Protein 1Q40 (pdb70)

Nearest PDB structures (foldseek):
  1q40-assembly3_A  TM=1.006E+00  e=2.939E-35  Candida albicans
  1q40-assembly3_C-2  TM=9.816E-01  e=2.301E-32  Candida albicans
  1q42-assembly1_A  TM=9.637E-01  e=1.254E-30  Candida albicans
  4wwu-assembly1_L  TM=8.298E-01  e=1.032E-14  Saccharomyces cerevisiae S288C
  4wwu-assembly2_F  TM=8.247E-01  e=1.238E-14  Saccharomyces cerevisiae S288C

InterPro domains:
  IPR019488 Nuclear pore RNA shuttling protein Mtr2 [PF10429] (5-180)
  IPR032710 NTF2-like domain superfamily [SSF54427] (4-176)

Sequence (674 aa):
QDPTQQLEPFLKRFLASLDLLYTQSQPFPNVESYATQLGSNLKRSSAIIVNGQPIIPSPQEDCKLQFQKKWLQTPLSSHQLTSYDGHLIPGTGTFVVHFSAKVRFDQSGRNRLGESADLFQENNQRPIWGSWFGVDVNLVVDENVQDGEIINSDYRFTYVPNDSRNLATNFIANYLKLWDANRSELILYQNESQFSQVDSSHPHLIESGSTDFGYYLNNSRNLTRVSSIKARAKLSIGQEQIYKSFQQLPKTRHDIIATPELFSEVYKFPTLNGIITLHGSFDEVAQPEVDGSASRYHSGPKHKRIPLSKKSFDRTFVVIPGSIVASDTLLIRPYTSDFPWKVQDPTQQLEPFLKRFLASLDLLYTQPTSQPFPNVESYATQLGSNLKRSSAIIVNGQPIIPSPQEDCKLQFQKKWLQTPLSSHQLTSYDGHLIPGTGTFVVHFSAKVRFDQSGRNRLGESADLFQQRPIWGSWFGVDVNLVVDENVQDGEIINSDYRFTYVPNDDSRNLATNFIANYLKLWDANRSELILYQNESQFSQVDSSHPHLSGSTDFGYYLNNSRNLTRVSSIKARAKLSIGQEQIYKSFQQLPKTRHDIIATPELFSEVYKFPTLNGIITLHGSFDEVAQPEVDGSKRIPLSKKSFDRTFVVIPGPSIVASDTLLIRPYTSDFPWK

Structure (mmCIF, N/CA/C/O backbone):
data_1Q40
#
_entry.id   1Q40
#
_cell.length_a   70.414
_cell.length_b   54.077
_cell.length_c   109.751
_cell.angle_alpha   90.00
_cell.angle_beta   96.12
_cell.angle_gamma   90.00
#
_symmetry.space_group_name_H-M   'P 1 21 1'
#
loop_
_entity.id
_entity.type
_entity.pdbx_description
1 polymer 'MRNA TRANSPORT REGULATOR Mtr2'
2 polymer 'mRNA export factor MEX67'
3 non-polymer GLYCEROL
4 water water
#
loop_
_atom_site.group_PDB
_atom_site.id
_atom_site.type_symbol
_atom_site.label_atom_id
_atom_site.label_alt_id
_atom_site.label_comp_id
_atom_site.label_asym_id
_atom_site.label_entity_id
_atom_site.label_seq_id
_atom_site.pdbx_PDB_ins_code
_atom_site.Cartn_x
_atom_site.Cartn_y
_atom_site.Cartn_z
_atom_site.occupancy
_atom_site.B_iso_or_equiv
_atom_site.auth_seq_id
_atom_site.auth_comp_id
_atom_site.auth_asym_id
_atom_site.auth_atom_id
_atom_site.pdbx_PDB_model_num
ATOM 1 N N . GLN A 1 23 ? 44.817 15.540 95.437 1.00 52.80 3 GLN A N 1
ATOM 2 C CA . GLN A 1 23 ? 45.458 15.259 96.729 1.00 53.03 3 GLN A CA 1
ATOM 3 C C . GLN A 1 23 ? 46.205 16.525 97.031 1.00 54.48 3 GLN A C 1
ATOM 4 O O . GLN A 1 23 ? 45.788 17.609 96.610 1.00 56.39 3 GLN A O 1
ATOM 6 N N . ASP A 1 24 ? 47.307 16.411 97.758 1.00 54.40 4 ASP A N 1
ATOM 7 C CA . ASP A 1 24 ? 48.359 17.386 97.588 1.00 54.80 4 ASP A CA 1
ATOM 8 C C . ASP A 1 24 ? 48.996 16.924 96.271 1.00 52.49 4 ASP A C 1
ATOM 9 O O . ASP A 1 24 ? 48.643 17.445 95.207 1.00 52.48 4 ASP A O 1
ATOM 14 N N . PRO A 1 25 ? 49.819 15.875 96.296 1.00 49.87 5 PRO A N 1
ATOM 15 C CA . PRO A 1 25 ? 50.745 15.635 95.180 1.00 48.18 5 PRO A CA 1
ATOM 16 C C . PRO A 1 25 ? 50.142 14.947 93.934 1.00 45.48 5 PRO A C 1
ATOM 17 O O . PRO A 1 25 ? 50.815 14.940 92.905 1.00 45.02 5 PRO A O 1
ATOM 21 N N . THR A 1 26 ? 48.918 14.417 94.003 1.00 42.89 6 THR A N 1
ATOM 22 C CA . THR A 1 26 ? 48.323 13.713 92.859 1.00 40.68 6 THR A CA 1
ATOM 23 C C . THR A 1 26 ? 47.548 14.605 91.895 1.00 40.64 6 THR A C 1
ATOM 24 O O . THR A 1 26 ? 47.150 14.138 90.833 1.00 38.88 6 THR A O 1
ATOM 28 N N . GLN A 1 27 ? 47.311 15.863 92.251 1.00 41.45 7 GLN A N 1
ATOM 29 C CA . GLN A 1 27 ? 46.425 16.708 91.445 1.00 42.55 7 GLN A CA 1
ATOM 30 C C . GLN A 1 27 ? 46.942 16.839 90.010 1.00 41.74 7 GLN A C 1
ATOM 31 O O . GLN A 1 27 ? 46.205 16.577 89.039 1.00 41.01 7 GLN A O 1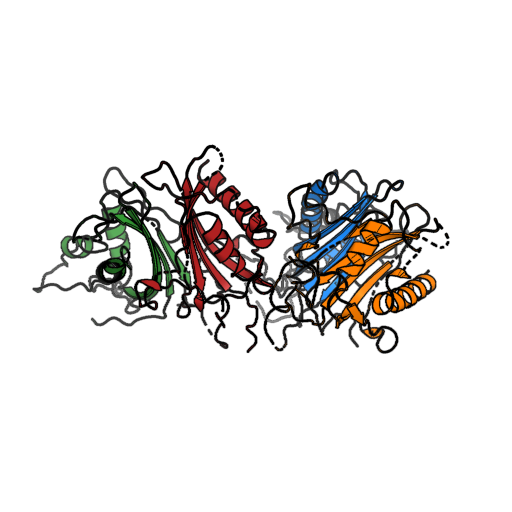
ATOM 37 N N . GLN A 1 28 ? 48.230 17.150 89.888 1.00 40.86 8 GLN A N 1
ATOM 38 C CA . GLN A 1 28 ? 48.860 17.318 88.580 1.00 40.21 8 GLN A CA 1
ATOM 39 C C . GLN A 1 28 ? 48.946 16.044 87.741 1.00 37.19 8 GLN A C 1
ATOM 40 O O . GLN A 1 28 ? 49.234 16.120 86.555 1.00 36.46 8 GLN A O 1
ATOM 46 N N . LEU A 1 29 ? 48.703 14.881 88.338 1.00 34.46 9 LEU A N 1
ATOM 47 C CA . LEU A 1 29 ? 48.678 13.633 87.568 1.00 32.52 9 LEU A CA 1
ATOM 48 C C . LEU A 1 29 ? 47.603 13.576 86.481 1.00 31.06 9 LEU A C 1
ATOM 49 O O . LEU A 1 29 ? 47.863 13.050 85.409 1.00 29.79 9 LEU A O 1
ATOM 54 N N . GLU A 1 30 ? 46.408 14.106 86.731 1.00 30.71 10 GLU A N 1
ATOM 55 C CA . GLU A 1 30 ? 45.324 13.996 85.738 1.00 30.43 10 GLU A CA 1
ATOM 56 C C . GLU A 1 30 ? 45.617 14.741 84.423 1.00 30.16 10 GLU A C 1
ATOM 57 O O . GLU A 1 30 ? 45.510 14.134 83.363 1.00 29.11 10 GLU A O 1
ATOM 63 N N . PRO A 1 31 ? 46.013 16.018 84.467 1.00 30.74 11 PRO A N 1
ATOM 64 C CA . PRO A 1 31 ? 46.433 16.713 83.240 1.00 31.23 11 PRO A CA 1
ATOM 65 C C . PRO A 1 31 ? 47.600 16.022 82.542 1.00 30.52 11 PRO A C 1
ATOM 66 O O . PRO A 1 31 ? 47.609 15.953 81.315 1.00 30.17 11 PRO A O 1
ATOM 70 N N . PHE A 1 32 ? 48.562 15.515 83.310 1.00 29.95 12 PHE A N 1
ATOM 71 C CA . PHE A 1 32 ? 49.677 14.770 82.724 1.00 29.13 12 PHE A CA 1
ATOM 72 C C . PHE A 1 32 ? 49.176 13.526 81.983 1.00 27.42 12 PHE A C 1
ATOM 73 O O . PHE A 1 32 ? 49.572 13.266 80.842 1.00 26.04 12 PHE A O 1
ATOM 81 N N . LEU A 1 33 ? 48.284 12.765 82.611 1.00 26.57 13 LEU A N 1
ATOM 82 C CA . LEU A 1 33 ? 47.779 11.555 81.980 1.00 26.02 13 LEU A CA 1
ATOM 83 C C . LEU A 1 33 ? 47.018 11.879 80.704 1.00 26.55 13 LEU A C 1
ATOM 84 O O . LEU A 1 33 ? 47.195 11.201 79.709 1.00 25.43 13 LEU A O 1
ATOM 89 N N . LYS A 1 34 ? 46.192 12.922 80.733 1.00 28.17 14 LYS A N 1
ATOM 90 C CA . LYS A 1 34 ? 45.432 13.308 79.560 1.00 29.99 14 LYS A CA 1
ATOM 91 C C . LYS A 1 34 ? 46.355 13.771 78.425 1.00 30.61 14 LYS A C 1
ATOM 92 O O . LYS A 1 34 ? 46.082 13.461 77.272 1.00 30.39 14 LYS A O 1
ATOM 98 N N . ARG A 1 35 ? 47.464 14.442 78.756 1.00 31.41 15 ARG A N 1
ATOM 99 C CA . ARG A 1 35 ? 48.436 14.888 77.744 1.00 32.48 15 ARG A CA 1
ATOM 100 C C . ARG A 1 35 ? 49.165 13.696 77.122 1.00 30.85 15 ARG A C 1
ATOM 101 O O . ARG A 1 35 ? 49.353 13.643 75.916 1.00 30.31 15 ARG A O 1
ATOM 109 N N . PHE A 1 36 ? 49.592 12.763 77.964 1.00 29.64 16 PHE A N 1
ATOM 110 C CA . PHE A 1 36 ? 50.224 11.535 77.508 1.00 29.17 16 PHE A CA 1
ATOM 111 C C . PHE A 1 36 ? 49.329 10.719 76.553 1.00 28.16 16 PHE A C 1
ATOM 112 O O . PHE A 1 36 ? 49.778 10.294 75.479 1.00 27.97 16 PHE A O 1
ATOM 120 N N . LEU A 1 37 ? 48.075 10.499 76.948 1.00 27.23 17 LEU A N 1
ATOM 121 C CA . LEU A 1 37 ? 47.108 9.776 76.114 1.00 26.55 17 LEU A CA 1
ATOM 122 C C . LEU A 1 37 ? 46.833 10.526 74.793 1.00 27.00 17 LEU A C 1
ATOM 123 O O . LEU A 1 37 ? 46.807 9.919 73.739 1.00 26.74 17 LEU A O 1
ATOM 128 N N . ALA A 1 38 ? 46.675 11.843 74.849 1.00 27.84 18 ALA A N 1
ATOM 129 C CA . ALA A 1 38 ? 46.501 12.640 73.635 1.00 28.69 18 ALA A CA 1
ATOM 130 C C . ALA A 1 38 ? 47.699 12.539 72.672 1.00 29.17 18 ALA A C 1
ATOM 131 O O . ALA A 1 38 ? 47.513 12.633 71.455 1.00 29.76 18 ALA A O 1
ATOM 133 N N . SER A 1 39 ? 48.904 12.329 73.203 1.00 29.12 19 SER A N 1
ATOM 134 C CA . SER A 1 39 ? 50.095 12.119 72.372 1.00 29.31 19 SER A CA 1
ATOM 135 C C . SER A 1 39 ? 50.066 10.763 71.638 1.00 28.99 19 SER A C 1
ATOM 136 O O . SER A 1 39 ? 50.530 10.666 70.503 1.00 29.30 19 SER A O 1
ATOM 139 N N . LEU A 1 40 ? 49.492 9.731 72.264 1.00 28.13 20 LEU A N 1
ATOM 140 C CA . LEU A 1 40 ? 49.263 8.460 71.589 1.00 27.70 20 LEU A CA 1
ATOM 141 C C . LEU A 1 40 ? 48.194 8.562 70.493 1.00 27.80 20 LEU A C 1
ATOM 142 O O . LEU A 1 40 ? 48.229 7.810 69.531 1.00 26.71 20 LEU A O 1
ATOM 147 N N . ASP A 1 41 ? 47.254 9.490 70.663 1.00 28.50 21 ASP A N 1
ATOM 148 C CA . ASP A 1 41 ? 46.095 9.646 69.779 1.00 29.47 21 ASP A CA 1
ATOM 149 C C . ASP A 1 41 ? 46.279 10.791 68.771 1.00 30.26 21 ASP A C 1
ATOM 150 O O . ASP A 1 41 ? 45.309 11.266 68.187 1.00 30.52 21 ASP A O 1
ATOM 155 N N . LEU A 1 42 ? 47.514 11.238 68.593 1.00 31.21 22 LEU A N 1
ATOM 156 C CA . LEU A 1 42 ? 47.809 12.395 67.754 1.00 32.52 22 LEU A CA 1
ATOM 157 C C . LEU A 1 42 ? 47.314 12.248 66.307 1.00 33.39 22 LEU A C 1
ATOM 158 O O . LEU A 1 42 ? 47.620 11.265 65.630 1.00 32.82 22 LEU A O 1
ATOM 163 N N . LEU A 1 43 ? 46.543 13.230 65.855 1.00 35.60 23 LEU A N 1
ATOM 164 C CA . LEU A 1 43 ? 46.092 13.305 64.472 1.00 37.59 23 LEU A CA 1
ATOM 165 C C . LEU A 1 43 ? 47.192 13.986 63.645 1.00 39.08 23 LEU A C 1
ATOM 166 O O . LEU A 1 43 ? 47.680 15.064 63.995 1.00 39.30 23 LEU A O 1
ATOM 171 N N . TYR A 1 44 ? 47.605 13.321 62.569 1.00 40.63 24 TYR A N 1
ATOM 172 C CA . TYR A 1 44 ? 48.660 13.826 61.692 1.00 42.25 24 TYR A CA 1
ATOM 173 C C . TYR A 1 44 ? 48.146 15.006 60.875 1.00 44.37 24 TYR A C 1
ATOM 174 O O . TYR A 1 44 ? 47.090 14.904 60.270 1.00 44.78 24 TYR A O 1
ATOM 183 N N . THR A 1 45 ? 48.881 16.121 60.872 1.00 46.97 25 THR A N 1
ATOM 184 C CA . THR A 1 45 ? 48.524 17.295 60.055 1.00 49.46 25 THR A CA 1
ATOM 185 C C . THR A 1 45 ? 49.651 17.716 59.109 1.00 51.11 25 THR A C 1
ATOM 186 O O . THR A 1 45 ? 50.820 17.411 59.341 1.00 50.89 25 THR A O 1
ATOM 190 N N . GLN A 1 46 ? 49.273 18.429 58.048 1.00 53.29 26 GLN A N 1
ATOM 191 C CA . GLN A 1 46 ? 50.205 18.883 57.014 1.00 54.62 26 GLN A CA 1
ATOM 192 C C . GLN A 1 46 ? 49.804 20.262 56.493 1.00 56.09 26 GLN A C 1
ATOM 193 O O . GLN A 1 46 ? 49.502 21.168 57.271 1.00 57.39 26 GLN A O 1
ATOM 199 N N . SER A 1 49 ? 51.465 21.688 51.455 1.00 58.17 29 SER A N 1
ATOM 200 C CA . SER A 1 49 ? 51.405 20.606 50.480 1.00 57.25 29 SER A CA 1
ATOM 201 C C . SER A 1 49 ? 52.801 20.049 50.188 1.00 56.34 29 SER A C 1
ATOM 202 O O . SER A 1 49 ? 53.714 20.800 49.861 1.00 57.14 29 SER A O 1
ATOM 205 N N . GLN A 1 50 ? 52.955 18.731 50.324 1.00 54.55 30 GLN A N 1
ATOM 206 C CA . GLN A 1 50 ? 54.228 18.053 50.068 1.00 53.66 30 GLN A CA 1
ATOM 207 C C . GLN A 1 50 ? 54.009 16.582 49.673 1.00 51.56 30 GLN A C 1
ATOM 208 O O . GLN A 1 50 ? 53.053 15.957 50.128 1.00 50.65 30 GLN A O 1
ATOM 214 N N . PRO A 1 51 ? 54.896 16.023 48.848 1.00 50.26 31 PRO A N 1
ATOM 215 C CA . PRO A 1 51 ? 54.638 14.711 48.227 1.00 48.90 31 PRO A CA 1
ATOM 216 C C . PRO A 1 51 ? 54.568 13.555 49.232 1.00 46.98 31 PRO A C 1
ATOM 217 O O . PRO A 1 51 ? 53.692 12.709 49.097 1.00 46.28 31 PRO A O 1
ATOM 221 N N . PHE A 1 52 ? 55.466 13.530 50.213 1.00 45.69 32 PHE A N 1
ATOM 222 C CA . PHE A 1 52 ? 55.514 12.444 51.194 1.00 44.65 32 PHE A CA 1
ATOM 223 C C . PHE A 1 52 ? 55.374 12.976 52.627 1.00 44.34 32 PHE A C 1
ATOM 224 O O . PHE A 1 52 ? 55.898 14.048 52.946 1.00 44.17 32 PHE A O 1
ATOM 232 N N . PRO A 1 53 ? 54.659 12.244 53.487 1.00 43.76 33 PRO A N 1
ATOM 233 C CA . PRO A 1 53 ? 54.404 12.718 54.851 1.00 43.90 33 PRO A CA 1
ATOM 234 C C . PRO A 1 53 ? 55.661 12.800 55.729 1.00 44.00 33 PRO A C 1
ATOM 235 O O . PRO A 1 53 ? 56.633 12.076 55.506 1.00 43.69 33 PRO A O 1
ATOM 239 N N . ASN A 1 54 ? 55.617 13.692 56.716 1.00 44.23 34 ASN A N 1
ATOM 240 C CA . ASN A 1 54 ? 56.712 13.890 57.658 1.00 44.62 34 ASN A CA 1
ATOM 241 C C . ASN A 1 54 ? 56.603 12.855 58.774 1.00 43.66 34 ASN A C 1
ATOM 242 O O . ASN A 1 54 ? 56.077 13.134 59.859 1.00 43.14 34 ASN A O 1
ATOM 247 N N . VAL A 1 55 ? 57.121 11.661 58.498 1.00 43.11 35 VAL A N 1
ATOM 248 C CA . VAL A 1 55 ? 56.921 10.497 59.361 1.00 42.13 35 VAL A CA 1
ATOM 249 C C . VAL A 1 55 ? 57.602 10.682 60.713 1.00 41.86 35 VAL A C 1
ATOM 250 O O . VAL A 1 55 ? 56.987 10.453 61.749 1.00 40.83 35 VAL A O 1
ATOM 254 N N . GLU A 1 56 ? 58.866 11.098 60.686 1.00 42.07 36 GLU A N 1
ATOM 255 C CA . GLU A 1 56 ? 59.675 11.211 61.891 1.00 42.33 36 GLU A CA 1
ATOM 256 C C . GLU A 1 56 ? 59.165 12.313 62.831 1.00 41.55 36 GLU A C 1
ATOM 257 O O . GLU A 1 56 ? 59.107 12.093 64.037 1.00 41.70 36 GLU A O 1
ATOM 263 N N . SER A 1 57 ? 58.780 13.477 62.307 1.00 40.78 37 SER A N 1
ATOM 264 C CA . SER A 1 57 ? 58.288 14.552 63.182 1.00 40.63 37 SER A CA 1
ATOM 265 C C . SER A 1 57 ? 56.975 14.161 63.862 1.00 38.84 37 SER A C 1
ATOM 266 O O . SER A 1 57 ? 56.732 14.547 64.999 1.00 38.84 37 SER A O 1
ATOM 269 N N . TYR A 1 58 ? 56.153 13.365 63.172 1.00 36.59 38 TYR A N 1
ATOM 270 C CA . TYR A 1 58 ? 54.924 12.838 63.744 1.00 34.94 38 TYR A CA 1
ATOM 271 C C . TYR A 1 58 ? 55.210 11.762 64.811 1.00 34.05 38 TYR A C 1
ATOM 272 O O . TYR A 1 58 ? 54.706 11.835 65.926 1.00 33.18 38 TYR A O 1
ATOM 281 N N . ALA A 1 59 ? 56.031 10.782 64.454 1.00 33.63 39 ALA A N 1
ATOM 282 C CA . ALA A 1 59 ? 56.235 9.582 65.266 1.00 33.34 39 ALA A CA 1
ATOM 283 C C . ALA A 1 59 ? 57.006 9.848 66.558 1.00 33.63 39 ALA A C 1
ATOM 284 O O . ALA A 1 59 ? 56.782 9.167 67.554 1.00 33.50 39 ALA A O 1
ATOM 286 N N . THR A 1 60 ? 57.902 10.833 66.542 1.00 34.04 40 THR A N 1
ATOM 287 C CA . THR A 1 60 ? 58.646 11.214 67.742 1.00 34.67 40 THR A CA 1
ATOM 288 C C . THR A 1 60 ? 57.787 11.982 68.770 1.00 34.44 40 THR A C 1
ATOM 289 O O . THR A 1 60 ? 58.170 12.097 69.925 1.00 34.65 40 THR A O 1
ATOM 293 N N . GLN A 1 61 ? 56.623 12.475 68.355 1.00 34.14 41 GLN A N 1
ATOM 294 C CA . GLN A 1 61 ? 55.647 13.044 69.281 1.00 33.95 41 GLN A CA 1
ATOM 295 C C . GLN A 1 61 ? 54.777 11.991 69.963 1.00 32.77 41 GLN A C 1
ATOM 296 O O . GLN A 1 61 ? 54.105 12.300 70.945 1.00 32.84 41 GLN A O 1
ATOM 302 N N . LEU A 1 62 ? 54.782 10.760 69.459 1.00 31.81 42 LEU A N 1
ATOM 303 C CA . LEU A 1 62 ? 53.949 9.702 70.027 1.00 31.03 42 LEU A CA 1
ATOM 304 C C . LEU A 1 62 ? 54.548 9.237 71.364 1.00 31.33 42 LEU A C 1
ATOM 305 O O . LEU A 1 62 ? 55.713 8.862 71.425 1.00 32.28 42 LEU A O 1
ATOM 310 N N . GLY A 1 63 ? 53.763 9.304 72.433 1.00 31.15 43 GLY A N 1
ATOM 311 C CA . GLY A 1 63 ? 54.240 8.949 73.768 1.00 31.17 43 GLY A CA 1
ATOM 312 C C . GLY A 1 63 ? 55.532 9.652 74.139 1.00 31.92 43 GLY A C 1
ATOM 313 O O . GLY A 1 63 ? 56.439 9.040 74.690 1.00 31.98 43 GLY A O 1
ATOM 314 N N . SER A 1 64 ? 55.614 10.948 73.837 1.00 32.35 44 SER A N 1
ATOM 315 C CA . SER A 1 64 ? 56.873 11.687 73.979 1.00 33.52 44 SER A CA 1
ATOM 316 C C . SER A 1 64 ? 57.327 11.892 75.432 1.00 33.65 44 SER A C 1
ATOM 317 O O . SER A 1 64 ? 58.493 12.234 75.662 1.00 34.78 44 SER A O 1
ATOM 320 N N . ASN A 1 65 ? 56.437 11.674 76.401 1.00 32.59 45 ASN A N 1
ATOM 321 C CA . ASN A 1 65 ? 56.814 11.747 77.819 1.00 33.10 45 ASN A CA 1
ATOM 322 C C . ASN A 1 65 ? 57.634 10.539 78.278 1.00 32.41 45 ASN A C 1
ATOM 323 O O . ASN A 1 65 ? 58.128 10.514 79.392 1.00 32.87 45 ASN A O 1
ATOM 328 N N . LEU A 1 66 ? 57.732 9.518 77.441 1.00 32.34 46 LEU A N 1
ATOM 329 C CA . LEU A 1 66 ? 58.600 8.382 77.715 1.00 32.71 46 LEU A CA 1
ATOM 330 C C . LEU A 1 66 ? 60.051 8.842 77.703 1.00 33.76 46 LEU A C 1
ATOM 331 O O . LEU A 1 66 ? 60.414 9.726 76.934 1.00 33.63 46 LEU A O 1
ATOM 336 N N . LYS A 1 67 ? 60.857 8.249 78.577 1.00 34.81 47 LYS A N 1
ATOM 337 C CA . LYS A 1 67 ? 62.316 8.420 78.557 1.00 36.66 47 LYS A CA 1
ATOM 338 C C . LYS A 1 67 ? 62.918 7.481 77.525 1.00 37.52 47 LYS A C 1
ATOM 339 O O . LYS A 1 67 ? 62.364 6.416 77.252 1.00 36.59 47 LYS A O 1
ATOM 345 N N . ARG A 1 68 ? 64.064 7.875 76.967 1.00 39.60 48 ARG A N 1
ATOM 346 C CA . ARG A 1 68 ? 64.727 7.112 75.908 1.00 41.02 48 ARG A CA 1
ATOM 347 C C . ARG A 1 68 ? 64.948 5.644 76.282 1.00 41.05 48 ARG A C 1
ATOM 348 O O . ARG A 1 68 ? 64.770 4.765 75.450 1.00 40.93 48 ARG A O 1
ATOM 356 N N . SER A 1 69 ? 65.340 5.376 77.521 1.00 41.72 49 SER A N 1
ATOM 357 C CA . SER A 1 69 ? 65.600 3.995 77.947 1.00 42.35 49 SER A CA 1
ATOM 358 C C . SER A 1 69 ? 64.582 3.514 78.981 1.00 41.39 49 SER A C 1
ATOM 359 O O . SER A 1 69 ? 64.921 2.779 79.910 1.00 42.10 49 SER A O 1
ATOM 362 N N . SER A 1 70 ? 63.329 3.914 78.809 1.00 39.92 50 SER A N 1
ATOM 363 C CA . SER A 1 70 ? 62.277 3.492 79.722 1.00 39.08 50 SER A CA 1
ATOM 364 C C . SER A 1 70 ? 61.970 2.026 79.470 1.00 38.26 50 SER A C 1
ATOM 365 O O . SER A 1 70 ? 62.112 1.544 78.347 1.00 38.23 50 SER A O 1
ATOM 368 N N . ALA A 1 71 ? 61.591 1.314 80.529 1.00 37.55 51 ALA A N 1
ATOM 369 C CA . ALA A 1 71 ? 61.128 -0.064 80.412 1.00 37.02 51 ALA A CA 1
ATOM 370 C C . ALA A 1 71 ? 59.700 -0.037 79.888 1.00 35.52 51 ALA A C 1
ATOM 371 O O . ALA A 1 71 ? 58.851 0.623 80.474 1.00 35.05 51 ALA A O 1
ATOM 373 N N . ILE A 1 72 ? 59.439 -0.725 78.779 1.00 34.83 52 ILE A N 1
ATOM 374 C CA . ILE A 1 72 ? 58.121 -0.732 78.142 1.00 33.73 52 ILE A CA 1
ATOM 375 C C . ILE A 1 72 ? 57.669 -2.173 77.893 1.00 33.97 52 ILE A C 1
ATOM 376 O O . ILE A 1 72 ? 58.400 -2.953 77.278 1.00 34.38 52 ILE A O 1
ATOM 381 N N . ILE A 1 73 ? 56.467 -2.505 78.368 1.00 32.92 53 ILE A N 1
ATOM 382 C CA . ILE A 1 73 ? 55.825 -3.799 78.149 1.00 33.54 53 ILE A CA 1
ATOM 383 C C . ILE A 1 73 ? 54.445 -3.542 77.559 1.00 33.32 53 ILE A C 1
ATOM 384 O O . ILE A 1 73 ? 53.689 -2.731 78.103 1.00 32.25 53 ILE A O 1
ATOM 389 N N . VAL A 1 74 ? 54.138 -4.184 76.428 1.00 33.64 54 VAL A N 1
ATOM 390 C CA . VAL A 1 74 ? 52.806 -4.131 75.824 1.00 33.90 54 VAL A CA 1
ATOM 391 C C . VAL A 1 74 ? 52.215 -5.542 75.726 1.00 35.17 54 VAL A C 1
ATOM 392 O O . VAL A 1 74 ? 52.809 -6.423 75.113 1.00 35.34 54 VAL A O 1
ATOM 396 N N . ASN A 1 75 ? 51.038 -5.735 76.329 1.00 35.43 55 ASN A N 1
ATOM 397 C CA . ASN A 1 75 ? 50.408 -7.048 76.482 1.00 36.58 55 ASN A CA 1
ATOM 398 C C . ASN A 1 75 ? 51.382 -8.167 76.868 1.00 38.40 55 ASN A C 1
ATOM 399 O O . ASN A 1 75 ? 51.344 -9.261 76.298 1.00 39.16 55 ASN A O 1
ATOM 404 N N . GLY A 1 76 ? 52.250 -7.883 77.838 1.00 39.20 56 GLY A N 1
ATOM 405 C CA . GLY A 1 76 ? 53.100 -8.896 78.446 1.00 41.09 56 GLY A CA 1
ATOM 406 C C . GLY A 1 76 ? 54.430 -9.096 77.740 1.00 42.61 56 GLY A C 1
ATOM 407 O O . GLY A 1 76 ? 55.274 -9.851 78.206 1.00 43.92 56 GLY A O 1
ATOM 408 N N . GLN A 1 77 ? 54.618 -8.402 76.629 1.00 43.57 57 GLN A N 1
ATOM 409 C CA . GLN A 1 77 ? 55.781 -8.563 75.777 1.00 45.57 57 GLN A CA 1
ATOM 410 C C . GLN A 1 77 ? 56.660 -7.320 75.906 1.00 45.46 57 GLN A C 1
ATOM 411 O O . GLN A 1 77 ? 56.241 -6.232 75.525 1.00 43.89 57 GLN A O 1
ATOM 417 N N . PRO A 1 78 ? 57.864 -7.463 76.456 1.00 47.13 58 PRO A N 1
ATOM 418 C CA . PRO A 1 78 ? 58.749 -6.309 76.640 1.00 47.60 58 PRO A CA 1
ATOM 419 C C . PRO A 1 78 ? 59.379 -5.856 75.334 1.00 48.71 58 PRO A C 1
ATOM 420 O O . PRO A 1 78 ? 59.597 -6.674 74.442 1.00 49.29 58 PRO A O 1
ATOM 424 N N . ILE A 1 79 ? 59.642 -4.559 75.224 1.00 49.10 59 ILE A N 1
ATOM 425 C CA . ILE A 1 79 ? 60.433 -4.023 74.128 1.00 50.56 59 ILE A CA 1
ATOM 426 C C . ILE A 1 79 ? 61.909 -4.198 74.478 1.00 52.64 59 ILE A C 1
ATOM 427 O O . ILE A 1 79 ? 62.356 -3.770 75.545 1.00 52.56 59 ILE A O 1
ATOM 432 N N . ILE A 1 80 ? 62.649 -4.854 73.588 1.00 54.91 60 ILE A N 1
ATOM 433 C CA . ILE A 1 80 ? 64.065 -5.151 73.824 1.00 57.44 60 ILE A CA 1
ATOM 434 C C . ILE A 1 80 ? 64.910 -4.109 73.100 1.00 58.15 60 ILE A C 1
ATOM 435 O O . ILE A 1 80 ? 64.787 -3.961 71.891 1.00 57.99 60 ILE A O 1
ATOM 440 N N . PRO A 1 81 ? 65.746 -3.373 73.827 1.00 59.66 61 PRO A N 1
ATOM 441 C CA . PRO A 1 81 ? 66.625 -2.382 73.197 1.00 60.78 61 PRO A CA 1
ATOM 442 C C . PRO A 1 81 ? 67.762 -3.039 72.409 1.00 62.76 61 PRO A C 1
ATOM 443 O O . PRO A 1 81 ? 68.398 -3.959 72.922 1.00 64.00 61 PRO A O 1
ATOM 447 N N . SER A 1 82 ? 67.968 -2.581 71.175 1.00 63.36 62 SER A N 1
ATOM 448 C CA . SER A 1 82 ? 69.131 -2.943 70.357 1.00 65.32 62 SER A CA 1
ATOM 449 C C . SER A 1 82 ? 70.168 -1.811 70.411 1.00 66.12 62 SER A C 1
ATOM 450 O O . SER A 1 82 ? 69.832 -0.688 70.799 1.00 65.09 62 SER A O 1
ATOM 453 N N . PRO A 1 83 ? 71.424 -2.086 70.038 1.00 68.17 63 PRO A N 1
ATOM 454 C CA . PRO A 1 83 ? 72.431 -1.014 69.966 1.00 68.75 63 PRO A CA 1
ATOM 455 C C . PRO A 1 83 ? 72.038 0.100 68.987 1.00 67.40 63 PRO A C 1
ATOM 456 O O . PRO A 1 83 ? 72.433 1.247 69.185 1.00 67.58 63 PRO A O 1
ATOM 460 N N . GLN A 1 84 ? 71.244 -0.236 67.973 1.00 66.08 64 GLN A N 1
ATOM 461 C CA . GLN A 1 84 ? 70.820 0.724 66.955 1.00 64.91 64 GLN A CA 1
ATOM 462 C C . GLN A 1 84 ? 69.611 1.586 67.374 1.00 62.12 64 GLN A C 1
ATOM 463 O O . GLN A 1 84 ? 69.510 2.740 66.959 1.00 61.52 64 GLN A O 1
ATOM 469 N N . GLU A 1 85 ? 68.709 1.024 68.182 1.00 59.82 65 GLU A N 1
ATOM 470 C CA . GLU A 1 85 ? 67.436 1.673 68.537 1.00 57.26 65 GLU A CA 1
ATOM 471 C C . GLU A 1 85 ? 67.093 1.494 70.023 1.00 55.21 65 GLU A C 1
ATOM 472 O O . GLU A 1 85 ? 66.934 0.364 70.490 1.00 54.92 65 GLU A O 1
ATOM 478 N N . ASP A 1 86 ? 66.960 2.598 70.758 1.00 52.76 66 ASP A N 1
ATOM 479 C CA . ASP A 1 86 ? 66.545 2.533 72.163 1.00 51.00 66 ASP A CA 1
ATOM 480 C C . ASP A 1 86 ? 65.040 2.207 72.290 1.00 48.12 66 ASP A C 1
ATOM 481 O O . ASP A 1 86 ? 64.314 2.210 71.295 1.00 46.42 66 ASP A O 1
ATOM 486 N N . CYS A 1 87 ? 64.592 1.936 73.517 1.00 46.13 67 CYS A N 1
ATOM 487 C CA . CYS A 1 87 ? 63.232 1.445 73.772 1.00 44.09 67 CYS A CA 1
ATOM 488 C C . CYS A 1 87 ? 62.141 2.416 73.317 1.00 41.35 67 CYS A C 1
ATOM 489 O O . CYS A 1 87 ? 61.136 2.000 72.758 1.00 40.18 67 CYS A O 1
ATOM 492 N N . LYS A 1 88 ? 62.349 3.705 73.551 1.00 39.74 68 LYS A N 1
ATOM 493 C CA . LYS A 1 88 ? 61.372 4.711 73.177 1.00 38.13 68 LYS A CA 1
ATOM 494 C C . LYS A 1 88 ? 61.180 4.750 71.656 1.00 37.27 68 LYS A C 1
ATOM 495 O O . LYS A 1 88 ? 60.049 4.798 71.179 1.00 36.26 68 LYS A O 1
ATOM 501 N N . LEU A 1 89 ? 62.277 4.707 70.908 1.00 37.36 69 LEU A N 1
ATOM 502 C CA . LEU A 1 89 ? 62.223 4.737 69.445 1.00 37.07 69 LEU A CA 1
ATOM 503 C C . LEU A 1 89 ? 61.499 3.504 68.910 1.00 36.30 69 LEU A C 1
ATOM 504 O O . LEU A 1 89 ? 60.655 3.624 68.031 1.00 35.58 69 LEU A O 1
ATOM 509 N N . GLN A 1 90 ? 61.836 2.331 69.443 1.00 36.24 70 GLN A N 1
ATOM 510 C CA . GLN A 1 90 ? 61.175 1.094 69.049 1.00 36.04 70 GLN A CA 1
ATOM 511 C C . GLN A 1 90 ? 59.673 1.181 69.294 1.00 34.44 70 GLN A C 1
ATOM 512 O O . GLN A 1 90 ? 58.884 0.817 68.425 1.00 34.07 70 GLN A O 1
ATOM 518 N N . PHE A 1 91 ? 59.280 1.645 70.478 1.00 33.45 71 PHE A N 1
ATOM 519 C CA . PHE A 1 91 ? 57.865 1.806 70.793 1.00 32.27 71 PHE A CA 1
ATOM 520 C C . PHE A 1 91 ? 57.185 2.726 69.787 1.00 31.49 71 PHE A C 1
ATOM 521 O O . PHE A 1 91 ? 56.104 2.411 69.300 1.00 31.11 71 PHE A O 1
ATOM 529 N N . GLN A 1 92 ? 57.811 3.857 69.481 1.00 31.23 72 GLN A N 1
ATOM 530 C CA . GLN A 1 92 ? 57.192 4.856 68.612 1.00 30.94 72 GLN A CA 1
ATOM 531 C C . GLN A 1 92 ? 56.976 4.319 67.191 1.00 31.84 72 GLN A C 1
ATOM 532 O O . GLN A 1 92 ? 55.975 4.642 66.561 1.00 30.92 72 GLN A O 1
ATOM 538 N N . LYS A 1 93 ? 57.910 3.497 66.709 1.00 32.79 73 LYS A N 1
ATOM 539 C CA . LYS A 1 93 ? 57.813 2.904 65.381 1.00 34.32 73 LYS A CA 1
ATOM 540 C C . LYS A 1 93 ? 56.753 1.803 65.324 1.00 34.19 73 LYS A C 1
ATOM 541 O O . LYS A 1 93 ? 56.118 1.619 64.300 1.00 34.41 73 LYS A O 1
ATOM 547 N N . LYS A 1 94 ? 56.541 1.101 66.430 1.00 34.72 74 LYS A N 1
ATOM 548 C CA . LYS A 1 94 ? 55.463 0.118 66.520 1.00 35.01 74 LYS A CA 1
ATOM 549 C C . LYS A 1 94 ? 54.095 0.783 66.699 1.00 34.04 74 LYS A C 1
ATOM 550 O O . LYS A 1 94 ? 53.117 0.372 66.079 1.00 33.99 74 LYS A O 1
ATOM 556 N N . TRP A 1 95 ? 54.033 1.817 67.535 1.00 33.51 75 TRP A N 1
ATOM 557 C CA . TRP A 1 95 ? 52.799 2.555 67.778 1.00 32.51 75 TRP A CA 1
ATOM 558 C C . TRP A 1 95 ? 52.326 3.263 66.497 1.00 32.45 75 TRP A C 1
ATOM 559 O O . TRP A 1 95 ? 51.135 3.299 66.204 1.00 32.47 75 TRP A O 1
ATOM 570 N N . LEU A 1 96 ? 53.278 3.793 65.732 1.00 32.65 76 LEU A N 1
ATOM 571 C CA . LEU A 1 96 ? 53.041 4.404 64.420 1.00 32.31 76 LEU A CA 1
ATOM 572 C C . LEU A 1 96 ? 52.243 3.510 63.455 1.00 32.39 76 LEU A C 1
ATOM 573 O O . LEU A 1 96 ? 51.515 4.014 62.588 1.00 31.85 76 LEU A O 1
ATOM 578 N N . GLN A 1 97 ? 52.405 2.197 63.601 1.00 32.50 77 GLN A N 1
ATOM 579 C CA . GLN A 1 97 ? 51.771 1.214 62.718 1.00 33.51 77 GLN A CA 1
ATOM 580 C C . GLN A 1 97 ? 50.359 0.820 63.172 1.00 32.89 77 GLN A C 1
ATOM 581 O O . GLN A 1 97 ? 49.681 0.099 62.464 1.00 33.39 77 GLN A O 1
ATOM 587 N N . THR A 1 98 ? 49.925 1.265 64.354 1.00 31.86 78 THR A N 1
ATOM 588 C CA . THR A 1 98 ? 48.538 1.071 64.764 1.00 31.31 78 THR A CA 1
ATOM 589 C C . THR A 1 98 ? 47.647 2.064 64.023 1.00 30.56 78 THR A C 1
ATOM 590 O O . THR A 1 98 ? 48.106 3.117 63.611 1.00 30.29 78 THR A O 1
ATOM 594 N N . PRO A 1 99 ? 46.376 1.727 63.824 1.00 30.63 79 PRO A N 1
ATOM 595 C CA . PRO A 1 99 ? 45.420 2.710 63.329 1.00 30.45 79 PRO A CA 1
ATOM 596 C C . PRO A 1 99 ? 45.242 3.811 64.365 1.00 30.03 79 PRO A C 1
ATOM 597 O O . PRO A 1 99 ? 45.535 3.604 65.548 1.00 30.15 79 PRO A O 1
ATOM 601 N N . LEU A 1 100 ? 44.759 4.960 63.933 1.00 29.77 80 LEU A N 1
ATOM 602 C CA . LEU A 1 100 ? 44.530 6.063 64.836 1.00 29.60 80 LEU A CA 1
ATOM 603 C C . LEU A 1 100 ? 43.723 5.578 66.044 1.00 29.02 80 LEU A C 1
ATOM 604 O O . LEU A 1 100 ? 42.741 4.836 65.904 1.00 29.19 80 LEU A O 1
ATOM 609 N N . SER A 1 101 ? 44.162 5.999 67.223 1.00 28.19 81 SER A N 1
ATOM 610 C CA . SER A 1 101 ? 43.551 5.606 68.484 1.00 27.60 81 SER A CA 1
ATOM 611 C C . SER A 1 101 ? 42.839 6.793 69.113 1.00 27.59 81 SER A C 1
ATOM 612 O O . SER A 1 101 ? 43.158 7.966 68.830 1.00 27.62 81 SER A O 1
ATOM 615 N N . SER A 1 102 ? 41.880 6.469 69.978 1.00 27.25 82 SER A N 1
ATOM 616 C CA . SER A 1 102 ? 41.214 7.430 70.845 1.00 27.09 82 SER A CA 1
ATOM 617 C C . SER A 1 102 ? 41.035 6.809 72.242 1.00 26.49 82 SER A C 1
ATOM 618 O O . SER A 1 102 ? 40.214 5.912 72.424 1.00 26.67 82 SER A O 1
ATOM 621 N N . HIS A 1 103 ? 41.786 7.307 73.224 1.00 26.00 83 HIS A N 1
ATOM 622 C CA . HIS A 1 103 ? 41.754 6.784 74.598 1.00 25.43 83 HIS A CA 1
ATOM 623 C C . HIS A 1 103 ? 40.861 7.701 75.400 1.00 25.61 83 HIS A C 1
ATOM 624 O O . HIS A 1 103 ? 40.876 8.925 75.212 1.00 25.88 83 HIS A O 1
ATOM 631 N N . GLN A 1 104 ? 40.100 7.103 76.312 1.00 25.04 84 GLN A N 1
ATOM 632 C CA . GLN A 1 104 ? 39.337 7.826 77.313 1.00 24.58 84 GLN A CA 1
ATOM 633 C C . GLN A 1 104 ? 39.812 7.356 78.684 1.00 24.21 84 GLN A C 1
ATOM 634 O O . GLN A 1 104 ? 39.683 6.169 79.028 1.00 22.78 84 GLN A O 1
ATOM 640 N N . LEU A 1 105 ? 40.389 8.275 79.458 1.00 23.61 85 LEU A N 1
ATOM 641 C CA . LEU A 1 105 ? 40.823 7.979 80.817 1.00 23.90 85 LEU A CA 1
ATOM 642 C C . LEU A 1 105 ? 39.577 7.694 81.654 1.00 24.18 85 LEU A C 1
ATOM 643 O O . LEU A 1 105 ? 38.656 8.519 81.667 1.00 24.09 85 LEU A O 1
ATOM 648 N N . THR A 1 106 ? 39.514 6.530 82.315 1.00 23.46 86 THR A N 1
ATOM 649 C CA . THR A 1 106 ? 38.353 6.192 83.163 1.00 23.13 86 THR A CA 1
ATOM 650 C C . THR A 1 106 ? 38.625 6.124 84.682 1.00 22.81 86 THR A C 1
ATOM 651 O O . THR A 1 106 ? 37.718 6.294 85.489 1.00 22.81 86 THR A O 1
ATOM 655 N N . SER A 1 107 ? 39.860 5.873 85.081 1.00 22.31 87 SER A N 1
ATOM 656 C CA . SER A 1 107 ? 40.206 5.889 86.500 1.00 22.22 87 SER A CA 1
ATOM 657 C C . SER A 1 107 ? 41.685 6.098 86.609 1.00 21.98 87 SER A C 1
ATOM 658 O O . SER A 1 107 ? 42.423 5.728 85.704 1.00 22.50 87 SER A O 1
ATOM 661 N N . TYR A 1 108 ? 42.121 6.736 87.685 1.00 22.39 88 TYR A N 1
ATOM 662 C CA . TYR A 1 108 ? 43.515 6.673 88.069 1.00 22.67 88 TYR A CA 1
ATOM 663 C C . TYR A 1 108 ? 43.687 6.795 89.574 1.00 23.55 88 TYR A C 1
ATOM 664 O O . TYR A 1 108 ? 42.828 7.297 90.308 1.00 23.98 88 TYR A O 1
ATOM 673 N N . ASP A 1 109 ? 44.823 6.296 90.020 1.00 24.03 89 ASP A N 1
ATOM 674 C CA . ASP A 1 109 ? 45.246 6.423 91.399 1.00 24.91 89 ASP A CA 1
ATOM 675 C C . ASP A 1 109 ? 46.781 6.500 91.335 1.00 25.21 89 ASP A C 1
ATOM 676 O O . ASP A 1 109 ? 47.392 6.052 90.353 1.00 25.39 89 ASP A O 1
ATOM 681 N N . GLY A 1 110 ? 47.396 7.085 92.353 1.00 25.65 90 GLY A N 1
ATOM 682 C CA . GLY A 1 110 ? 48.837 7.235 92.402 1.00 26.39 90 GLY A CA 1
ATOM 683 C C . GLY A 1 110 ? 49.389 7.315 93.816 1.00 26.85 90 GLY A C 1
ATOM 684 O O . GLY A 1 110 ? 48.745 7.871 94.704 1.00 26.21 90 GLY A O 1
ATOM 685 N N . HIS A 1 111 ? 50.574 6.728 94.015 1.00 27.48 91 HIS A N 1
ATOM 686 C CA . HIS A 1 111 ? 51.286 6.771 95.289 1.00 28.51 91 HIS A CA 1
ATOM 687 C C . HIS A 1 111 ? 52.675 7.378 95.077 1.00 29.64 91 HIS A C 1
ATOM 688 O O . HIS A 1 111 ? 53.439 6.904 94.229 1.00 28.94 91 HIS A O 1
ATOM 695 N N . LEU A 1 112 ? 52.993 8.422 95.831 1.00 31.17 92 LEU A N 1
ATOM 696 C CA . LEU A 1 112 ? 54.349 8.935 95.903 1.00 33.27 92 LEU A CA 1
ATOM 697 C C . LEU A 1 112 ? 55.113 8.054 96.886 1.00 34.32 92 LEU A C 1
ATOM 698 O O . LEU A 1 112 ? 54.797 7.998 98.074 1.00 35.13 92 LEU A O 1
ATOM 703 N N . ILE A 1 113 ? 56.118 7.356 96.388 1.00 35.82 93 ILE A N 1
ATOM 704 C CA . ILE A 1 113 ? 56.854 6.415 97.218 1.00 37.27 93 ILE A CA 1
ATOM 705 C C . ILE A 1 113 ? 58.057 7.135 97.831 1.00 38.61 93 ILE A C 1
ATOM 706 O O . ILE A 1 113 ? 58.892 7.650 97.096 1.00 38.67 93 ILE A O 1
ATOM 711 N N . PRO A 1 114 ? 58.132 7.192 99.164 1.00 39.67 94 PRO A N 1
ATOM 712 C CA . PRO A 1 114 ? 59.198 7.957 99.842 1.00 41.30 94 PRO A CA 1
ATOM 713 C C . PRO A 1 114 ? 60.602 7.441 99.535 1.00 41.95 94 PRO A C 1
ATOM 714 O O . PRO A 1 114 ? 60.801 6.232 99.409 1.00 41.81 94 PRO A O 1
ATOM 718 N N . GLY A 1 115 ? 61.549 8.366 99.390 1.00 43.18 95 GLY A N 1
ATOM 719 C CA . GLY A 1 115 ? 62.934 8.034 99.085 1.00 43.72 95 GLY A CA 1
ATOM 720 C C . GLY A 1 115 ? 63.183 7.513 97.675 1.00 43.24 95 GLY A C 1
ATOM 721 O O . GLY A 1 115 ? 64.222 6.909 97.428 1.00 43.96 95 GLY A O 1
ATOM 722 N N . THR A 1 116 ? 62.244 7.727 96.748 1.00 41.47 96 THR A N 1
ATOM 723 C CA . THR A 1 116 ? 62.443 7.295 95.357 1.00 40.58 96 THR A CA 1
ATOM 724 C C . THR A 1 116 ? 62.449 8.427 94.322 1.00 40.14 96 THR A C 1
ATOM 725 O O . THR A 1 116 ? 62.946 8.245 93.206 1.00 39.92 96 THR A O 1
ATOM 729 N N . GLY A 1 117 ? 61.874 9.572 94.677 1.00 39.47 97 GLY A N 1
ATOM 730 C CA . GLY A 1 117 ? 61.624 10.627 93.715 1.00 39.02 97 GLY A CA 1
ATOM 731 C C . GLY A 1 117 ? 60.648 10.239 92.607 1.00 37.35 97 GLY A C 1
ATOM 732 O O . GLY A 1 117 ? 60.677 10.851 91.534 1.00 36.57 97 GLY A O 1
ATOM 733 N N . THR A 1 118 ? 59.793 9.237 92.850 1.00 35.64 98 THR A N 1
ATOM 734 C CA . THR A 1 118 ? 58.851 8.760 91.823 1.00 34.82 98 THR A CA 1
ATOM 735 C C . THR A 1 118 ? 57.445 8.476 92.362 1.00 33.12 98 THR A C 1
ATOM 736 O O . THR A 1 118 ? 57.257 8.162 93.540 1.00 32.12 98 THR A O 1
ATOM 740 N N . PHE A 1 119 ? 56.475 8.640 91.467 1.00 31.91 99 PHE A N 1
ATOM 741 C CA . PHE A 1 119 ? 55.116 8.153 91.643 1.00 30.87 99 PHE A CA 1
ATOM 742 C C . PHE A 1 119 ? 54.988 6.800 90.978 1.00 30.08 99 PHE A C 1
ATOM 743 O O . PHE A 1 119 ? 55.544 6.583 89.909 1.00 29.77 99 PHE A O 1
ATOM 751 N N . VAL A 1 120 ? 54.217 5.916 91.590 1.00 29.11 100 VAL A N 1
ATOM 752 C CA . VAL A 1 120 ? 53.601 4.823 90.882 1.00 29.18 100 VAL A CA 1
ATOM 753 C C . VAL A 1 120 ? 52.177 5.270 90.558 1.00 28.13 100 VAL A C 1
ATOM 754 O O . VAL A 1 120 ? 51.459 5.729 91.433 1.00 27.39 100 VAL A O 1
ATOM 758 N N . VAL A 1 121 ? 51.796 5.149 89.290 1.00 27.71 101 VAL A N 1
ATOM 759 C CA . VAL A 1 121 ? 50.496 5.577 88.795 1.00 27.02 101 VAL A CA 1
ATOM 760 C C . VAL A 1 121 ? 49.843 4.388 88.104 1.00 26.36 101 VAL A C 1
ATOM 761 O O . VAL A 1 121 ? 50.388 3.858 87.136 1.00 26.81 101 VAL A O 1
ATOM 765 N N . HIS A 1 122 ? 48.685 3.983 88.616 1.00 25.68 102 HIS A N 1
ATOM 766 C CA . HIS A 1 122 ? 47.906 2.872 88.094 1.00 25.60 102 HIS A CA 1
ATOM 767 C C . HIS A 1 122 ? 46.618 3.448 87.545 1.00 24.50 102 HIS A C 1
ATOM 768 O O . HIS A 1 122 ? 45.793 3.928 88.306 1.00 23.82 102 HIS A O 1
ATOM 775 N N . PHE A 1 123 ? 46.442 3.405 86.230 1.00 23.64 103 PHE A N 1
ATOM 776 C CA . PHE A 1 123 ? 45.245 3.956 85.623 1.00 23.76 103 PHE A CA 1
ATOM 777 C C . PHE A 1 123 ? 44.592 3.001 84.642 1.00 23.99 103 PHE A C 1
ATOM 778 O O . PHE A 1 123 ? 45.203 2.057 84.165 1.00 24.34 103 PHE A O 1
ATOM 786 N N . SER A 1 124 ? 43.316 3.234 84.391 1.00 24.73 104 SER A N 1
ATOM 787 C CA . SER A 1 124 ? 42.596 2.473 83.400 1.00 24.62 104 SER A CA 1
ATOM 788 C C . SER A 1 124 ? 42.003 3.406 82.358 1.00 24.30 104 SER A C 1
ATOM 789 O O . SER A 1 124 ? 41.813 4.601 82.593 1.00 23.17 104 SER A O 1
ATOM 792 N N . ALA A 1 125 ? 41.722 2.841 81.195 1.00 23.51 105 ALA A N 1
ATOM 793 C CA . ALA A 1 125 ? 41.217 3.593 80.071 1.00 23.88 105 ALA A CA 1
ATOM 794 C C . ALA A 1 125 ? 40.386 2.679 79.192 1.00 24.56 105 ALA A C 1
ATOM 795 O O . ALA A 1 125 ? 40.489 1.453 79.289 1.00 24.47 105 ALA A O 1
ATOM 797 N N . LYS A 1 126 ? 39.541 3.266 78.358 1.00 25.02 106 LYS A N 1
ATOM 798 C CA . LYS A 1 126 ? 39.009 2.553 77.206 1.00 26.25 106 LYS A CA 1
ATOM 799 C C . LYS A 1 126 ? 39.639 3.167 75.956 1.00 26.53 106 LYS A C 1
ATOM 800 O O . LYS A 1 126 ? 39.956 4.351 75.947 1.00 26.96 106 LYS A O 1
ATOM 806 N N . VAL A 1 127 ? 39.875 2.356 74.932 1.00 26.49 107 VAL A N 1
ATOM 807 C CA . VAL A 1 127 ? 40.492 2.830 73.700 1.00 26.59 107 VAL A CA 1
ATOM 808 C C . VAL A 1 127 ? 39.778 2.213 72.505 1.00 27.43 107 VAL A C 1
ATOM 809 O O . VAL A 1 127 ? 39.386 1.036 72.531 1.00 27.19 107 VAL A O 1
ATOM 813 N N . ARG A 1 128 ? 39.560 3.027 71.477 1.00 27.76 108 ARG A N 1
ATOM 814 C CA . ARG A 1 128 ? 39.003 2.531 70.226 1.00 28.89 108 ARG A CA 1
ATOM 815 C C . ARG A 1 128 ? 39.836 3.026 69.051 1.00 29.17 108 ARG A C 1
ATOM 816 O O . ARG A 1 128 ? 40.610 3.979 69.166 1.00 28.33 108 ARG A O 1
ATOM 824 N N . PHE A 1 129 ? 39.660 2.371 67.920 1.00 30.20 109 PHE A N 1
ATOM 825 C CA . PHE A 1 129 ? 40.576 2.498 66.803 1.00 30.80 109 PHE A CA 1
ATOM 826 C C . PHE A 1 129 ? 39.806 2.796 65.518 1.00 32.19 109 PHE A C 1
ATOM 827 O O . PHE A 1 129 ? 38.655 2.377 65.356 1.00 32.95 109 PHE A O 1
ATOM 835 N N . ASP A 1 130 ? 40.458 3.533 64.626 1.00 32.62 110 ASP A N 1
ATOM 836 C CA . ASP A 1 130 ? 39.905 3.925 63.339 1.00 33.71 110 ASP A CA 1
ATOM 837 C C . ASP A 1 130 ? 39.805 2.682 62.473 1.00 34.52 110 ASP A C 1
ATOM 838 O O . ASP A 1 130 ? 40.816 2.030 62.231 1.00 34.32 110 ASP A O 1
ATOM 843 N N . GLN A 1 131 ? 38.588 2.374 62.020 1.00 36.17 111 GLN A N 1
ATOM 844 C CA . GLN A 1 131 ? 38.292 1.209 61.161 1.00 38.07 111 GLN A CA 1
ATOM 845 C C . GLN A 1 131 ? 38.202 1.560 59.673 1.00 38.55 111 GLN A C 1
ATOM 846 O O . GLN A 1 131 ? 37.733 0.741 58.875 1.00 39.38 111 GLN A O 1
ATOM 852 N N . SER A 1 132 ? 38.622 2.764 59.298 1.00 38.22 112 SER A N 1
ATOM 853 C CA . SER A 1 132 ? 38.424 3.249 57.933 1.00 38.77 112 SER A CA 1
ATOM 854 C C . SER A 1 132 ? 39.324 2.553 56.904 1.00 38.92 112 SER A C 1
ATOM 855 O O . SER A 1 132 ? 39.007 2.543 55.722 1.00 39.69 112 SER A O 1
ATOM 858 N N . GLY A 1 133 ? 40.432 1.977 57.358 1.00 38.80 113 GLY A N 1
ATOM 859 C CA . GLY A 1 133 ? 41.442 1.397 56.478 1.00 38.84 113 GLY A CA 1
ATOM 860 C C . GLY A 1 133 ? 42.630 2.310 56.224 1.00 38.22 113 GLY A C 1
ATOM 861 O O . GLY A 1 133 ? 43.645 1.881 55.678 1.00 38.66 113 GLY A O 1
ATOM 862 N N . ARG A 1 134 ? 42.511 3.580 56.594 1.00 38.03 114 ARG A N 1
ATOM 863 C CA . ARG A 1 134 ? 43.638 4.501 56.524 1.00 37.52 114 ARG A CA 1
ATOM 864 C C . ARG A 1 134 ? 44.575 4.282 57.716 1.00 36.44 114 ARG A C 1
ATOM 865 O O . ARG A 1 134 ? 44.119 3.982 58.825 1.00 36.01 114 ARG A O 1
ATOM 873 N N . ASN A 1 135 ? 45.875 4.460 57.481 1.00 35.44 115 ASN A N 1
ATOM 874 C CA . ASN A 1 135 ? 46.872 4.469 58.548 1.00 34.72 115 ASN A CA 1
ATOM 875 C C . ASN A 1 135 ? 46.933 5.876 59.186 1.00 33.98 115 ASN A C 1
ATOM 876 O O . ASN A 1 135 ? 46.143 6.743 58.845 1.00 33.84 115 ASN A O 1
ATOM 881 N N . ARG A 1 136 ? 47.843 6.089 60.123 1.00 34.04 116 ARG A N 1
ATOM 882 C CA . ARG A 1 136 ? 47.936 7.376 60.826 1.00 34.17 116 ARG A CA 1
ATOM 883 C C . ARG A 1 136 ? 48.330 8.548 59.908 1.00 35.05 116 ARG A C 1
ATOM 884 O O . ARG A 1 136 ? 48.053 9.705 60.229 1.00 35.77 116 ARG A O 1
ATOM 892 N N . LEU A 1 137 ? 48.965 8.249 58.775 1.00 35.77 117 LEU A N 1
ATOM 893 C CA . LEU A 1 137 ? 49.308 9.269 57.776 1.00 36.64 117 LEU A CA 1
ATOM 894 C C . LEU A 1 137 ? 48.242 9.471 56.687 1.00 37.06 117 LEU A C 1
ATOM 895 O O . LEU A 1 137 ? 48.482 10.183 55.718 1.00 37.76 117 LEU A O 1
ATOM 900 N N . GLY A 1 138 ? 47.069 8.863 56.853 1.00 37.17 118 GLY A N 1
ATOM 901 C CA . GLY A 1 138 ? 45.930 9.103 55.975 1.00 37.78 118 GLY A CA 1
ATOM 902 C C . GLY A 1 138 ? 45.884 8.230 54.720 1.00 38.13 118 GLY A C 1
ATOM 903 O O . GLY A 1 138 ? 45.119 8.498 53.793 1.00 38.36 118 GLY A O 1
ATOM 904 N N . GLU A 1 139 ? 46.679 7.169 54.704 1.00 38.00 119 GLU A N 1
ATOM 905 C CA . GLU A 1 139 ? 46.861 6.363 53.506 1.00 38.90 119 GLU A CA 1
ATOM 906 C C . GLU A 1 139 ? 46.324 4.966 53.696 1.00 38.96 119 GLU A C 1
ATOM 907 O O . GLU A 1 139 ? 46.467 4.394 54.768 1.00 37.65 119 GLU A O 1
ATOM 913 N N . SER A 1 140 ? 45.715 4.417 52.642 1.00 39.72 120 SER A N 1
ATOM 914 C CA . SER A 1 140 ? 45.141 3.082 52.694 1.00 40.39 120 SER A CA 1
ATOM 915 C C . SER A 1 140 ? 45.846 2.149 51.720 1.00 41.19 120 SER A C 1
ATOM 916 O O . SER A 1 140 ? 46.274 2.563 50.633 1.00 41.23 120 SER A O 1
ATOM 919 N N . ALA A 1 141 ? 45.970 0.890 52.134 1.00 41.52 121 ALA A N 1
ATOM 920 C CA . ALA A 1 141 ? 46.645 -0.140 51.357 1.00 42.65 121 ALA A CA 1
ATOM 921 C C . ALA A 1 141 ? 45.625 -0.941 50.558 1.00 43.54 121 ALA A C 1
ATOM 922 O O . ALA A 1 141 ? 45.525 -2.157 50.703 1.00 44.72 121 ALA A O 1
ATOM 924 N N . ASP A 1 142 ? 44.887 -0.251 49.694 1.00 43.83 122 ASP A N 1
ATOM 925 C CA . ASP A 1 142 ? 43.717 -0.829 49.029 1.00 44.91 122 ASP A CA 1
ATOM 926 C C . ASP A 1 142 ? 43.849 -0.982 47.504 1.00 45.43 122 ASP A C 1
ATOM 927 O O . ASP A 1 142 ? 42.854 -1.202 46.823 1.00 44.83 122 ASP A O 1
ATOM 932 N N . LEU A 1 143 ? 45.071 -0.883 46.990 1.00 45.57 123 LEU A N 1
ATOM 933 C CA . LEU A 1 143 ? 45.310 -0.803 45.550 1.00 47.13 123 LEU A CA 1
ATOM 934 C C . LEU A 1 143 ? 44.661 -1.944 44.754 1.00 49.58 123 LEU A C 1
ATOM 935 O O . LEU A 1 143 ? 44.090 -1.723 43.690 1.00 49.67 123 LEU A O 1
ATOM 940 N N . PHE A 1 144 ? 44.761 -3.155 45.277 1.00 51.87 124 PHE A N 1
ATOM 941 C CA . PHE A 1 144 ? 44.294 -4.333 44.561 1.00 55.14 124 PHE A CA 1
ATOM 942 C C . PHE A 1 144 ? 42.811 -4.627 44.800 1.00 58.40 124 PHE A C 1
ATOM 943 O O . PHE A 1 144 ? 42.164 -5.250 43.955 1.00 59.38 124 PHE A O 1
ATOM 951 N N . GLN A 1 145 ? 42.284 -4.166 45.936 1.00 60.82 125 GLN A N 1
ATOM 952 C CA . GLN A 1 145 ? 40.890 -4.410 46.324 1.00 64.28 125 GLN A CA 1
ATOM 953 C C . GLN A 1 145 ? 39.881 -3.737 45.385 1.00 66.94 125 GLN A C 1
ATOM 954 O O . GLN A 1 145 ? 40.255 -2.988 44.486 1.00 67.18 125 GLN A O 1
ATOM 960 N N . GLU A 1 146 ? 38.598 -4.019 45.598 1.00 70.44 126 GLU A N 1
ATOM 961 C CA . GLU A 1 146 ? 37.526 -3.378 44.835 1.00 73.10 126 GLU A CA 1
ATOM 962 C C . GLU A 1 146 ? 36.785 -2.377 45.730 1.00 73.85 126 GLU A C 1
ATOM 963 O O . GLU A 1 146 ? 35.875 -2.733 46.488 1.00 74.66 126 GLU A O 1
ATOM 969 N N . ASN A 1 147 ? 37.227 -1.122 45.635 1.00 74.45 127 ASN A N 1
ATOM 970 C CA . ASN A 1 147 ? 36.743 -0.018 46.459 1.00 74.74 127 ASN A CA 1
ATOM 971 C C . ASN A 1 147 ? 35.538 0.672 45.825 1.00 76.05 127 ASN A C 1
ATOM 972 O O . ASN A 1 147 ? 35.011 1.642 46.375 1.00 76.50 127 ASN A O 1
ATOM 977 N N . ASN A 1 155 ? 34.479 14.440 53.205 1.00 66.00 135 ASN A N 1
ATOM 978 C CA . ASN A 1 155 ? 35.743 14.403 53.935 1.00 64.78 135 ASN A CA 1
ATOM 979 C C . ASN A 1 155 ? 35.931 13.084 54.705 1.00 63.44 135 ASN A C 1
ATOM 980 O O . ASN A 1 155 ? 34.960 12.451 55.137 1.00 64.08 135 ASN A O 1
ATOM 982 N N . GLN A 1 156 ? 37.196 12.703 54.881 1.00 61.58 136 GLN A N 1
ATOM 983 C CA . GLN A 1 156 ? 37.592 11.434 55.497 1.00 59.87 136 GLN A CA 1
ATOM 984 C C . GLN A 1 156 ? 37.763 11.561 57.017 1.00 58.09 136 GLN A C 1
ATOM 985 O O . GLN A 1 156 ? 38.851 11.878 57.503 1.00 57.76 136 GLN A O 1
ATOM 991 N N . ARG A 1 157 ? 36.698 11.304 57.767 1.00 56.63 137 ARG A N 1
ATOM 992 C CA . ARG A 1 157 ? 36.777 11.298 59.225 1.00 54.63 137 ARG A CA 1
ATOM 993 C C . ARG A 1 157 ? 37.018 9.864 59.690 1.00 52.25 137 ARG A C 1
ATOM 994 O O . ARG A 1 157 ? 36.582 8.925 59.026 1.00 52.05 137 ARG A O 1
ATOM 996 N N . PRO A 1 158 ? 37.704 9.675 60.819 1.00 49.93 138 PRO A N 1
ATOM 997 C CA . PRO A 1 158 ? 37.883 8.320 61.361 1.00 47.92 138 PRO A CA 1
ATOM 998 C C . PRO A 1 158 ? 36.539 7.668 61.694 1.00 46.73 138 PRO A C 1
ATOM 999 O O . PRO A 1 158 ? 35.598 8.366 62.071 1.00 47.01 138 PRO A O 1
ATOM 1003 N N . ILE A 1 159 ? 36.456 6.355 61.503 1.00 44.78 139 ILE A N 1
ATOM 1004 C CA . ILE A 1 159 ? 35.283 5.568 61.854 1.00 43.96 139 ILE A CA 1
ATOM 1005 C C . ILE A 1 159 ? 35.657 4.655 63.025 1.00 41.82 139 ILE A C 1
ATOM 1006 O O . ILE A 1 159 ? 36.284 3.624 62.845 1.00 41.47 139 ILE A O 1
ATOM 1011 N N . TRP A 1 160 ? 35.254 5.038 64.226 1.00 40.07 140 TRP A N 1
ATOM 1012 C CA . TRP A 1 160 ? 35.706 4.369 65.443 1.00 37.95 140 TRP A CA 1
ATOM 1013 C C . TRP A 1 160 ? 35.039 3.015 65.629 1.00 37.28 140 TRP A C 1
ATOM 1014 O O . TRP A 1 160 ? 33.829 2.874 65.436 1.00 37.87 140 TRP A O 1
ATOM 1025 N N . GLY A 1 161 ? 35.832 2.021 66.007 1.00 35.50 141 GLY A N 1
ATOM 1026 C CA . GLY A 1 161 ? 35.319 0.702 66.331 1.00 35.03 141 GLY A CA 1
ATOM 1027 C C . GLY A 1 161 ? 34.834 0.644 67.777 1.00 34.38 141 GLY A C 1
ATOM 1028 O O . GLY A 1 161 ? 34.619 1.674 68.422 1.00 33.71 141 GLY A O 1
ATOM 1029 N N . SER A 1 162 ? 34.668 -0.577 68.277 1.00 33.85 142 SER A N 1
ATOM 1030 C CA . SER A 1 162 ? 34.251 -0.819 69.650 1.00 33.37 142 SER A CA 1
ATOM 1031 C C . SER A 1 162 ? 35.366 -0.553 70.657 1.00 31.72 142 SER A C 1
ATOM 1032 O O . SER A 1 162 ? 36.548 -0.575 70.328 1.00 30.63 142 SER A O 1
ATOM 1035 N N . TRP A 1 163 ? 34.961 -0.331 71.899 1.00 31.34 143 TRP A N 1
ATOM 1036 C CA . TRP A 1 163 ? 35.889 -0.062 72.990 1.00 30.26 143 TRP A CA 1
ATOM 1037 C C . TRP A 1 163 ? 36.679 -1.309 73.424 1.00 29.78 143 TRP A C 1
ATOM 1038 O O . TRP A 1 163 ? 36.104 -2.361 73.693 1.00 29.66 143 TRP A O 1
ATOM 1049 N N . PHE A 1 164 ? 37.998 -1.146 73.488 1.00 28.55 144 PHE A N 1
ATOM 1050 C CA . PHE A 1 164 ? 38.920 -2.048 74.144 1.00 28.36 144 PHE A CA 1
ATOM 1051 C C . PHE A 1 164 ? 39.080 -1.529 75.588 1.00 28.05 144 PHE A C 1
ATOM 1052 O O . PHE A 1 164 ? 39.061 -0.317 75.816 1.00 27.82 144 PHE A O 1
ATOM 1060 N N . GLY A 1 165 ? 39.270 -2.430 76.547 1.00 27.60 145 GLY A N 1
ATOM 1061 C CA . GLY A 1 165 ? 39.691 -2.052 77.890 1.00 27.15 145 GLY A CA 1
ATOM 1062 C C . GLY A 1 165 ? 41.210 -2.057 78.003 1.00 26.76 145 GLY A C 1
ATOM 1063 O O . GLY A 1 165 ? 41.894 -2.877 77.365 1.00 26.50 145 GLY A O 1
ATOM 1064 N N . VAL A 1 166 ? 41.742 -1.128 78.793 1.00 26.04 146 VAL A N 1
ATOM 1065 C CA . VAL A 1 166 ? 43.180 -1.039 79.044 1.00 26.06 146 VAL A CA 1
ATOM 1066 C C . VAL A 1 166 ? 43.485 -0.774 80.527 1.00 25.89 146 VAL A C 1
ATOM 1067 O O . VAL A 1 166 ? 42.838 0.062 81.160 1.00 24.40 146 VAL A O 1
ATOM 1071 N N . ASP A 1 167 ? 44.477 -1.499 81.049 1.00 25.84 147 ASP A N 1
ATOM 1072 C CA . ASP A 1 167 ? 45.076 -1.239 82.350 1.00 26.58 147 ASP A CA 1
ATOM 1073 C C . ASP A 1 167 ? 46.534 -0.839 82.125 1.00 26.71 147 ASP A C 1
ATOM 1074 O O . ASP A 1 167 ? 47.270 -1.529 81.400 1.00 27.30 147 ASP A O 1
ATOM 1079 N N . VAL A 1 168 ? 46.943 0.272 82.734 1.00 25.83 148 VAL A N 1
ATOM 1080 C CA . VAL A 1 168 ? 48.273 0.846 82.513 1.00 26.19 148 VAL A CA 1
ATOM 1081 C C . VAL A 1 168 ? 48.926 1.206 83.834 1.00 26.15 148 VAL A C 1
ATOM 1082 O O . VAL A 1 168 ? 48.295 1.852 84.694 1.00 25.78 148 VAL A O 1
ATOM 1086 N N . ASN A 1 169 ? 50.191 0.814 83.988 1.00 26.30 149 ASN A N 1
ATOM 1087 C CA . ASN A 1 169 ? 50.989 1.199 85.145 1.00 27.23 149 ASN A CA 1
ATOM 1088 C C . ASN A 1 169 ? 52.242 1.970 84.720 1.00 27.22 149 ASN A C 1
ATOM 1089 O O . ASN A 1 169 ? 53.028 1.492 83.886 1.00 27.34 149 ASN A O 1
ATOM 1094 N N . LEU A 1 170 ? 52.411 3.168 85.286 1.00 26.97 150 LEU A N 1
ATOM 1095 C CA . LEU A 1 170 ? 53.568 4.013 85.025 1.00 27.77 150 LEU A CA 1
ATOM 1096 C C . LEU A 1 170 ? 54.380 4.244 86.298 1.00 28.17 150 LEU A C 1
ATOM 1097 O O . LEU A 1 170 ? 53.819 4.362 87.385 1.00 28.34 150 LEU A O 1
ATOM 1102 N N . VAL A 1 171 ? 55.697 4.339 86.152 1.00 28.62 151 VAL A N 1
ATOM 1103 C CA . VAL A 1 171 ? 56.549 4.923 87.178 1.00 29.82 151 VAL A CA 1
ATOM 1104 C C . VAL A 1 171 ? 57.082 6.231 86.586 1.00 30.83 151 VAL A C 1
ATOM 1105 O O . VAL A 1 171 ? 57.755 6.231 85.559 1.00 30.26 151 VAL A O 1
ATOM 1109 N N . VAL A 1 172 ? 56.743 7.342 87.220 1.00 32.57 152 VAL A N 1
ATOM 1110 C CA . VAL A 1 172 ? 57.010 8.660 86.666 1.00 34.70 152 VAL A CA 1
ATOM 1111 C C . VAL A 1 172 ? 57.717 9.534 87.690 1.00 36.72 152 VAL A C 1
ATOM 1112 O O . VAL A 1 172 ? 57.446 9.437 88.875 1.00 36.44 152 VAL A O 1
ATOM 1116 N N . ASP A 1 173 ? 58.617 10.391 87.217 1.00 39.22 153 ASP A N 1
ATOM 1117 C CA . ASP A 1 173 ? 59.296 11.359 88.063 1.00 42.06 153 ASP A CA 1
ATOM 1118 C C . ASP A 1 173 ? 58.300 12.242 88.812 1.00 43.56 153 ASP A C 1
ATOM 1119 O O . ASP A 1 173 ? 57.288 12.680 88.260 1.00 42.37 153 ASP A O 1
ATOM 1124 N N . GLU A 1 174 ? 58.633 12.510 90.069 1.00 46.32 154 GLU A N 1
ATOM 1125 C CA . GLU A 1 174 ? 57.809 13.275 90.995 1.00 48.67 154 GLU A CA 1
ATOM 1126 C C . GLU A 1 174 ? 57.437 14.663 90.476 1.00 50.81 154 GLU A C 1
ATOM 1127 O O . GLU A 1 174 ? 56.362 15.168 90.779 1.00 50.56 154 GLU A O 1
ATOM 1133 N N . ASN A 1 175 ? 58.340 15.274 89.715 1.00 53.76 155 ASN A N 1
ATOM 1134 C CA . ASN A 1 175 ? 58.108 16.589 89.134 1.00 56.43 155 ASN A CA 1
ATOM 1135 C C . ASN A 1 175 ? 57.347 16.439 87.818 1.00 56.79 155 ASN A C 1
ATOM 1136 O O . ASN A 1 175 ? 57.933 16.437 86.731 1.00 56.65 155 ASN A O 1
ATOM 1141 N N . VAL A 1 176 ? 56.028 16.311 87.946 1.00 57.75 156 VAL A N 1
ATOM 1142 C CA . VAL A 1 176 ? 55.138 15.969 86.840 1.00 58.26 156 VAL A CA 1
ATOM 1143 C C . VAL A 1 176 ? 54.749 17.190 86.001 1.00 60.29 156 VAL A C 1
ATOM 1144 O O . VAL A 1 176 ? 54.414 17.056 84.823 1.00 60.35 156 VAL A O 1
ATOM 1156 N N . GLN A 1 178 ? 56.338 19.162 84.448 1.00 64.85 158 GLN A N 1
ATOM 1157 C CA . GLN A 1 178 ? 57.102 19.224 83.215 1.00 64.70 158 GLN A CA 1
ATOM 1158 C C . GLN A 1 178 ? 56.509 18.192 82.276 1.00 62.56 158 GLN A C 1
ATOM 1159 O O . GLN A 1 178 ? 56.155 17.084 82.696 1.00 61.90 158 GLN A O 1
ATOM 1165 N N . ASP A 1 179 ? 56.367 18.553 81.005 1.00 61.24 159 ASP A N 1
ATOM 1166 C CA . ASP A 1 179 ? 55.978 17.559 80.019 1.00 58.74 159 ASP A CA 1
ATOM 1167 C C . ASP A 1 179 ? 57.153 17.283 79.090 1.00 56.94 159 ASP A C 1
ATOM 1168 O O . ASP A 1 179 ? 57.071 17.405 77.865 1.00 57.21 159 ASP A O 1
ATOM 1173 N N . GLY A 1 180 ? 58.261 16.920 79.728 1.00 54.58 160 GLY A N 1
ATOM 1174 C CA . GLY A 1 180 ? 59.394 16.326 79.061 1.00 52.53 160 GLY A CA 1
ATOM 1175 C C . GLY A 1 180 ? 59.386 14.827 79.313 1.00 49.44 160 GLY A C 1
ATOM 1176 O O . GLY A 1 180 ? 58.331 14.211 79.509 1.00 47.91 160 GLY A O 1
ATOM 1177 N N . GLU A 1 181 ? 60.583 14.256 79.320 1.00 47.39 161 GLU A N 1
ATOM 1178 C CA . GLU A 1 181 ? 60.782 12.823 79.399 1.00 44.98 161 GLU A CA 1
ATOM 1179 C C . GLU A 1 181 ? 60.812 12.399 80.863 1.00 42.89 161 GLU A C 1
ATOM 1180 O O . GLU A 1 181 ? 61.871 12.386 81.482 1.00 42.86 161 GLU A O 1
ATOM 1186 N N . ILE A 1 182 ? 59.647 12.063 81.414 1.00 39.64 162 ILE A N 1
ATOM 1187 C CA . ILE A 1 182 ? 59.521 11.755 82.841 1.00 37.90 162 ILE A CA 1
ATOM 1188 C C . ILE A 1 182 ? 59.078 10.336 83.198 1.00 35.64 162 ILE A C 1
ATOM 1189 O O . ILE A 1 182 ? 59.095 9.987 84.366 1.00 34.71 162 ILE A O 1
ATOM 1194 N N . ILE A 1 183 ? 58.674 9.526 82.219 1.00 33.84 163 ILE A N 1
ATOM 1195 C CA . ILE A 1 183 ? 58.188 8.172 82.488 1.00 32.53 163 ILE A CA 1
ATOM 1196 C C . ILE A 1 183 ? 59.354 7.181 82.450 1.00 33.34 163 ILE A C 1
ATOM 1197 O O . ILE A 1 183 ? 60.006 7.045 81.426 1.00 33.24 163 ILE A O 1
ATOM 1202 N N . ASN A 1 184 ? 59.608 6.514 83.578 1.00 33.48 164 ASN A N 1
ATOM 1203 C CA . ASN A 1 184 ? 60.670 5.511 83.703 1.00 34.52 164 ASN A CA 1
ATOM 1204 C C . ASN A 1 184 ? 60.268 4.118 83.214 1.00 34.03 164 ASN A C 1
ATOM 1205 O O . ASN A 1 184 ? 61.104 3.354 82.752 1.00 34.36 164 ASN A O 1
ATOM 1210 N N . SER A 1 185 ? 58.993 3.775 83.364 1.00 33.59 165 SER A N 1
ATOM 1211 C CA . SER A 1 185 ? 58.474 2.510 82.869 1.00 33.18 165 SER A CA 1
ATOM 1212 C C . SER A 1 185 ? 56.980 2.595 82.583 1.00 32.42 165 SER A C 1
ATOM 1213 O O . SER A 1 185 ? 56.254 3.361 83.234 1.00 31.37 165 SER A O 1
ATOM 1224 N N . ASP A 1 187 ? 53.699 -0.192 81.561 1.00 29.60 167 ASP A N 1
ATOM 1225 C CA . ASP A 1 187 ? 53.173 -1.529 81.352 1.00 29.25 167 ASP A CA 1
ATOM 1226 C C . ASP A 1 187 ? 51.735 -1.334 80.877 1.00 28.25 167 ASP A C 1
ATOM 1227 O O . ASP A 1 187 ? 50.877 -0.885 81.642 1.00 27.38 167 ASP A O 1
ATOM 1232 N N . TYR A 1 188 ? 51.502 -1.623 79.601 1.00 27.78 168 TYR A N 1
ATOM 1233 C CA . TYR A 1 188 ? 50.255 -1.321 78.906 1.00 27.58 168 TYR A CA 1
ATOM 1234 C C . TYR A 1 188 ? 49.612 -2.643 78.526 1.00 28.01 168 TYR A C 1
ATOM 1235 O O . TYR A 1 188 ? 50.211 -3.434 77.806 1.00 29.20 168 TYR A O 1
ATOM 1244 N N . ARG A 1 189 ? 48.390 -2.874 78.989 1.00 27.85 169 ARG A N 1
ATOM 1245 C CA . ARG A 1 189 ? 47.775 -4.210 78.950 1.00 28.88 169 ARG A CA 1
ATOM 1246 C C . ARG A 1 189 ? 46.291 -4.141 78.570 1.00 28.19 169 ARG A C 1
ATOM 1247 O O . ARG A 1 189 ? 45.483 -3.606 79.331 1.00 27.75 169 ARG A O 1
ATOM 1255 N N . PHE A 1 190 ? 45.932 -4.664 77.400 1.00 28.12 170 PHE A N 1
ATOM 1256 C CA . PHE A 1 190 ? 44.517 -4.847 77.046 1.00 28.36 170 PHE A CA 1
ATOM 1257 C C . PHE A 1 190 ? 43.885 -5.826 78.027 1.00 28.69 170 PHE A C 1
ATOM 1258 O O . PHE A 1 190 ? 44.393 -6.931 78.217 1.00 29.85 170 PHE A O 1
ATOM 1266 N N . THR A 1 191 ? 42.768 -5.422 78.628 1.00 28.27 171 THR A N 1
ATOM 1267 C CA . THR A 1 191 ? 41.991 -6.260 79.539 1.00 28.65 171 THR A CA 1
ATOM 1268 C C . THR A 1 191 ? 40.792 -6.896 78.853 1.00 29.65 171 THR A C 1
ATOM 1269 O O . THR A 1 191 ? 40.202 -7.829 79.371 1.00 29.07 171 THR A O 1
ATOM 1273 N N . TYR A 1 192 ? 40.420 -6.335 77.708 1.00 31.00 172 TYR A N 1
ATOM 1274 C CA . TYR A 1 192 ? 39.250 -6.760 76.950 1.00 32.77 172 TYR A CA 1
ATOM 1275 C C . TYR A 1 192 ? 39.375 -6.267 75.509 1.00 33.57 172 TYR A C 1
ATOM 1276 O O . TYR A 1 192 ? 39.651 -5.093 75.273 1.00 32.58 172 TYR A O 1
ATOM 1285 N N . VAL A 1 193 ? 39.147 -7.176 74.566 1.00 35.68 173 VAL A N 1
ATOM 1286 C CA . VAL A 1 193 ? 39.290 -6.926 73.129 1.00 37.14 173 VAL A CA 1
ATOM 1287 C C . VAL A 1 193 ? 37.984 -7.365 72.477 1.00 39.51 173 VAL A C 1
ATOM 1288 O O . VAL A 1 193 ? 37.650 -8.541 72.520 1.00 40.16 173 VAL A O 1
ATOM 1292 N N . PRO A 1 194 ? 37.239 -6.439 71.880 1.00 41.79 174 PRO A N 1
ATOM 1293 C CA . PRO A 1 194 ? 35.937 -6.784 71.293 1.00 44.44 174 PRO A CA 1
ATOM 1294 C C . PRO A 1 194 ? 36.113 -7.609 70.019 1.00 47.39 174 PRO A C 1
ATOM 1295 O O . PRO A 1 194 ? 37.152 -7.508 69.375 1.00 46.72 174 PRO A O 1
ATOM 1299 N N . ASN A 1 195 ? 35.121 -8.424 69.672 1.00 51.49 175 ASN A N 1
ATOM 1300 C CA . ASN A 1 195 ? 35.195 -9.243 68.451 1.00 54.53 175 ASN A CA 1
ATOM 1301 C C . ASN A 1 195 ? 35.158 -8.367 67.194 1.00 55.63 175 ASN A C 1
ATOM 1302 O O . ASN A 1 195 ? 34.087 -8.132 66.635 1.00 56.81 175 ASN A O 1
ATOM 1307 N N . ASP A 1 196 ? 36.334 -7.873 66.780 1.00 56.39 176 ASP A N 1
ATOM 1308 C CA . ASP A 1 196 ? 36.505 -7.004 65.596 1.00 56.88 176 ASP A CA 1
ATOM 1309 C C . ASP A 1 196 ? 37.855 -6.272 65.614 1.00 56.44 176 ASP A C 1
ATOM 1310 O O . ASP A 1 196 ? 38.052 -5.283 66.346 1.00 56.45 176 ASP A O 1
ATOM 1312 N N . SER B 2 13 ? 63.248 -13.992 89.575 1.00 100.41 305 SER B N 1
ATOM 1313 C CA . SER B 2 13 ? 62.315 -12.835 89.734 1.00 98.45 305 SER B CA 1
ATOM 1314 C C . SER B 2 13 ? 60.897 -13.209 89.295 1.00 97.01 305 SER B C 1
ATOM 1315 O O . SER B 2 13 ? 59.929 -12.862 89.963 1.00 95.63 305 SER B O 1
ATOM 1318 N N . ARG B 2 14 ? 60.790 -13.917 88.173 1.00 97.21 306 ARG B N 1
ATOM 1319 C CA . ARG B 2 14 ? 59.509 -14.421 87.678 1.00 96.32 306 ARG B CA 1
ATOM 1320 C C . ARG B 2 14 ? 58.947 -15.523 88.583 1.00 96.16 306 ARG B C 1
ATOM 1321 O O . ARG B 2 14 ? 57.730 -15.669 88.701 1.00 95.07 306 ARG B O 1
ATOM 1329 N N . ASN B 2 15 ? 59.835 -16.294 89.210 1.00 96.99 307 ASN B N 1
ATOM 1330 C CA . ASN B 2 15 ? 59.433 -17.328 90.167 1.00 97.02 307 ASN B CA 1
ATOM 1331 C C . ASN B 2 15 ? 59.203 -16.763 91.572 1.00 95.40 307 ASN B C 1
ATOM 1332 O O . ASN B 2 15 ? 58.358 -17.262 92.311 1.00 95.05 307 ASN B O 1
ATOM 1337 N N . LEU B 2 16 ? 59.966 -15.734 91.934 1.00 94.03 308 LEU B N 1
ATOM 1338 C CA . LEU B 2 16 ? 59.804 -15.043 93.216 1.00 92.54 308 LEU B CA 1
ATOM 1339 C C . LEU B 2 16 ? 58.487 -14.251 93.285 1.00 89.02 308 LEU B C 1
ATOM 1340 O O . LEU B 2 16 ? 57.977 -13.980 94.371 1.00 88.25 308 LEU B O 1
ATOM 1345 N N . ALA B 2 17 ? 57.956 -13.884 92.119 1.00 86.06 309 ALA B N 1
ATOM 1346 C CA . ALA B 2 17 ? 56.706 -13.140 92.011 1.00 82.78 309 ALA B CA 1
ATOM 1347 C C . ALA B 2 17 ? 55.517 -14.089 91.957 1.00 80.91 309 ALA B C 1
ATOM 1348 O O . ALA B 2 17 ? 54.453 -13.783 92.481 1.00 79.34 309 ALA B O 1
ATOM 1350 N N . THR B 2 18 ? 55.704 -15.235 91.310 1.00 80.11 310 THR B N 1
ATOM 1351 C CA . THR B 2 18 ? 54.678 -16.272 91.253 1.00 78.79 310 THR B CA 1
ATOM 1352 C C . THR B 2 18 ? 54.391 -16.831 92.645 1.00 77.43 310 THR B C 1
ATOM 1353 O O . THR B 2 18 ? 53.243 -17.130 92.971 1.00 76.64 310 THR B O 1
ATOM 1357 N N . ASN B 2 19 ? 55.435 -16.966 93.458 1.00 76.20 311 ASN B N 1
ATOM 1358 C CA . ASN B 2 19 ? 55.287 -17.426 94.834 1.00 74.98 311 ASN B CA 1
ATOM 1359 C C . ASN B 2 19 ? 54.639 -16.360 95.710 1.00 71.52 311 ASN B C 1
ATOM 1360 O O . ASN B 2 19 ? 53.764 -16.672 96.513 1.00 70.81 311 ASN B O 1
ATOM 1365 N N . PHE B 2 20 ? 55.079 -15.111 95.561 1.00 68.22 312 PHE B N 1
ATOM 1366 C CA . PHE B 2 20 ? 54.512 -14.001 96.326 1.00 65.16 312 PHE B CA 1
ATOM 1367 C C . PHE B 2 20 ? 53.006 -13.947 96.106 1.00 61.95 312 PHE B C 1
ATOM 1368 O O . PHE B 2 20 ? 52.248 -13.909 97.063 1.00 61.09 312 PHE B O 1
ATOM 1376 N N . ILE B 2 21 ? 52.594 -13.970 94.840 1.00 59.41 313 ILE B N 1
ATOM 1377 C CA . ILE B 2 21 ? 51.187 -13.864 94.454 1.00 56.97 313 ILE B CA 1
ATOM 1378 C C . ILE B 2 21 ? 50.365 -15.067 94.929 1.00 55.88 313 ILE B C 1
ATOM 1379 O O . ILE B 2 21 ? 49.216 -14.908 95.341 1.00 54.21 313 ILE B O 1
ATOM 1384 N N . ALA B 2 22 ? 50.963 -16.257 94.872 1.00 55.61 314 ALA B N 1
ATOM 1385 C CA . ALA B 2 22 ? 50.305 -17.499 95.291 1.00 55.06 314 ALA B CA 1
ATOM 1386 C C . ALA B 2 22 ? 49.987 -17.490 96.789 1.00 53.58 314 ALA B C 1
ATOM 1387 O O . ALA B 2 22 ? 48.873 -17.816 97.191 1.00 52.94 314 ALA B O 1
ATOM 1389 N N . ASN B 2 23 ? 50.968 -17.110 97.602 1.00 52.37 315 ASN B N 1
ATOM 1390 C CA . ASN B 2 23 ? 50.779 -16.994 99.043 1.00 51.51 315 ASN B CA 1
ATOM 1391 C C . ASN B 2 23 ? 49.875 -15.824 99.405 1.00 48.27 315 ASN B C 1
ATOM 1392 O O . ASN B 2 23 ? 49.050 -15.944 100.308 1.00 47.56 315 ASN B O 1
ATOM 1397 N N . TYR B 2 24 ? 50.037 -14.700 98.699 1.00 45.35 316 TYR B N 1
ATOM 1398 C CA . TYR B 2 24 ? 49.234 -13.504 98.949 1.00 42.66 316 TYR B CA 1
ATOM 1399 C C . TYR B 2 24 ? 47.755 -13.823 98.803 1.00 41.40 316 TYR B C 1
ATOM 1400 O O . TYR B 2 24 ? 46.965 -13.520 99.687 1.00 40.59 316 TYR B O 1
ATOM 1409 N N . LEU B 2 25 ? 47.396 -14.440 97.684 1.00 41.12 317 LEU B N 1
ATOM 1410 C CA . LEU B 2 25 ? 46.002 -14.710 97.361 1.00 40.97 317 LEU B CA 1
ATOM 1411 C C . LEU B 2 25 ? 45.384 -15.777 98.257 1.00 41.53 317 LEU B C 1
ATOM 1412 O O . LEU B 2 25 ? 44.207 -15.692 98.590 1.00 40.39 317 LEU B O 1
ATOM 1417 N N . LYS B 2 26 ? 46.176 -16.777 98.646 1.00 43.19 318 LYS B N 1
ATOM 1418 C CA . LYS B 2 26 ? 45.727 -17.755 99.632 1.00 44.19 318 LYS B CA 1
ATOM 1419 C C . LYS B 2 26 ? 45.208 -17.044 100.876 1.00 42.94 318 LYS B C 1
ATOM 1420 O O . LYS B 2 26 ? 44.089 -17.299 101.308 1.00 43.07 318 LYS B O 1
ATOM 1426 N N . LEU B 2 27 ? 46.012 -16.134 101.427 1.00 41.99 319 LEU B N 1
ATOM 1427 C CA . LEU B 2 27 ? 45.659 -15.406 102.655 1.00 41.34 319 LEU B CA 1
ATOM 1428 C C . LEU B 2 27 ? 44.625 -14.298 102.429 1.00 39.50 319 LEU B C 1
ATOM 1429 O O . LEU B 2 27 ? 43.819 -13.993 103.318 1.00 38.61 319 LEU B O 1
ATOM 1434 N N . TRP B 2 28 ? 44.633 -13.709 101.235 1.00 38.43 320 TRP B N 1
ATOM 1435 C CA . TRP B 2 28 ? 43.634 -12.696 100.869 1.00 36.79 320 TRP B CA 1
ATOM 1436 C C . TRP B 2 28 ? 42.230 -13.304 100.866 1.00 36.66 320 TRP B C 1
ATOM 1437 O O . TRP B 2 28 ? 41.259 -12.642 101.221 1.00 35.86 320 TRP B O 1
ATOM 1448 N N . ASP B 2 29 ? 42.129 -14.565 100.458 1.00 37.67 321 ASP B N 1
ATOM 1449 C CA . ASP B 2 29 ? 40.865 -15.289 100.499 1.00 38.32 321 ASP B CA 1
ATOM 1450 C C . ASP B 2 29 ? 40.583 -15.892 101.886 1.00 39.92 321 ASP B C 1
ATOM 1451 O O . ASP B 2 29 ? 39.431 -16.137 102.218 1.00 39.92 321 ASP B O 1
ATOM 1456 N N . ALA B 2 30 ? 41.623 -16.151 102.677 1.00 41.93 322 ALA B N 1
ATOM 1457 C CA . ALA B 2 30 ? 41.466 -16.841 103.968 1.00 44.15 322 ALA B CA 1
ATOM 1458 C C . ALA B 2 30 ? 41.504 -15.893 105.172 1.00 44.73 322 ALA B C 1
ATOM 1459 O O . ALA B 2 30 ? 40.466 -15.577 105.749 1.00 45.83 322 ALA B O 1
ATOM 1461 N N . ASN B 2 31 ? 42.697 -15.450 105.560 1.00 45.49 323 ASN B N 1
ATOM 1462 C CA . ASN B 2 31 ? 42.861 -14.573 106.714 1.00 45.04 323 ASN B CA 1
ATOM 1463 C C . ASN B 2 31 ? 43.734 -13.364 106.364 1.00 43.76 323 ASN B C 1
ATOM 1464 O O . ASN B 2 31 ? 44.954 -13.469 106.323 1.00 44.23 323 ASN B O 1
ATOM 1469 N N . ARG B 2 32 ? 43.099 -12.224 106.110 1.00 41.80 324 ARG B N 1
ATOM 1470 C CA . ARG B 2 32 ? 43.820 -11.020 105.702 1.00 40.86 324 ARG B CA 1
ATOM 1471 C C . ARG B 2 32 ? 44.722 -10.418 106.781 1.00 41.31 324 ARG B C 1
ATOM 1472 O O . ARG B 2 32 ? 45.659 -9.690 106.462 1.00 40.48 324 ARG B O 1
ATOM 1480 N N . SER B 2 33 ? 44.449 -10.712 108.050 1.00 41.98 325 SER B N 1
ATOM 1481 C CA . SER B 2 33 ? 45.326 -10.246 109.124 1.00 43.15 325 SER B CA 1
ATOM 1482 C C . SER B 2 33 ? 46.739 -10.828 108.995 1.00 44.22 325 SER B C 1
ATOM 1483 O O . SER B 2 33 ? 47.707 -10.205 109.424 1.00 44.59 325 SER B O 1
ATOM 1486 N N . GLU B 2 34 ? 46.850 -12.010 108.392 1.00 45.12 326 GLU B N 1
ATOM 1487 C CA . GLU B 2 34 ? 48.137 -12.684 108.217 1.00 46.83 326 GLU B CA 1
ATOM 1488 C C . GLU B 2 34 ? 49.049 -12.019 107.177 1.00 46.31 326 GLU B C 1
ATOM 1489 O O . GLU B 2 34 ? 50.256 -12.290 107.140 1.00 46.75 326 GLU B O 1
ATOM 1495 N N . LEU B 2 35 ? 48.468 -11.155 106.340 1.00 44.59 327 LEU B N 1
ATOM 1496 C CA . LEU B 2 35 ? 49.220 -10.408 105.333 1.00 44.05 327 LEU B CA 1
ATOM 1497 C C . LEU B 2 35 ? 49.911 -9.167 105.887 1.00 43.82 327 LEU B C 1
ATOM 1498 O O . LEU B 2 35 ? 50.796 -8.627 105.236 1.00 43.38 327 LEU B O 1
ATOM 1511 N N . ILE B 2 37 ? 52.096 -8.367 108.092 1.00 47.03 329 ILE B N 1
ATOM 1512 C CA . ILE B 2 37 ? 53.551 -8.355 108.234 1.00 48.91 329 ILE B CA 1
ATOM 1513 C C . ILE B 2 37 ? 54.259 -7.757 106.995 1.00 48.35 329 ILE B C 1
ATOM 1514 O O . ILE B 2 37 ? 55.329 -7.160 107.116 1.00 48.97 329 ILE B O 1
ATOM 1519 N N . LEU B 2 38 ? 53.650 -7.900 105.817 1.00 47.00 330 LEU B N 1
ATOM 1520 C CA . LEU B 2 38 ? 54.207 -7.344 104.578 1.00 46.45 330 LEU B CA 1
ATOM 1521 C C . LEU B 2 38 ? 54.222 -5.818 104.540 1.00 45.10 330 LEU B C 1
ATOM 1522 O O . LEU B 2 38 ? 54.947 -5.226 103.764 1.00 44.52 330 LEU B O 1
ATOM 1527 N N . TYR B 2 39 ? 53.413 -5.181 105.370 1.00 44.28 331 TYR B N 1
ATOM 1528 C CA . TYR B 2 39 ? 53.260 -3.737 105.309 1.00 43.64 331 TYR B CA 1
ATOM 1529 C C . TYR B 2 39 ? 53.944 -3.079 106.504 1.00 44.72 331 TYR B C 1
ATOM 1530 O O . TYR B 2 39 ? 53.946 -3.630 107.603 1.00 45.25 331 TYR B O 1
ATOM 1539 N N . GLN B 2 40 ? 54.541 -1.912 106.268 1.00 44.87 332 GLN B N 1
ATOM 1540 C CA . GLN B 2 40 ? 55.211 -1.136 107.309 1.00 46.17 332 GLN B CA 1
ATOM 1541 C C . GLN B 2 40 ? 54.581 0.256 107.430 1.00 45.00 332 GLN B C 1
ATOM 1542 O O . GLN B 2 40 ? 53.567 0.532 106.789 1.00 43.08 332 GLN B O 1
ATOM 1548 N N . ASN B 2 41 ? 55.178 1.122 108.251 1.00 45.50 333 ASN B N 1
ATOM 1549 C CA . ASN B 2 41 ? 54.617 2.452 108.547 1.00 45.15 333 ASN B CA 1
ATOM 1550 C C . ASN B 2 41 ? 54.409 3.345 107.325 1.00 43.54 333 ASN B C 1
ATOM 1551 O O . ASN B 2 41 ? 53.395 4.036 107.235 1.00 42.64 333 ASN B O 1
ATOM 1556 N N . GLU B 2 42 ? 55.363 3.316 106.398 1.00 42.82 334 GLU B N 1
ATOM 1557 C CA . GLU B 2 42 ? 55.321 4.148 105.196 1.00 42.13 334 GLU B CA 1
ATOM 1558 C C . GLU B 2 42 ? 54.568 3.505 104.011 1.00 39.17 334 GLU B C 1
ATOM 1559 O O . GLU B 2 42 ? 54.383 4.145 102.978 1.00 38.55 334 GLU B O 1
ATOM 1565 N N . SER B 2 43 ? 54.140 2.253 104.164 1.00 37.27 335 SER B N 1
ATOM 1566 C CA . SER B 2 43 ? 53.449 1.525 103.100 1.00 35.00 335 SER B CA 1
ATOM 1567 C C . SER B 2 43 ? 52.094 2.161 102.769 1.00 32.93 335 SER B C 1
ATOM 1568 O O . SER B 2 43 ? 51.441 2.729 103.644 1.00 32.24 335 SER B O 1
ATOM 1571 N N . GLN B 2 44 ? 51.691 2.045 101.504 1.00 30.93 336 GLN B N 1
ATOM 1572 C CA . GLN B 2 44 ? 50.466 2.665 100.999 1.00 29.69 336 GLN B CA 1
ATOM 1573 C C . GLN B 2 44 ? 49.564 1.661 100.257 1.00 28.14 336 GLN B C 1
ATOM 1574 O O . GLN B 2 44 ? 50.034 0.811 99.475 1.00 27.61 336 GLN B O 1
ATOM 1580 N N . PHE B 2 45 ? 48.269 1.760 100.545 1.00 27.10 337 PHE B N 1
ATOM 1581 C CA . PHE B 2 45 ? 47.231 1.031 99.838 1.00 26.36 337 PHE B CA 1
ATOM 1582 C C . PHE B 2 45 ? 46.070 1.938 99.481 1.00 25.88 337 PHE B C 1
ATOM 1583 O O . PHE B 2 45 ? 45.600 2.712 100.307 1.00 26.14 337 PHE B O 1
ATOM 1591 N N . SER B 2 46 ? 45.586 1.820 98.251 1.00 25.56 338 SER B N 1
ATOM 1592 C CA . SER B 2 46 ? 44.272 2.340 97.917 1.00 24.71 338 SER B CA 1
ATOM 1593 C C . SER B 2 46 ? 43.596 1.479 96.858 1.00 24.22 338 SER B C 1
ATOM 1594 O O . SER B 2 46 ? 44.248 0.720 96.121 1.00 24.02 338 SER B O 1
ATOM 1605 N N . GLN B 2 48 ? 40.485 1.550 93.789 1.00 22.27 340 GLN B N 1
ATOM 1606 C CA . GLN B 2 48 ? 39.726 2.400 92.854 1.00 21.88 340 GLN B CA 1
ATOM 1607 C C . GLN B 2 48 ? 38.717 1.553 92.070 1.00 21.11 340 GLN B C 1
ATOM 1608 O O . GLN B 2 48 ? 39.016 0.426 91.687 1.00 21.80 340 GLN B O 1
ATOM 1614 N N . VAL B 2 49 ? 37.517 2.087 91.850 1.00 20.63 341 VAL B N 1
ATOM 1615 C CA . VAL B 2 49 ? 36.493 1.451 91.032 1.00 20.44 341 VAL B CA 1
ATOM 1616 C C . VAL B 2 49 ? 36.439 2.138 89.658 1.00 20.95 341 VAL B C 1
ATOM 1617 O O . VAL B 2 49 ? 36.421 3.372 89.564 1.00 19.64 341 VAL B O 1
ATOM 1621 N N . ASP B 2 50 ? 36.434 1.320 88.607 1.00 21.02 342 ASP B N 1
ATOM 1622 C CA . ASP B 2 50 ? 36.189 1.773 87.226 1.00 21.89 342 ASP B CA 1
ATOM 1623 C C . ASP B 2 50 ? 34.911 1.117 86.690 1.00 21.71 342 ASP B C 1
ATOM 1624 O O . ASP B 2 50 ? 34.953 0.067 86.067 1.00 21.43 342 ASP B O 1
ATOM 1629 N N . SER B 2 51 ? 33.777 1.758 86.940 1.00 22.15 343 SER B N 1
ATOM 1630 C CA . SER B 2 51 ? 32.476 1.230 86.562 1.00 22.30 343 SER B CA 1
ATOM 1631 C C . SER B 2 51 ? 32.227 1.287 85.056 1.00 23.72 343 SER B C 1
ATOM 1632 O O . SER B 2 51 ? 31.311 0.641 84.557 1.00 24.38 343 SER B O 1
ATOM 1635 N N . SER B 2 52 ? 33.030 2.066 84.338 1.00 24.46 344 SER B N 1
ATOM 1636 C CA . SER B 2 52 ? 32.877 2.212 82.902 1.00 25.99 344 SER B CA 1
ATOM 1637 C C . SER B 2 52 ? 33.718 1.232 82.082 1.00 26.15 344 SER B C 1
ATOM 1638 O O . SER B 2 52 ? 33.711 1.296 80.850 1.00 26.96 344 SER B O 1
ATOM 1641 N N . HIS B 2 53 ? 34.464 0.355 82.744 1.00 26.07 345 HIS B N 1
ATOM 1642 C CA . HIS B 2 53 ? 35.468 -0.439 82.039 1.00 26.64 345 HIS B CA 1
ATOM 1643 C C . HIS B 2 53 ? 34.799 -1.409 81.083 1.00 27.08 345 HIS B C 1
ATOM 1644 O O . HIS B 2 53 ? 33.832 -2.052 81.457 1.00 27.46 345 HIS B O 1
ATOM 1651 N N . PRO B 2 54 ? 35.313 -1.517 79.859 1.00 27.93 346 PRO B N 1
ATOM 1652 C CA . PRO B 2 54 ? 34.780 -2.488 78.890 1.00 28.79 346 PRO B CA 1
ATOM 1653 C C . PRO B 2 54 ? 34.761 -3.922 79.411 1.00 29.95 346 PRO B C 1
ATOM 1654 O O . PRO B 2 54 ? 35.593 -4.329 80.218 1.00 29.95 346 PRO B O 1
ATOM 1658 N N . HIS B 2 55 ? 33.769 -4.671 78.960 1.00 31.31 347 HIS B N 1
ATOM 1659 C CA . HIS B 2 55 ? 33.636 -6.078 79.311 1.00 33.03 347 HIS B CA 1
ATOM 1660 C C . HIS B 2 55 ? 32.637 -6.740 78.357 1.00 35.36 347 HIS B C 1
ATOM 1661 O O . HIS B 2 55 ? 31.886 -6.054 77.653 1.00 34.45 347 HIS B O 1
ATOM 1668 N N . LEU B 2 56 ? 32.620 -8.070 78.347 1.00 38.51 348 LEU B N 1
ATOM 1669 C CA . LEU B 2 56 ? 31.651 -8.799 77.535 1.00 41.87 348 LEU B CA 1
ATOM 1670 C C . LEU B 2 56 ? 30.291 -8.729 78.223 1.00 44.08 348 LEU B C 1
ATOM 1671 O O . LEU B 2 56 ? 30.153 -9.127 79.384 1.00 43.83 348 LEU B O 1
ATOM 1676 N N . ILE B 2 57 ? 29.294 -8.208 77.516 1.00 47.22 349 ILE B N 1
ATOM 1677 C CA . ILE B 2 57 ? 27.927 -8.215 78.021 1.00 50.09 349 ILE B CA 1
ATOM 1678 C C . ILE B 2 57 ? 27.230 -9.489 77.514 1.00 53.02 349 ILE B C 1
ATOM 1679 O O . ILE B 2 57 ? 27.154 -9.721 76.303 1.00 54.12 349 ILE B O 1
ATOM 1684 N N . GLU B 2 58 ? 26.752 -10.308 78.454 1.00 55.26 350 GLU B N 1
ATOM 1685 C CA . GLU B 2 58 ? 26.108 -11.601 78.169 1.00 57.88 350 GLU B CA 1
ATOM 1686 C C . GLU B 2 58 ? 27.054 -12.610 77.490 1.00 58.80 350 GLU B C 1
ATOM 1687 O O . GLU B 2 58 ? 27.042 -12.786 76.265 1.00 59.94 350 GLU B O 1
ATOM 1693 N N . SER B 2 65 ? 20.228 -9.329 84.142 1.00 45.25 357 SER B N 1
ATOM 1694 C CA . SER B 2 65 ? 20.548 -9.062 85.543 1.00 44.30 357 SER B CA 1
ATOM 1695 C C . SER B 2 65 ? 20.967 -7.607 85.788 1.00 41.99 357 SER B C 1
ATOM 1696 O O . SER B 2 65 ? 20.982 -7.149 86.935 1.00 42.04 357 SER B O 1
ATOM 1699 N N . GLY B 2 66 ? 21.324 -6.906 84.716 1.00 40.11 358 GLY B N 1
ATOM 1700 C CA . GLY B 2 66 ? 21.616 -5.480 84.773 1.00 37.86 358 GLY B CA 1
ATOM 1701 C C . GLY B 2 66 ? 23.080 -5.193 85.032 1.00 35.48 358 GLY B C 1
ATOM 1702 O O . GLY B 2 66 ? 23.899 -6.109 85.065 1.00 35.19 358 GLY B O 1
ATOM 1703 N N . SER B 2 67 ? 23.402 -3.915 85.210 1.00 33.10 359 SER B N 1
ATOM 1704 C CA . SER B 2 67 ? 24.769 -3.476 85.479 1.00 31.04 359 SER B CA 1
ATOM 1705 C C . SER B 2 67 ? 25.272 -3.983 86.832 1.00 29.68 359 SER B C 1
ATOM 1706 O O . SER B 2 67 ? 24.492 -4.329 87.711 1.00 29.33 359 SER B O 1
ATOM 1709 N N . THR B 2 68 ? 26.594 -4.011 86.983 1.00 28.45 360 THR B N 1
ATOM 1710 C CA . THR B 2 68 ? 27.243 -4.430 88.221 1.00 27.46 360 THR B CA 1
ATOM 1711 C C . THR B 2 68 ? 26.918 -3.462 89.343 1.00 26.39 360 THR B C 1
ATOM 1712 O O . THR B 2 68 ? 27.025 -2.247 89.167 1.00 25.16 360 THR B O 1
ATOM 1716 N N . ASP B 2 69 ? 26.538 -4.002 90.496 1.00 25.95 361 ASP B N 1
ATOM 1717 C CA . ASP B 2 69 ? 26.360 -3.210 91.706 1.00 25.82 361 ASP B CA 1
ATOM 1718 C C . ASP B 2 69 ? 27.689 -3.110 92.471 1.00 24.90 361 ASP B C 1
ATOM 1719 O O . ASP B 2 69 ? 28.174 -4.096 93.033 1.00 24.93 361 ASP B O 1
ATOM 1724 N N . PHE B 2 70 ? 28.274 -1.915 92.486 1.00 23.70 362 PHE B N 1
ATOM 1725 C CA . PHE B 2 70 ? 29.539 -1.666 93.190 1.00 23.08 362 PHE B CA 1
ATOM 1726 C C . PHE B 2 70 ? 29.364 -1.097 94.616 1.00 23.43 362 PHE B C 1
ATOM 1727 O O . PHE B 2 70 ? 30.301 -0.508 95.156 1.00 22.59 362 PHE B O 1
ATOM 1735 N N . GLY B 2 71 ? 28.179 -1.279 95.208 1.00 23.29 363 GLY B N 1
ATOM 1736 C CA . GLY B 2 71 ? 27.836 -0.745 96.524 1.00 23.82 363 GLY B CA 1
ATOM 1737 C C . GLY B 2 71 ? 28.822 -0.898 97.676 1.00 23.85 363 GLY B C 1
ATOM 1738 O O . GLY B 2 71 ? 28.966 0.015 98.475 1.00 24.28 363 GLY B O 1
ATOM 1739 N N . TYR B 2 72 ? 29.508 -2.034 97.778 1.00 23.85 364 TYR B N 1
ATOM 1740 C CA . TYR B 2 72 ? 30.500 -2.229 98.849 1.00 24.59 364 TYR B CA 1
ATOM 1741 C C . TYR B 2 72 ? 31.814 -1.458 98.639 1.00 24.35 364 TYR B C 1
ATOM 1742 O O . TYR B 2 72 ? 32.569 -1.243 99.585 1.00 25.76 364 TYR B O 1
ATOM 1751 N N . TYR B 2 73 ? 32.066 -1.043 97.401 1.00 23.70 365 TYR B N 1
ATOM 1752 C CA . TYR B 2 73 ? 33.332 -0.460 96.975 1.00 23.34 365 TYR B CA 1
ATOM 1753 C C . TYR B 2 73 ? 33.329 1.061 96.800 1.00 23.93 365 TYR B C 1
ATOM 1754 O O . TYR B 2 73 ? 34.385 1.704 96.885 1.00 23.95 365 TYR B O 1
ATOM 1763 N N . LEU B 2 74 ? 32.158 1.636 96.549 1.00 24.37 366 LEU B N 1
ATOM 1764 C CA . LEU B 2 74 ? 32.079 3.015 96.076 1.00 25.40 366 LEU B CA 1
ATOM 1765 C C . LEU B 2 74 ? 32.533 4.052 97.085 1.00 26.61 366 LEU B C 1
ATOM 1766 O O . LEU B 2 74 ? 33.177 5.030 96.708 1.00 26.33 366 LEU B O 1
ATOM 1771 N N . ASN B 2 75 ? 32.189 3.878 98.355 1.00 27.62 367 ASN B N 1
ATOM 1772 C CA . ASN B 2 75 ? 32.546 4.907 99.343 1.00 29.02 367 ASN B CA 1
ATOM 1773 C C . ASN B 2 75 ? 34.053 5.011 99.551 1.00 28.25 367 ASN B C 1
ATOM 1774 O O . ASN B 2 75 ? 34.576 6.087 99.833 1.00 28.69 367 ASN B O 1
ATOM 1779 N N . ASN B 2 76 ? 34.745 3.887 99.397 1.00 27.11 368 ASN B N 1
ATOM 1780 C CA . ASN B 2 76 ? 36.184 3.844 99.571 1.00 26.68 368 ASN B CA 1
ATOM 1781 C C . ASN B 2 76 ? 37.002 3.958 98.282 1.00 25.39 368 ASN B C 1
ATOM 1782 O O . ASN B 2 76 ? 38.232 3.923 98.338 1.00 26.02 368 ASN B O 1
ATOM 1787 N N . SER B 2 77 ? 36.332 4.102 97.143 1.00 23.92 369 SER B N 1
ATOM 1788 C CA . SER B 2 77 ? 37.001 4.142 95.844 1.00 23.02 369 SER B CA 1
ATOM 1789 C C . SER B 2 77 ? 37.812 5.417 95.655 1.00 22.90 369 SER B C 1
ATOM 1790 O O . SER B 2 77 ? 37.294 6.516 95.781 1.00 23.02 369 SER B O 1
ATOM 1793 N N . ARG B 2 78 ? 39.090 5.258 95.356 1.00 22.74 370 ARG B N 1
ATOM 1794 C CA . ARG B 2 78 ? 39.998 6.382 95.128 1.00 22.75 370 ARG B CA 1
ATOM 1795 C C . ARG B 2 78 ? 40.239 6.543 93.626 1.00 22.50 370 ARG B C 1
ATOM 1796 O O . ARG B 2 78 ? 41.384 6.640 93.168 1.00 22.54 370 ARG B O 1
ATOM 1804 N N . ASN B 2 79 ? 39.148 6.531 92.858 1.00 22.08 371 ASN B N 1
ATOM 1805 C CA . ASN B 2 79 ? 39.202 6.890 91.450 1.00 21.39 371 ASN B CA 1
ATOM 1806 C C . ASN B 2 79 ? 39.333 8.395 91.439 1.00 21.24 371 ASN B C 1
ATOM 1807 O O . ASN B 2 79 ? 38.354 9.142 91.660 1.00 21.48 371 ASN B O 1
ATOM 1812 N N . LEU B 2 80 ? 40.556 8.854 91.218 1.00 21.43 372 LEU B N 1
ATOM 1813 C CA . LEU B 2 80 ? 40.876 10.266 91.387 1.00 22.62 372 LEU B CA 1
ATOM 1814 C C . LEU B 2 80 ? 40.330 11.179 90.287 1.00 22.71 372 LEU B C 1
ATOM 1815 O O . LEU B 2 80 ? 40.424 12.406 90.406 1.00 22.78 372 LEU B O 1
ATOM 1820 N N . THR B 2 81 ? 39.756 10.613 89.226 1.00 23.35 373 THR B N 1
ATOM 1821 C CA . THR B 2 81 ? 39.011 11.447 88.259 1.00 24.73 373 THR B CA 1
ATOM 1822 C C . THR B 2 81 ? 37.631 11.840 88.781 1.00 25.65 373 THR B C 1
ATOM 1823 O O . THR B 2 81 ? 36.983 12.703 88.200 1.00 26.96 373 THR B O 1
ATOM 1827 N N . ARG B 2 82 ? 37.177 11.182 89.842 1.00 26.36 374 ARG B N 1
ATOM 1828 C CA . ARG B 2 82 ? 35.805 11.322 90.348 1.00 27.34 374 ARG B CA 1
ATOM 1829 C C . ARG B 2 82 ? 35.709 11.926 91.760 1.00 29.30 374 ARG B C 1
ATOM 1830 O O . ARG B 2 82 ? 34.608 12.237 92.232 1.00 28.60 374 ARG B O 1
ATOM 1838 N N . VAL B 2 83 ? 36.865 12.065 92.410 1.00 31.56 375 VAL B N 1
ATOM 1839 C CA . VAL B 2 83 ? 37.002 12.621 93.758 1.00 34.48 375 VAL B CA 1
ATOM 1840 C C . VAL B 2 83 ? 37.860 13.885 93.630 1.00 36.31 375 VAL B C 1
ATOM 1841 O O . VAL B 2 83 ? 39.031 13.788 93.256 1.00 36.57 375 VAL B O 1
ATOM 1845 N N . SER B 2 84 ? 37.305 15.051 93.934 1.00 38.70 376 SER B N 1
ATOM 1846 C CA . SER B 2 84 ? 38.024 16.319 93.716 1.00 40.67 376 SER B CA 1
ATOM 1847 C C . SER B 2 84 ? 38.525 17.017 94.989 1.00 41.63 376 SER B C 1
ATOM 1848 O O . SER B 2 84 ? 39.566 17.688 94.949 1.00 42.62 376 SER B O 1
ATOM 1851 N N . SER B 2 85 ? 37.807 16.873 96.105 1.00 42.01 377 SER B N 1
ATOM 1852 C CA . SER B 2 85 ? 38.217 17.537 97.346 1.00 42.82 377 SER B CA 1
ATOM 1853 C C . SER B 2 85 ? 39.435 16.838 97.944 1.00 42.86 377 SER B C 1
ATOM 1854 O O . SER B 2 85 ? 39.530 15.609 97.927 1.00 41.23 377 SER B O 1
ATOM 1857 N N . ILE B 2 86 ? 40.361 17.635 98.466 1.00 43.70 378 ILE B N 1
ATOM 1858 C CA . ILE B 2 86 ? 41.598 17.115 99.041 1.00 44.06 378 ILE B CA 1
ATOM 1859 C C . ILE B 2 86 ? 41.302 16.214 100.231 1.00 43.20 378 ILE B C 1
ATOM 1860 O O . ILE B 2 86 ? 41.969 15.202 100.421 1.00 42.63 378 ILE B O 1
ATOM 1865 N N . LYS B 2 87 ? 40.299 16.578 101.025 1.00 42.81 379 LYS B N 1
ATOM 1866 C CA . LYS B 2 87 ? 39.931 15.787 102.192 1.00 42.60 379 LYS B CA 1
ATOM 1867 C C . LYS B 2 87 ? 39.572 14.365 101.792 1.00 40.08 379 LYS B C 1
ATOM 1868 O O . LYS B 2 87 ? 40.055 13.418 102.390 1.00 39.54 379 LYS B O 1
ATOM 1874 N N . ALA B 2 88 ? 38.718 14.230 100.782 1.00 38.45 380 ALA B N 1
ATOM 1875 C CA . ALA B 2 88 ? 38.261 12.919 100.334 1.00 36.73 380 ALA B CA 1
ATOM 1876 C C . ALA B 2 88 ? 39.395 12.137 99.663 1.00 35.28 380 ALA B C 1
ATOM 1877 O O . ALA B 2 88 ? 39.503 10.927 99.839 1.00 34.83 380 ALA B O 1
ATOM 1879 N N . ARG B 2 89 ? 40.237 12.830 98.904 1.00 34.50 381 ARG B N 1
ATOM 1880 C CA . ARG B 2 89 ? 41.372 12.190 98.225 1.00 34.07 381 ARG B CA 1
ATOM 1881 C C . ARG B 2 89 ? 42.331 11.541 99.223 1.00 34.26 381 ARG B C 1
ATOM 1882 O O . ARG B 2 89 ? 42.783 10.416 99.015 1.00 33.78 381 ARG B O 1
ATOM 1898 N N . ALA B 2 91 ? 41.544 10.831 102.525 1.00 34.62 383 ALA B N 1
ATOM 1899 C CA . ALA B 2 91 ? 40.818 9.875 103.362 1.00 33.85 383 ALA B CA 1
ATOM 1900 C C . ALA B 2 91 ? 40.722 8.479 102.732 1.00 32.07 383 ALA B C 1
ATOM 1901 O O . ALA B 2 91 ? 40.585 7.504 103.456 1.00 32.18 383 ALA B O 1
ATOM 1903 N N . LYS B 2 92 ? 40.812 8.374 101.403 1.00 30.52 384 LYS B N 1
ATOM 1904 C CA . LYS B 2 92 ? 40.723 7.085 100.716 1.00 29.29 384 LYS B CA 1
ATOM 1905 C C . LYS B 2 92 ? 42.075 6.410 100.479 1.00 28.80 384 LYS B C 1
ATOM 1906 O O . LYS B 2 92 ? 42.144 5.324 99.891 1.00 26.76 384 LYS B O 1
ATOM 1912 N N . LEU B 2 93 ? 43.139 7.070 100.921 1.00 28.56 385 LEU B N 1
ATOM 1913 C CA . LEU B 2 93 ? 44.474 6.492 100.940 1.00 28.88 385 LEU B CA 1
ATOM 1914 C C . LEU B 2 93 ? 44.790 5.948 102.342 1.00 29.40 385 LEU B C 1
ATOM 1915 O O . LEU B 2 93 ? 44.590 6.640 103.342 1.00 29.74 385 LEU B O 1
ATOM 1920 N N . SER B 2 94 ? 45.263 4.704 102.402 1.00 29.42 386 SER B N 1
ATOM 1921 C CA . SER B 2 94 ? 45.636 4.068 103.668 1.00 30.19 386 SER B CA 1
ATOM 1922 C C . SER B 2 94 ? 47.155 3.995 103.788 1.00 30.75 386 SER B C 1
ATOM 1923 O O . SER B 2 94 ? 47.826 3.533 102.869 1.00 30.19 386 SER B O 1
ATOM 1926 N N . ILE B 2 95 ? 47.685 4.467 104.912 1.00 31.68 387 ILE B N 1
ATOM 1927 C CA . ILE B 2 95 ? 49.126 4.482 105.174 1.00 3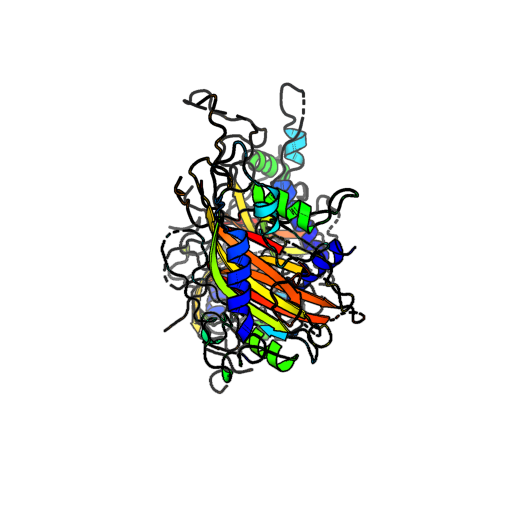3.16 387 ILE B CA 1
ATOM 1928 C C . ILE B 2 95 ? 49.424 3.749 106.483 1.00 34.12 387 ILE B C 1
ATOM 1929 O O . ILE B 2 95 ? 48.855 4.078 107.518 1.00 34.01 387 ILE B O 1
ATOM 1934 N N . GLY B 2 96 ? 50.301 2.749 106.429 1.00 34.95 388 GLY B N 1
ATOM 1935 C CA . GLY B 2 96 ? 50.675 1.996 107.613 1.00 36.56 388 GLY B CA 1
ATOM 1936 C C . GLY B 2 96 ? 49.722 0.845 107.869 1.00 36.71 388 GLY B C 1
ATOM 1937 O O . GLY B 2 96 ? 48.597 0.838 107.375 1.00 34.73 388 GLY B O 1
ATOM 1938 N N . GLN B 2 97 ? 50.174 -0.115 108.672 1.00 38.27 389 GLN B N 1
ATOM 1939 C CA . GLN B 2 97 ? 49.467 -1.384 108.854 1.00 39.21 389 GLN B CA 1
ATOM 1940 C C . GLN B 2 97 ? 48.027 -1.246 109.346 1.00 38.80 389 GLN B C 1
ATOM 1941 O O . GLN B 2 97 ? 47.154 -1.950 108.868 1.00 37.90 389 GLN B O 1
ATOM 1947 N N . GLU B 2 98 ? 47.793 -0.344 110.295 1.00 39.59 390 GLU B N 1
ATOM 1948 C CA . GLU B 2 98 ? 46.479 -0.184 110.918 1.00 39.82 390 GLU B CA 1
ATOM 1949 C C . GLU B 2 98 ? 45.425 0.284 109.914 1.00 37.89 390 GLU B C 1
ATOM 1950 O O . GLU B 2 98 ? 44.351 -0.313 109.803 1.00 37.12 390 GLU B O 1
ATOM 1956 N N . GLN B 2 99 ? 45.732 1.370 109.213 1.00 36.30 391 GLN B N 1
ATOM 1957 C CA . GLN B 2 99 ? 44.836 1.926 108.214 1.00 34.53 391 GLN B CA 1
ATOM 1958 C C . GLN B 2 99 ? 44.571 0.931 107.081 1.00 32.54 391 GLN B C 1
ATOM 1959 O O . GLN B 2 99 ? 43.439 0.771 106.635 1.00 30.82 391 GLN B O 1
ATOM 1965 N N . ILE B 2 100 ? 45.630 0.267 106.633 1.00 31.70 392 ILE B N 1
ATOM 1966 C CA . ILE B 2 100 ? 45.555 -0.675 105.524 1.00 30.61 392 ILE B CA 1
ATOM 1967 C C . ILE B 2 100 ? 44.716 -1.892 105.906 1.00 30.27 392 ILE B C 1
ATOM 1968 O O . ILE B 2 100 ? 43.884 -2.330 105.128 1.00 29.11 392 ILE B O 1
ATOM 1973 N N . TYR B 2 101 ? 44.930 -2.426 107.103 1.00 31.17 393 TYR B N 1
ATOM 1974 C CA . TYR B 2 101 ? 44.130 -3.539 107.594 1.00 31.48 393 TYR B CA 1
ATOM 1975 C C . TYR B 2 101 ? 42.644 -3.160 107.639 1.00 30.63 393 TYR B C 1
ATOM 1976 O O . TYR B 2 101 ? 41.794 -3.935 107.222 1.00 29.03 393 TYR B O 1
ATOM 1985 N N . LYS B 2 102 ? 42.336 -1.955 108.106 1.00 31.27 394 LYS B N 1
ATOM 1986 C CA . LYS B 2 102 ? 40.946 -1.480 108.117 1.00 31.33 394 LYS B CA 1
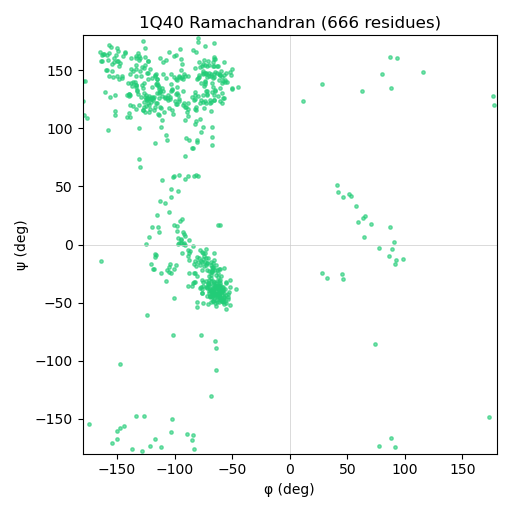ATOM 1987 C C . LYS B 2 102 ? 40.341 -1.405 106.697 1.00 30.04 394 LYS B C 1
ATOM 1988 O O . LYS B 2 102 ? 39.188 -1.767 106.494 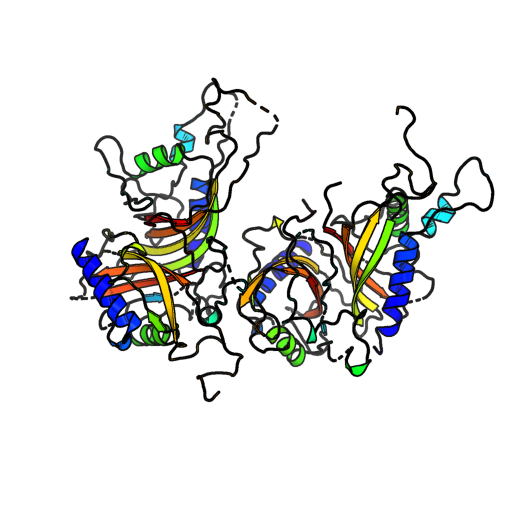1.00 29.63 394 LYS B O 1
ATOM 1994 N N . SER B 2 103 ? 41.121 -0.987 105.705 1.00 29.40 395 SER B N 1
ATOM 1995 C CA . SER B 2 103 ? 40.641 -0.995 104.320 1.00 28.36 395 SER B CA 1
ATOM 1996 C C . SER B 2 103 ? 40.355 -2.420 103.850 1.00 27.38 395 SER B C 1
ATOM 1997 O O . SER B 2 103 ? 39.352 -2.664 103.192 1.00 26.75 395 SER B O 1
ATOM 2000 N N . PHE B 2 104 ? 41.245 -3.345 104.189 1.00 27.70 396 PHE B N 1
ATOM 2001 C CA . PHE B 2 104 ? 41.102 -4.747 103.801 1.00 27.46 396 PHE B CA 1
ATOM 2002 C C . PHE B 2 104 ? 39.835 -5.366 104.396 1.00 27.31 396 PHE B C 1
ATOM 2003 O O . PHE B 2 104 ? 39.194 -6.191 103.751 1.00 27.63 396 PHE B O 1
ATOM 2011 N N . GLN B 2 105 ? 39.476 -4.975 105.618 1.00 27.59 397 GLN B N 1
ATOM 2012 C CA . GLN B 2 105 ? 38.268 -5.490 106.278 1.00 27.76 397 GLN B CA 1
ATOM 2013 C C . GLN B 2 105 ? 36.974 -5.039 105.607 1.00 27.16 397 GLN B C 1
ATOM 2014 O O . GLN B 2 105 ? 35.940 -5.672 105.792 1.00 27.57 397 GLN B O 1
ATOM 2020 N N . GLN B 2 106 ? 37.033 -3.936 104.858 1.00 26.90 398 GLN B N 1
ATOM 2021 C CA . GLN B 2 106 ? 35.866 -3.365 104.183 1.00 26.82 398 GLN B CA 1
ATOM 2022 C C . GLN B 2 106 ? 35.691 -3.812 102.728 1.00 26.08 398 GLN B C 1
ATOM 2023 O O . GLN B 2 106 ? 34.788 -3.346 102.032 1.00 26.23 398 GLN B O 1
ATOM 2029 N N . LEU B 2 107 ? 36.552 -4.704 102.267 1.00 26.12 399 LEU B N 1
ATOM 2030 C CA . LEU B 2 107 ? 36.418 -5.288 100.943 1.00 25.58 399 LEU B CA 1
ATOM 2031 C C . LEU B 2 107 ? 35.720 -6.660 101.080 1.00 25.80 399 LEU B C 1
ATOM 2032 O O . LEU B 2 107 ? 36.032 -7.431 101.993 1.00 25.41 399 LEU B O 1
ATOM 2037 N N . PRO B 2 108 ? 34.756 -6.954 100.210 1.00 25.41 400 PRO B N 1
ATOM 2038 C CA . PRO B 2 108 ? 34.098 -8.270 100.246 1.00 26.22 400 PRO B CA 1
ATOM 2039 C C . PRO B 2 108 ? 35.106 -9.433 100.256 1.00 27.20 400 PRO B C 1
ATOM 2040 O O . PRO B 2 108 ? 36.197 -9.346 99.672 1.00 26.96 400 PRO B O 1
ATOM 2044 N N . LYS B 2 109 ? 34.736 -10.497 100.957 1.00 28.75 401 LYS B N 1
ATOM 2045 C CA . LYS B 2 109 ? 35.539 -11.713 101.038 1.00 30.20 401 LYS B CA 1
ATOM 2046 C C . LYS B 2 109 ? 35.477 -12.444 99.709 1.00 30.81 401 LYS B C 1
ATOM 2047 O O . LYS B 2 109 ? 34.440 -12.458 99.058 1.00 30.16 401 LYS B O 1
ATOM 2053 N N . THR B 2 110 ? 36.594 -13.056 99.323 1.00 32.12 402 THR B N 1
ATOM 2054 C CA . THR B 2 110 ? 36.801 -13.520 97.955 1.00 32.87 402 THR B CA 1
ATOM 2055 C C . THR B 2 110 ? 37.304 -14.951 97.853 1.00 35.27 402 THR B C 1
ATOM 2056 O O . THR B 2 110 ? 37.803 -15.542 98.814 1.00 34.72 402 THR B O 1
ATOM 2060 N N . ARG B 2 111 ? 37.200 -15.481 96.643 1.00 37.45 403 ARG B N 1
ATOM 2061 C CA . ARG B 2 111 ? 38.002 -16.619 96.235 1.00 40.04 403 ARG B CA 1
ATOM 2062 C C . ARG B 2 111 ? 38.543 -16.379 94.822 1.00 39.95 403 ARG B C 1
ATOM 2063 O O . ARG B 2 111 ? 37.783 -16.146 93.884 1.00 39.38 403 ARG B O 1
ATOM 2071 N N . HIS B 2 112 ? 39.870 -16.348 94.723 1.00 40.88 404 HIS B N 1
ATOM 2072 C CA . HIS B 2 112 ? 40.599 -16.286 93.467 1.00 41.53 404 HIS B CA 1
ATOM 2073 C C . HIS B 2 112 ? 41.027 -17.714 93.151 1.00 44.49 404 HIS B C 1
ATOM 2074 O O . HIS B 2 112 ? 41.743 -18.334 93.931 1.00 45.17 404 HIS B O 1
ATOM 2081 N N . ASP B 2 113 ? 40.604 -18.229 92.007 1.00 46.79 405 ASP B N 1
ATOM 2082 C CA . ASP B 2 113 ? 40.789 -19.644 91.672 1.00 50.04 405 ASP B CA 1
ATOM 2083 C C . ASP B 2 113 ? 42.112 -19.847 90.920 1.00 51.67 405 ASP B C 1
ATOM 2084 O O . ASP B 2 113 ? 42.137 -20.379 89.812 1.00 52.10 405 ASP B O 1
ATOM 2089 N N . ILE B 2 114 ? 43.211 -19.419 91.541 1.00 53.19 406 ILE B N 1
ATOM 2090 C CA . ILE B 2 114 ? 44.520 -19.378 90.887 1.00 55.05 406 ILE B CA 1
ATOM 2091 C C . ILE B 2 114 ? 45.238 -20.732 90.852 1.00 57.83 406 ILE B C 1
ATOM 2092 O O . ILE B 2 114 ? 46.052 -20.966 89.964 1.00 58.38 406 ILE B O 1
ATOM 2097 N N . ILE B 2 115 ? 44.945 -21.608 91.814 1.00 59.82 407 ILE B N 1
ATOM 2098 C CA . ILE B 2 115 ? 45.549 -22.948 91.855 1.00 62.75 407 ILE B CA 1
ATOM 2099 C C . ILE B 2 115 ? 44.916 -23.859 90.797 1.00 63.73 407 ILE B C 1
ATOM 2100 O O . ILE B 2 115 ? 45.624 -24.505 90.027 1.00 65.42 407 ILE B O 1
ATOM 2105 N N . ALA B 2 116 ? 43.586 -23.903 90.776 1.00 63.36 408 ALA B N 1
ATOM 2106 C CA . ALA B 2 116 ? 42.838 -24.743 89.845 1.00 64.20 408 ALA B CA 1
ATOM 2107 C C . ALA B 2 116 ? 42.817 -24.167 88.436 1.00 63.32 408 ALA B C 1
ATOM 2108 O O . ALA B 2 116 ? 42.954 -24.902 87.464 1.00 64.01 408 ALA B O 1
ATOM 2110 N N . THR B 2 117 ? 42.633 -22.852 88.333 1.00 61.47 409 THR B N 1
ATOM 2111 C CA . THR B 2 117 ? 42.496 -22.180 87.042 1.00 60.61 409 THR B CA 1
ATOM 2112 C C . THR B 2 117 ? 43.423 -20.964 86.933 1.00 59.02 409 THR B C 1
ATOM 2113 O O . THR B 2 117 ? 42.951 -19.834 86.850 1.00 56.91 409 THR B O 1
ATOM 2117 N N . PRO B 2 118 ? 44.736 -21.199 86.915 1.00 59.27 410 PRO B N 1
ATOM 2118 C CA . PRO B 2 118 ? 45.721 -20.109 86.800 1.00 57.85 410 PRO B CA 1
ATOM 2119 C C . PRO B 2 118 ? 45.642 -19.350 85.478 1.00 56.26 410 PRO B C 1
ATOM 2120 O O . PRO B 2 118 ? 46.178 -18.247 85.374 1.00 55.17 410 PRO B O 1
ATOM 2124 N N . GLU B 2 119 ? 44.987 -19.954 84.491 1.00 55.69 411 GLU B N 1
ATOM 2125 C CA . GLU B 2 119 ? 44.800 -19.364 83.169 1.00 54.52 411 GLU B CA 1
ATOM 2126 C C . GLU B 2 119 ? 43.794 -18.201 83.118 1.00 51.35 411 GLU B C 1
ATOM 2127 O O . GLU B 2 119 ? 43.717 -17.510 82.105 1.00 50.93 411 GLU B O 1
ATOM 2133 N N . LEU B 2 120 ? 43.022 -17.984 84.184 1.00 48.94 412 LEU B N 1
ATOM 2134 C CA . LEU B 2 120 ? 42.166 -16.787 84.272 1.00 46.58 412 LEU B CA 1
ATOM 2135 C C . LEU B 2 120 ? 42.983 -15.506 84.481 1.00 43.94 412 LEU B C 1
ATOM 2136 O O . LEU B 2 120 ? 42.450 -14.396 84.369 1.00 42.89 412 LEU B O 1
ATOM 2141 N N . PHE B 2 121 ? 44.265 -15.671 84.793 1.00 42.69 413 PHE B N 1
ATOM 2142 C CA . PHE B 2 121 ? 45.117 -14.598 85.264 1.00 41.18 413 PHE B CA 1
ATOM 2143 C C . PHE B 2 121 ? 46.254 -14.298 84.293 1.00 40.91 413 PHE B C 1
ATOM 2144 O O . PHE B 2 121 ? 46.740 -15.190 83.585 1.00 41.60 413 PHE B O 1
ATOM 2152 N N . SER B 2 122 ? 46.640 -13.027 84.230 1.00 39.13 414 SER B N 1
ATOM 2153 C CA . SER B 2 122 ? 47.887 -12.621 83.586 1.00 39.10 414 SER B CA 1
ATOM 2154 C C . SER B 2 122 ? 48.687 -11.739 84.539 1.00 38.48 414 SER B C 1
ATOM 2155 O O . SER B 2 122 ? 48.133 -11.120 85.450 1.00 37.07 414 SER B O 1
ATOM 2166 N N . GLU B 2 124 ? 52.566 -9.281 84.873 1.00 39.24 416 GLU B N 1
ATOM 2167 C CA . GLU B 2 124 ? 53.866 -8.739 84.475 1.00 40.32 416 GLU B CA 1
ATOM 2168 C C . GLU B 2 124 ? 54.720 -8.529 85.722 1.00 41.07 416 GLU B C 1
ATOM 2169 O O . GLU B 2 124 ? 54.210 -8.137 86.765 1.00 39.59 416 GLU B O 1
ATOM 2175 N N . VAL B 2 125 ? 56.018 -8.797 85.612 1.00 42.90 417 VAL B N 1
ATOM 2176 C CA . VAL B 2 125 ? 56.963 -8.538 86.697 1.00 44.45 417 VAL B CA 1
ATOM 2177 C C . VAL B 2 125 ? 58.266 -7.966 86.125 1.00 46.01 417 VAL B C 1
ATOM 2178 O O . VAL B 2 125 ? 58.833 -8.510 85.179 1.00 46.04 417 VAL B O 1
ATOM 2182 N N . TYR B 2 126 ? 58.711 -6.854 86.699 1.00 46.86 418 TYR B N 1
ATOM 2183 C CA . TYR B 2 126 ? 59.880 -6.137 86.213 1.00 48.85 418 TYR B CA 1
ATOM 2184 C C . TYR B 2 126 ? 60.496 -5.279 87.322 1.00 50.68 418 TYR B C 1
ATOM 2185 O O . TYR B 2 126 ? 59.926 -5.142 88.394 1.00 50.03 418 TYR B O 1
ATOM 2194 N N . LYS B 2 127 ? 61.664 -4.705 87.055 1.00 53.47 419 LYS B N 1
ATOM 2195 C CA . LYS B 2 127 ? 62.388 -3.911 88.044 1.00 55.88 419 LYS B CA 1
ATOM 2196 C C . LYS B 2 127 ? 61.754 -2.534 88.282 1.00 55.53 419 LYS B C 1
ATOM 2197 O O . LYS B 2 127 ? 61.342 -1.855 87.345 1.00 54.37 419 LYS B O 1
ATOM 2203 N N . PHE B 2 128 ? 61.695 -2.148 89.552 1.00 56.94 420 PHE B N 1
ATOM 2204 C CA . PHE B 2 128 ? 61.460 -0.771 89.971 1.00 57.62 420 PHE B CA 1
ATOM 2205 C C . PHE B 2 128 ? 62.802 -0.013 89.860 1.00 60.15 420 PHE B C 1
ATOM 2206 O O . PHE B 2 128 ? 63.847 -0.592 90.162 1.00 61.50 420 PHE B O 1
ATOM 2214 N N . PRO B 2 129 ? 62.799 1.261 89.449 1.00 61.46 421 PRO B N 1
ATOM 2215 C CA . PRO B 2 129 ? 64.059 1.985 89.189 1.00 63.49 421 PRO B CA 1
ATOM 2216 C C . PRO B 2 129 ? 65.011 2.133 90.389 1.00 65.46 421 PRO B C 1
ATOM 2217 O O . PRO B 2 129 ? 66.217 2.143 90.167 1.00 67.02 421 PRO B O 1
ATOM 2221 N N . THR B 2 130 ? 64.481 2.253 91.608 1.00 65.88 422 THR B N 1
ATOM 2222 C CA . THR B 2 130 ? 65.288 2.465 92.816 1.00 67.63 422 THR B CA 1
ATOM 2223 C C . THR B 2 130 ? 64.959 1.447 93.904 1.00 67.80 422 THR B C 1
ATOM 2224 O O . THR B 2 130 ? 64.052 0.638 93.753 1.00 66.65 422 THR B O 1
ATOM 2228 N N . LEU B 2 131 ? 65.715 1.500 95.000 1.00 69.30 423 LEU B N 1
ATOM 2229 C CA . LEU B 2 131 ? 65.486 0.665 96.188 1.00 69.85 423 LEU B CA 1
ATOM 2230 C C . LEU B 2 131 ? 65.539 -0.850 95.934 1.00 69.25 423 LEU B C 1
ATOM 2231 O O . LEU B 2 131 ? 65.034 -1.631 96.739 1.00 68.93 423 LEU B O 1
ATOM 2236 N N . ASN B 2 132 ? 66.161 -1.260 94.831 1.00 68.86 424 ASN B N 1
ATOM 2237 C CA . ASN B 2 132 ? 66.227 -2.671 94.449 1.00 68.69 424 ASN B CA 1
ATOM 2238 C C . ASN B 2 132 ? 64.872 -3.394 94.557 1.00 66.03 424 ASN B C 1
ATOM 2239 O O . ASN B 2 132 ? 64.797 -4.542 94.994 1.00 66.46 424 ASN B O 1
ATOM 2244 N N . GLY B 2 133 ? 63.808 -2.713 94.140 1.00 62.69 425 GLY B N 1
ATOM 2245 C CA . GLY B 2 133 ? 62.468 -3.266 94.199 1.00 60.02 425 GLY B CA 1
ATOM 2246 C C . GLY B 2 133 ? 62.034 -3.906 92.894 1.00 57.99 425 GLY B C 1
ATOM 2247 O O . GLY B 2 133 ? 62.700 -3.764 91.870 1.00 57.45 425 GLY B O 1
ATOM 2248 N N . ILE B 2 134 ? 60.922 -4.637 92.947 1.00 55.55 426 ILE B N 1
ATOM 2249 C CA . ILE B 2 134 ? 60.275 -5.160 91.752 1.00 53.91 426 ILE B CA 1
ATOM 2250 C C . ILE B 2 134 ? 58.805 -4.748 91.732 1.00 50.86 426 ILE B C 1
ATOM 2251 O O . ILE B 2 134 ? 58.199 -4.537 92.775 1.00 49.68 426 ILE B O 1
ATOM 2264 N N . ILE B 2 136 ? 55.075 -5.926 90.553 1.00 41.50 428 ILE B N 1
ATOM 2265 C CA . ILE B 2 136 ? 54.243 -7.063 90.186 1.00 39.96 428 ILE B CA 1
ATOM 2266 C C . ILE B 2 136 ? 52.816 -6.579 89.925 1.00 37.36 428 ILE B C 1
ATOM 2267 O O . ILE B 2 136 ? 52.184 -6.016 90.814 1.00 35.19 428 ILE B O 1
ATOM 2272 N N . THR B 2 137 ? 52.320 -6.805 88.712 1.00 35.54 429 THR B N 1
ATOM 2273 C CA . THR B 2 137 ? 50.938 -6.488 88.362 1.00 34.16 429 THR B CA 1
ATOM 2274 C C . THR B 2 137 ? 50.179 -7.748 87.940 1.00 33.76 429 THR B C 1
ATOM 2275 O O . THR B 2 137 ? 50.609 -8.480 87.048 1.00 34.28 429 THR B O 1
ATOM 2279 N N . LEU B 2 138 ? 49.049 -7.985 88.600 1.00 32.27 430 LEU B N 1
ATOM 2280 C CA . LEU B 2 138 ? 48.206 -9.138 88.357 1.00 31.19 430 LEU B CA 1
ATOM 2281 C C . LEU B 2 138 ? 46.866 -8.673 87.806 1.00 29.76 430 LEU B C 1
ATOM 2282 O O . LEU B 2 138 ? 46.315 -7.674 88.266 1.00 28.14 430 LEU B O 1
ATOM 2287 N N . HIS B 2 139 ? 46.357 -9.400 86.811 1.00 29.22 431 HIS B N 1
ATOM 2288 C CA . HIS B 2 139 ? 45.062 -9.132 86.181 1.00 28.44 431 HIS B CA 1
ATOM 2289 C C . HIS B 2 139 ? 44.227 -10.399 86.225 1.00 28.86 431 HIS B C 1
ATOM 2290 O O . HIS B 2 139 ? 44.742 -11.486 85.982 1.00 29.87 431 HIS B O 1
ATOM 2297 N N . GLY B 2 140 ? 42.936 -10.273 86.512 1.00 28.29 432 GLY B N 1
ATOM 2298 C CA . GLY B 2 140 ? 42.071 -11.437 86.533 1.00 28.82 432 GLY B CA 1
ATOM 2299 C C . GLY B 2 140 ? 40.667 -11.168 87.025 1.00 28.48 432 GLY B C 1
ATOM 2300 O O . GLY B 2 140 ? 40.125 -10.078 86.824 1.00 27.29 432 GLY B O 1
ATOM 2301 N N . SER B 2 141 ? 40.087 -12.176 87.670 1.00 29.09 433 SER B N 1
ATOM 2302 C CA . SER B 2 141 ? 38.755 -12.073 88.269 1.00 29.42 433 SER B CA 1
ATOM 2303 C C . SER B 2 141 ? 38.653 -12.843 89.589 1.00 29.33 433 SER B C 1
ATOM 2304 O O . SER B 2 141 ? 39.526 -13.639 89.926 1.00 30.03 433 SER B O 1
ATOM 2307 N N . PHE B 2 142 ? 37.600 -12.564 90.351 1.00 29.07 434 PHE B N 1
ATOM 2308 C CA . PHE B 2 142 ? 37.311 -13.302 91.581 1.00 29.30 434 PHE B CA 1
ATOM 2309 C C . PHE B 2 142 ? 35.811 -13.464 91.805 1.00 29.86 434 PHE B C 1
ATOM 2310 O O . PHE B 2 142 ? 34.996 -12.773 91.184 1.00 28.84 434 PHE B O 1
ATOM 2318 N N . ASP B 2 143 ? 35.459 -14.415 92.668 1.00 31.02 435 ASP B N 1
ATOM 2319 C CA . ASP B 2 143 ? 34.110 -14.557 93.189 1.00 31.95 435 ASP B CA 1
ATOM 2320 C C . ASP B 2 143 ? 34.050 -13.867 94.539 1.00 31.20 435 ASP B C 1
ATOM 2321 O O . ASP B 2 143 ? 35.018 -13.880 95.290 1.00 31.44 435 ASP B O 1
ATOM 2326 N N . GLU B 2 144 ? 32.918 -13.251 94.841 1.00 30.78 436 GLU B N 1
ATOM 2327 C CA . GLU B 2 144 ? 32.673 -12.738 96.176 1.00 30.74 436 GLU B CA 1
ATOM 2328 C C . GLU B 2 144 ? 31.881 -13.799 96.910 1.00 31.76 436 GLU B C 1
ATOM 2329 O O . GLU B 2 144 ? 30.827 -14.206 96.441 1.00 32.46 436 GLU B O 1
ATOM 2335 N N . VAL B 2 145 ? 32.403 -14.259 98.045 1.00 32.80 437 VAL B N 1
ATOM 2336 C CA . VAL B 2 145 ? 31.787 -15.346 98.815 1.00 33.54 437 VAL B CA 1
ATOM 2337 C C . VAL B 2 145 ? 31.052 -14.879 100.077 1.00 33.21 437 VAL B C 1
ATOM 2338 O O . VAL B 2 145 ? 30.255 -15.621 100.641 1.00 33.52 437 VAL B O 1
ATOM 2342 N N . ALA B 2 146 ? 31.324 -13.656 100.521 1.00 32.13 438 ALA B N 1
ATOM 2343 C CA . ALA B 2 146 ? 30.652 -13.100 101.684 1.00 31.86 438 ALA B CA 1
ATOM 2344 C C . ALA B 2 146 ? 30.831 -11.591 101.758 1.00 30.86 438 ALA B C 1
ATOM 2345 O O . ALA B 2 146 ? 31.764 -11.033 101.167 1.00 30.10 438 ALA B O 1
ATOM 2347 N N . GLN B 2 147 ? 29.913 -10.945 102.479 1.00 30.70 439 GLN B N 1
ATOM 2348 C CA . GLN B 2 147 ? 29.972 -9.507 102.751 1.00 30.41 439 GLN B CA 1
ATOM 2349 C C . GLN B 2 147 ? 31.297 -9.214 103.446 1.00 30.07 439 GLN B C 1
ATOM 2350 O O . GLN B 2 147 ? 31.882 -10.114 104.046 1.00 30.45 439 GLN B O 1
ATOM 2356 N N . PRO B 2 148 ? 31.785 -7.979 103.376 1.00 29.39 440 PRO B N 1
ATOM 2357 C CA . 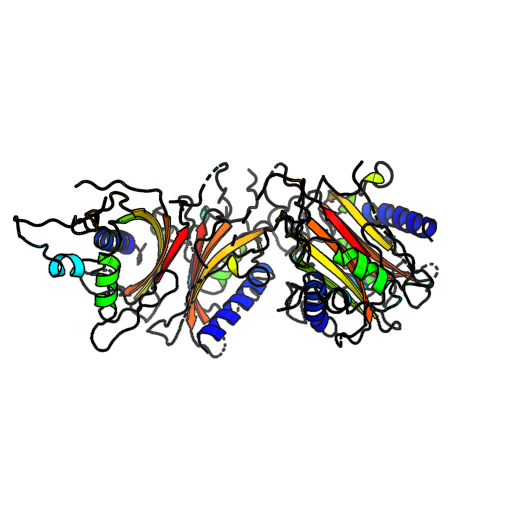PRO B 2 148 ? 32.992 -7.615 104.124 1.00 29.55 440 PRO B CA 1
ATOM 2358 C C . PRO B 2 148 ? 32.786 -7.734 105.640 1.00 29.70 440 PRO B C 1
ATOM 2359 O O . PRO B 2 148 ? 31.665 -7.637 106.136 1.00 28.83 440 PRO B O 1
ATOM 2363 N N . GLU B 2 149 ? 33.871 -7.961 106.361 1.00 30.68 441 GLU B N 1
ATOM 2364 C CA . GLU B 2 149 ? 33.829 -7.989 107.817 1.00 31.74 441 GLU B CA 1
ATOM 2365 C C . GLU B 2 149 ? 33.230 -6.696 108.373 1.00 32.15 441 GLU B C 1
ATOM 2366 O O . GLU B 2 149 ? 32.388 -6.729 109.278 1.00 31.85 441 GLU B O 1
ATOM 2372 N N . VAL B 2 150 ? 33.652 -5.574 107.794 1.00 32.54 442 VAL B N 1
ATOM 2373 C CA . VAL B 2 150 ? 33.229 -4.235 108.197 1.00 33.18 442 VAL B CA 1
ATOM 2374 C C . VAL B 2 150 ? 32.523 -3.570 107.016 1.00 33.63 442 VAL B C 1
ATOM 2375 O O . VAL B 2 150 ? 33.087 -3.469 105.928 1.00 32.67 442 VAL B O 1
ATOM 2379 N N . ASP B 2 151 ? 31.292 -3.113 107.227 1.00 34.82 443 ASP B N 1
ATOM 2380 C CA . ASP B 2 151 ? 30.494 -2.533 106.138 1.00 35.60 443 ASP B CA 1
ATOM 2381 C C . ASP B 2 151 ? 30.909 -1.087 105.914 1.00 36.23 443 ASP B C 1
ATOM 2382 O O . ASP B 2 151 ? 30.603 -0.228 106.728 1.00 37.09 443 ASP B O 1
ATOM 2387 N N . GLY B 2 152 ? 31.623 -0.826 104.824 1.00 36.56 444 GLY B N 1
ATOM 2388 C CA . GLY B 2 152 ? 32.053 0.526 104.491 1.00 37.40 444 GLY B CA 1
ATOM 2389 C C . GLY B 2 152 ? 31.267 1.166 103.358 1.00 37.74 444 GLY B C 1
ATOM 2390 O O . GLY B 2 152 ? 31.797 2.027 102.671 1.00 37.85 444 GLY B O 1
ATOM 2391 N N . SER B 2 153 ? 30.009 0.764 103.177 1.00 38.52 445 SER B N 1
ATOM 2392 C CA . SER B 2 153 ? 29.216 1.137 102.001 1.00 39.11 445 SER B CA 1
ATOM 2393 C C . SER B 2 153 ? 28.506 2.495 102.097 1.00 40.99 445 SER B C 1
ATOM 2394 O O . SER B 2 153 ? 28.366 3.200 101.092 1.00 41.34 445 SER B O 1
ATOM 2397 N N . ALA B 2 154 ? 28.039 2.857 103.290 1.00 43.26 446 ALA B N 1
ATOM 2398 C CA . ALA B 2 154 ? 27.319 4.124 103.487 1.00 44.64 446 ALA B CA 1
ATOM 2399 C C . ALA B 2 154 ? 28.220 5.325 103.202 1.00 45.58 446 ALA B C 1
ATOM 2400 O O . ALA B 2 154 ? 29.175 5.591 103.947 1.00 47.48 446 ALA B O 1
ATOM 2402 N N . SER B 2 165 ? 21.973 -1.933 112.287 1.00 63.32 457 SER B N 1
ATOM 2403 C CA . SER B 2 165 ? 21.577 -3.284 111.896 1.00 63.36 457 SER B CA 1
ATOM 2404 C C . SER B 2 165 ? 22.297 -4.372 112.703 1.00 63.76 457 SER B C 1
ATOM 2405 O O . SER B 2 165 ? 23.449 -4.207 113.101 1.00 62.94 457 SER B O 1
ATOM 2408 N N . ARG B 2 166 ? 21.601 -5.487 112.916 1.00 64.54 458 ARG B N 1
ATOM 2409 C CA . ARG B 2 166 ? 22.170 -6.662 113.574 1.00 65.28 458 ARG B CA 1
ATOM 2410 C C . ARG B 2 166 ? 22.986 -7.549 112.622 1.00 64.52 458 ARG B C 1
ATOM 2411 O O . ARG B 2 166 ? 23.864 -8.291 113.070 1.00 64.60 458 ARG B O 1
ATOM 2419 N N . TYR B 2 167 ? 22.695 -7.472 111.322 1.00 63.80 459 TYR B N 1
ATOM 2420 C CA . TYR B 2 167 ? 23.373 -8.300 110.315 1.00 63.38 459 TYR B CA 1
ATOM 2421 C C . TYR B 2 167 ? 24.676 -7.686 109.765 1.00 62.15 459 TYR B C 1
ATOM 2422 O O . TYR B 2 167 ? 25.459 -8.378 109.105 1.00 61.40 459 TYR B O 1
ATOM 2431 N N . HIS B 2 168 ? 24.892 -6.396 110.034 1.00 61.45 460 HIS B N 1
ATOM 2432 C CA . HIS B 2 168 ? 26.119 -5.686 109.638 1.00 60.67 460 HIS B CA 1
ATOM 2433 C C . HIS B 2 168 ? 26.343 -4.434 110.498 1.00 60.23 460 HIS B C 1
ATOM 2434 O O . HIS B 2 168 ? 25.419 -3.949 111.152 1.00 60.30 460 HIS B O 1
ATOM 2441 N N . SER B 2 169 ? 27.571 -3.916 110.483 1.00 59.48 461 SER B N 1
ATOM 2442 C CA . SER B 2 169 ? 27.909 -2.679 111.194 1.00 59.37 461 SER B CA 1
ATOM 2443 C C . SER B 2 169 ? 27.505 -1.458 110.374 1.00 58.99 461 SER B C 1
ATOM 2444 O O . SER B 2 169 ? 27.233 -1.568 109.188 1.00 58.08 461 SER B O 1
ATOM 2447 N N . GLY B 2 170 ? 27.481 -0.296 111.017 1.00 59.48 462 GLY B N 1
ATOM 2448 C CA . GLY B 2 170 ? 27.136 0.950 110.356 1.00 59.63 462 GLY B CA 1
ATOM 2449 C C . GLY B 2 170 ? 25.642 1.119 110.128 1.00 60.01 462 GLY B C 1
ATOM 2450 O O . GLY B 2 170 ? 24.847 0.295 110.593 1.00 60.14 462 GLY B O 1
ATOM 2451 N N . PRO B 2 171 ? 25.262 2.179 109.407 1.00 60.27 463 PRO B N 1
ATOM 2452 C CA . PRO B 2 171 ? 23.846 2.508 109.176 1.00 60.64 463 PRO B CA 1
ATOM 2453 C C . PRO B 2 171 ? 23.093 1.471 108.341 1.00 60.18 463 PRO B C 1
ATOM 2454 O O . PRO B 2 171 ? 23.696 0.761 107.527 1.00 59.28 463 PRO B O 1
ATOM 2458 N N . LYS B 2 172 ? 21.778 1.409 108.551 1.00 60.64 464 LYS B N 1
ATOM 2459 C CA . LYS B 2 172 ? 20.910 0.459 107.857 1.00 60.58 464 LYS B CA 1
ATOM 2460 C C . LYS B 2 172 ? 20.823 0.756 106.353 1.00 59.42 464 LYS B C 1
ATOM 2461 O O . LYS B 2 172 ? 20.839 1.915 105.931 1.00 59.38 464 LYS B O 1
ATOM 2467 N N . HIS B 2 173 ? 20.766 -0.314 105.562 1.00 58.24 465 HIS B N 1
ATOM 2468 C CA . HIS B 2 173 ? 20.580 -0.237 104.110 1.00 57.17 465 HIS B CA 1
ATOM 2469 C C . HIS B 2 173 ? 20.092 -1.590 103.583 1.00 56.37 465 HIS B C 1
ATOM 2470 O O . HIS B 2 173 ? 20.196 -2.604 104.273 1.00 56.34 465 HIS B O 1
ATOM 2477 N N . LYS B 2 174 ? 19.559 -1.609 102.364 1.00 55.54 466 LYS B N 1
ATOM 2478 C CA . LYS B 2 174 ? 19.074 -2.865 101.783 1.00 55.01 466 LYS B CA 1
ATOM 2479 C C . LYS B 2 174 ? 20.269 -3.703 101.337 1.00 52.44 466 LYS B C 1
ATOM 2480 O O . LYS B 2 174 ? 21.342 -3.164 101.059 1.00 51.68 466 LYS B O 1
ATOM 2486 N N . ARG B 2 175 ? 20.063 -5.014 101.274 1.00 50.63 467 ARG B N 1
ATOM 2487 C CA . ARG B 2 175 ? 21.128 -5.980 100.995 1.00 48.84 467 ARG B CA 1
ATOM 2488 C C . ARG B 2 175 ? 21.825 -5.750 99.641 1.00 45.42 467 ARG B C 1
ATOM 2489 O O . ARG B 2 175 ? 21.179 -5.773 98.600 1.00 45.13 467 ARG B O 1
ATOM 2497 N N . ILE B 2 176 ? 23.144 -5.544 99.670 1.00 41.84 468 ILE B N 1
ATOM 2498 C CA . ILE B 2 176 ? 23.948 -5.400 98.452 1.00 38.88 468 ILE B CA 1
ATOM 2499 C C . ILE B 2 176 ? 24.288 -6.789 97.910 1.00 37.42 468 ILE B C 1
ATOM 2500 O O . ILE B 2 176 ? 24.746 -7.640 98.662 1.00 36.49 468 ILE B O 1
ATOM 2505 N N . PRO B 2 177 ? 24.075 -7.031 96.619 1.00 35.83 469 PRO B N 1
ATOM 2506 C CA . PRO B 2 177 ? 24.367 -8.349 96.056 1.00 35.54 469 PRO B CA 1
ATOM 2507 C C . PRO B 2 177 ? 25.873 -8.610 95.936 1.00 34.36 469 PRO B C 1
ATOM 2508 O O . PRO B 2 177 ? 26.673 -7.687 95.749 1.00 32.69 469 PRO B O 1
ATOM 2512 N N . LEU B 2 178 ? 26.242 -9.871 96.106 1.00 33.37 470 LEU B N 1
ATOM 2513 C CA . LEU B 2 178 ? 27.599 -10.320 95.856 1.00 32.92 470 LEU B CA 1
ATOM 2514 C C . LEU B 2 178 ? 27.639 -10.800 94.412 1.00 32.89 470 LEU B C 1
ATOM 2515 O O . LEU B 2 178 ? 26.678 -11.381 93.930 1.00 33.75 470 LEU B O 1
ATOM 2520 N N . SER B 2 179 ? 28.744 -10.531 93.728 1.00 31.84 471 SER B N 1
ATOM 2521 C CA . SER B 2 179 ? 28.943 -10.944 92.342 1.00 32.02 471 SER B CA 1
ATOM 2522 C C . SER B 2 179 ? 30.431 -11.012 92.005 1.00 31.26 471 SER B C 1
ATOM 2523 O O . SER B 2 179 ? 31.276 -10.466 92.720 1.00 30.69 471 SER B O 1
ATOM 2526 N N . LYS B 2 180 ? 30.734 -11.669 90.893 1.00 30.97 472 LYS B N 1
ATOM 2527 C CA . LYS B 2 180 ? 32.078 -11.708 90.360 1.00 30.82 472 LYS B CA 1
ATOM 2528 C C . LYS B 2 180 ? 32.500 -10.298 89.980 1.00 29.07 472 LYS B C 1
ATOM 2529 O O . LYS B 2 180 ? 31.670 -9.487 89.601 1.00 28.01 472 LYS B O 1
ATOM 2535 N N . LYS B 2 181 ? 33.792 -10.016 90.114 1.00 27.99 473 LYS B N 1
ATOM 2536 C CA . LYS B 2 181 ? 34.385 -8.787 89.590 1.00 26.78 473 LYS B CA 1
ATOM 2537 C C . LYS B 2 181 ? 35.679 -9.128 88.842 1.00 26.42 473 LYS B C 1
ATOM 2538 O O . LYS B 2 181 ? 36.305 -10.137 89.109 1.00 25.93 473 LYS B O 1
ATOM 2544 N N . SER B 2 182 ? 36.066 -8.288 87.892 1.00 25.63 474 SER B N 1
ATOM 2545 C CA . SER B 2 182 ? 37.415 -8.365 87.338 1.00 25.67 474 SER B CA 1
ATOM 2546 C C . SER B 2 182 ? 38.249 -7.304 88.033 1.00 24.98 474 SER B C 1
ATOM 2547 O O . SER B 2 182 ? 37.710 -6.409 88.692 1.00 24.78 474 SER B O 1
ATOM 2550 N N . PHE B 2 183 ? 39.564 -7.436 87.933 1.00 25.27 475 PHE B N 1
ATOM 2551 C CA . PHE B 2 183 ? 40.468 -6.553 88.654 1.00 24.74 475 PHE B CA 1
ATOM 2552 C C . PHE B 2 183 ? 41.890 -6.576 88.110 1.00 25.43 475 PHE B C 1
ATOM 2553 O O . PHE B 2 183 ? 42.301 -7.493 87.382 1.00 24.69 475 PHE B O 1
ATOM 2561 N N . ASP B 2 184 ? 42.630 -5.543 88.512 1.00 25.73 476 ASP B N 1
ATOM 2562 C CA . ASP B 2 184 ? 44.069 -5.444 88.331 1.00 26.34 476 ASP B CA 1
ATOM 2563 C C . ASP B 2 184 ? 44.673 -4.962 89.646 1.00 26.05 476 ASP B C 1
ATOM 2564 O O . ASP B 2 184 ? 44.117 -4.094 90.300 1.00 25.48 476 ASP B O 1
ATOM 2569 N N . ARG B 2 185 ? 45.813 -5.517 90.029 1.00 26.34 477 ARG B N 1
ATOM 2570 C CA . ARG B 2 185 ? 46.451 -5.158 91.275 1.00 26.40 477 ARG B CA 1
ATOM 2571 C C . ARG B 2 185 ? 47.964 -5.051 91.088 1.00 27.19 477 ARG B C 1
ATOM 2572 O O . ARG B 2 185 ? 48.588 -5.972 90.568 1.00 28.13 477 ARG B O 1
ATOM 2580 N N . THR B 2 186 ? 48.532 -3.940 91.547 1.00 27.25 478 THR B N 1
ATOM 2581 C CA . THR B 2 186 ? 49.951 -3.624 91.396 1.00 28.41 478 THR B CA 1
ATOM 2582 C C . THR B 2 186 ? 50.618 -3.498 92.761 1.00 29.01 478 THR B C 1
ATOM 2583 O O . THR B 2 186 ? 50.164 -2.740 93.613 1.00 27.10 478 THR B O 1
ATOM 2587 N N . PHE B 2 187 ? 51.697 -4.253 92.948 1.00 31.12 479 PHE B N 1
ATOM 2588 C CA . PHE B 2 187 ? 52.521 -4.215 94.144 1.00 33.45 479 PHE B CA 1
ATOM 2589 C C . PHE B 2 187 ? 53.916 -3.668 93.779 1.00 35.82 479 PHE B C 1
ATOM 2590 O O . PHE B 2 187 ? 54.491 -4.071 92.773 1.00 35.57 479 PHE B O 1
ATOM 2598 N N . VAL B 2 188 ? 54.455 -2.759 94.585 1.00 38.29 480 VAL B N 1
ATOM 2599 C CA . VAL B 2 188 ? 55.892 -2.488 94.581 1.00 41.30 480 VAL B CA 1
ATOM 2600 C C . VAL B 2 188 ? 56.452 -3.202 95.806 1.00 44.36 480 VAL B C 1
ATOM 2601 O O . VAL B 2 188 ? 56.089 -2.871 96.931 1.00 44.15 480 VAL B O 1
ATOM 2605 N N . VAL B 2 189 ? 57.307 -4.197 95.585 1.00 48.08 481 VAL B N 1
ATOM 2606 C CA . VAL B 2 189 ? 57.879 -5.005 96.662 1.00 51.76 481 VAL B CA 1
ATOM 2607 C C . VAL B 2 189 ? 59.376 -4.696 96.808 1.00 55.35 481 VAL B C 1
ATOM 2608 O O . VAL B 2 189 ? 60.104 -4.666 95.819 1.00 55.47 481 VAL B O 1
ATOM 2612 N N . ILE B 2 190 ? 59.821 -4.468 98.043 1.00 58.95 482 ILE B N 1
ATOM 2613 C CA . ILE B 2 190 ? 61.210 -4.103 98.331 1.00 62.83 482 ILE B CA 1
ATOM 2614 C C . ILE B 2 190 ? 61.852 -5.052 99.367 1.00 65.60 482 ILE B C 1
ATOM 2615 O O . ILE B 2 190 ? 61.144 -5.774 100.064 1.00 65.24 482 ILE B O 1
ATOM 2620 N N . PRO B 2 191 ? 63.186 -5.082 99.448 1.00 69.12 483 PRO B N 1
ATOM 2621 C CA . PRO B 2 191 ? 63.881 -5.879 100.476 1.00 71.65 483 PRO B CA 1
ATOM 2622 C C . PRO B 2 191 ? 63.560 -5.478 101.927 1.00 72.55 483 PRO B C 1
ATOM 2623 O O . PRO B 2 191 ? 63.276 -6.352 102.748 1.00 73.13 483 PRO B O 1
ATOM 2627 N N . GLY B 2 192 ? 63.615 -4.184 102.233 1.00 73.15 484 GLY B N 1
ATOM 2628 C CA . GLY B 2 192 ? 63.246 -3.688 103.550 1.00 73.80 484 GLY B CA 1
ATOM 2629 C C . GLY B 2 192 ? 64.277 -3.997 104.623 1.00 76.14 484 GLY B C 1
ATOM 2630 O O . GLY B 2 192 ? 63.932 -4.324 105.765 1.00 76.94 484 GLY B O 1
ATOM 2631 N N . SER B 2 196 ? 61.725 -9.289 105.355 1.00 67.61 488 SER B N 1
ATOM 2632 C CA . SER B 2 196 ? 62.218 -10.009 104.185 1.00 68.03 488 SER B CA 1
ATOM 2633 C C . SER B 2 196 ? 61.663 -9.401 102.894 1.00 65.87 488 SER B C 1
ATOM 2634 O O . SER B 2 196 ? 62.431 -8.984 102.027 1.00 66.13 488 SER B O 1
ATOM 2645 N N . ILE B 2 198 ? 58.770 -6.396 101.794 1.00 55.84 490 ILE B N 1
ATOM 2646 C CA . ILE B 2 198 ? 57.891 -5.317 102.231 1.00 53.33 490 ILE B CA 1
ATOM 2647 C C . ILE B 2 198 ? 57.139 -4.748 101.025 1.00 49.59 490 ILE B C 1
ATOM 2648 O O . ILE B 2 198 ? 57.755 -4.330 100.047 1.00 49.09 490 ILE B O 1
ATOM 2653 N N . VAL B 2 199 ? 55.811 -4.746 101.094 1.00 45.87 491 VAL B N 1
ATOM 2654 C CA . VAL B 2 199 ? 54.987 -4.056 100.106 1.00 42.48 491 VAL B CA 1
ATOM 2655 C C . VAL B 2 199 ? 54.999 -2.561 100.415 1.00 40.38 491 VAL B C 1
ATOM 2656 O O . VAL B 2 199 ? 54.419 -2.111 101.406 1.00 39.37 491 VAL B O 1
ATOM 2660 N N . ALA B 2 200 ? 55.695 -1.804 99.568 1.00 38.52 492 ALA B N 1
ATOM 2661 C CA . ALA B 2 200 ? 55.778 -0.351 99.675 1.00 37.17 492 ALA B CA 1
ATOM 2662 C C . ALA B 2 200 ? 54.504 0.337 99.186 1.00 34.96 492 ALA B C 1
ATOM 2663 O O . ALA B 2 200 ? 54.098 1.353 99.739 1.00 34.20 492 ALA B O 1
ATOM 2665 N N . SER B 2 201 ? 53.926 -0.207 98.121 1.00 33.27 493 SER B N 1
ATOM 2666 C CA . SER B 2 201 ? 52.756 0.363 97.443 1.00 31.55 493 SER B CA 1
ATOM 2667 C C . SER B 2 201 ? 51.884 -0.769 96.922 1.00 30.21 493 SER B C 1
ATOM 2668 O O . SER B 2 201 ? 52.390 -1.783 96.457 1.00 30.50 493 SER B O 1
ATOM 2671 N N . ASP B 2 202 ? 50.570 -0.570 96.978 1.00 29.20 494 ASP B N 1
ATOM 2672 C CA . ASP B 2 202 ? 49.590 -1.594 96.650 1.00 28.20 494 ASP B CA 1
ATOM 2673 C C . ASP B 2 202 ? 48.339 -0.872 96.139 1.00 27.53 494 ASP B C 1
ATOM 2674 O O . ASP B 2 202 ? 47.691 -0.166 96.912 1.00 26.14 494 ASP B O 1
ATOM 2679 N N . THR B 2 203 ? 48.030 -1.019 94.842 1.00 26.93 495 THR B N 1
ATOM 2680 C CA . THR B 2 203 ? 46.841 -0.409 94.239 1.00 26.97 495 THR B CA 1
ATOM 2681 C C . THR B 2 203 ? 45.956 -1.487 93.622 1.00 26.35 495 THR B C 1
ATOM 2682 O O . THR B 2 203 ? 46.420 -2.275 92.799 1.00 26.35 495 THR B O 1
ATOM 2686 N N . LEU B 2 204 ? 44.683 -1.496 94.019 1.00 25.24 496 LEU B N 1
ATOM 2687 C CA . LEU B 2 204 ? 43.706 -2.467 93.561 1.00 24.98 496 LEU B CA 1
ATOM 2688 C C . LEU B 2 204 ? 42.669 -1.724 92.739 1.00 24.35 496 LEU B C 1
ATOM 2689 O O . LEU B 2 204 ? 42.086 -0.762 93.220 1.00 23.57 496 LEU B O 1
ATOM 2694 N N . LEU B 2 205 ? 42.447 -2.180 91.506 1.00 23.82 497 LEU B N 1
ATOM 2695 C CA . LEU B 2 205 ? 41.424 -1.638 90.633 1.00 23.34 497 LEU B CA 1
ATOM 2696 C C . LEU B 2 205 ? 40.317 -2.677 90.456 1.00 22.92 497 LEU B C 1
ATOM 2697 O O . LEU B 2 205 ? 40.590 -3.819 90.091 1.00 22.79 497 LEU B O 1
ATOM 2702 N N . ILE B 2 206 ? 39.078 -2.254 90.705 1.00 22.34 498 ILE B N 1
ATOM 2703 C CA . ILE B 2 206 ? 37.883 -3.102 90.639 1.00 21.91 498 ILE B CA 1
ATOM 2704 C C . ILE B 2 206 ? 37.015 -2.639 89.471 1.00 21.39 498 ILE B C 1
ATOM 2705 O O . ILE B 2 206 ? 36.758 -1.443 89.322 1.00 20.93 498 ILE B O 1
ATOM 2710 N N . ARG B 2 207 ? 36.578 -3.590 88.647 1.00 21.71 499 ARG B N 1
ATOM 2711 C CA . ARG B 2 207 ? 35.828 -3.323 87.424 1.00 21.59 499 ARG B CA 1
ATOM 2712 C C . ARG B 2 207 ? 34.847 -4.479 87.102 1.00 22.56 499 ARG B C 1
ATOM 2713 O O . ARG B 2 207 ? 34.894 -5.554 87.737 1.00 22.81 499 ARG B O 1
ATOM 2721 N N . PRO B 2 208 ? 33.916 -4.250 86.173 1.00 22.86 500 PRO B N 1
ATOM 2722 C CA . PRO B 2 208 ? 32.935 -5.287 85.839 1.00 23.82 500 PRO B CA 1
ATOM 2723 C C . PRO B 2 208 ? 33.616 -6.578 85.373 1.00 25.24 500 PRO B C 1
ATOM 2724 O O . PRO B 2 208 ? 34.649 -6.550 84.694 1.00 25.66 500 PRO B O 1
ATOM 2728 N N . TYR B 2 209 ? 33.057 -7.699 85.793 1.00 26.50 501 TYR B N 1
ATOM 2729 C CA . TYR B 2 209 ? 33.537 -9.006 85.379 1.00 28.16 501 TYR B CA 1
ATOM 2730 C C . TYR B 2 209 ? 33.436 -9.153 83.874 1.00 29.62 501 TYR B C 1
ATOM 2731 O O . TYR B 2 209 ? 32.420 -8.775 83.267 1.00 29.39 501 TYR B O 1
ATOM 2740 N N . THR B 2 210 ? 34.506 -9.671 83.277 1.00 30.94 502 THR B N 1
ATOM 2741 C CA . THR B 2 210 ? 34.500 -10.029 81.881 1.00 32.79 502 THR B CA 1
ATOM 2742 C C . THR B 2 210 ? 34.948 -11.478 81.753 1.00 34.77 502 THR B C 1
ATOM 2743 O O . THR B 2 210 ? 36.055 -11.838 82.157 1.00 34.54 502 THR B O 1
ATOM 2747 N N . SER B 2 211 ? 34.050 -12.305 81.220 1.00 36.56 503 SER B N 1
ATOM 2748 C CA . SER B 2 211 ? 34.331 -13.724 80.995 1.00 39.05 503 SER B CA 1
ATOM 2749 C C . SER B 2 211 ? 35.169 -13.927 79.737 1.00 40.36 503 SER B C 1
ATOM 2750 O O . SER B 2 211 ? 35.695 -15.013 79.507 1.00 41.36 503 SER B O 1
ATOM 2753 N N . ASP B 2 212 ? 35.293 -12.870 78.937 1.00 40.90 504 ASP B N 1
ATOM 2754 C CA . ASP B 2 212 ? 36.199 -12.838 77.800 1.00 42.01 504 ASP B CA 1
ATOM 2755 C C . ASP B 2 212 ? 37.332 -11.817 78.005 1.00 41.32 504 ASP B C 1
ATOM 2756 O O . ASP B 2 212 ? 37.104 -10.657 78.358 1.00 39.72 504 ASP B O 1
ATOM 2761 N N . PHE B 2 213 ? 38.557 -12.275 77.778 1.00 41.94 505 PHE B N 1
ATOM 2762 C CA . PHE B 2 213 ? 39.756 -11.461 77.970 1.00 41.46 505 PHE B CA 1
ATOM 2763 C C . PHE B 2 213 ? 40.852 -11.981 77.026 1.00 42.76 505 PHE B C 1
ATOM 2764 O O . PHE B 2 213 ? 40.799 -13.138 76.602 1.00 43.49 505 PHE B O 1
ATOM 2772 N N . PRO B 2 214 ? 41.828 -11.144 76.682 1.00 43.09 506 PRO B N 1
ATOM 2773 C CA . PRO B 2 214 ? 42.789 -11.480 75.615 1.00 44.18 506 PRO B CA 1
ATOM 2774 C C . PRO B 2 214 ? 43.752 -12.640 75.897 1.00 45.64 506 PRO B C 1
ATOM 2775 O O . PRO B 2 214 ? 44.290 -13.197 74.942 1.00 46.83 506 PRO B O 1
ATOM 2779 N N . TRP B 2 215 ? 43.961 -13.010 77.157 1.00 46.12 507 TRP B N 1
ATOM 2780 C CA . TRP B 2 215 ? 44.833 -14.150 77.484 1.00 47.66 507 TRP B CA 1
ATOM 2781 C C . TRP B 2 215 ? 44.040 -15.438 77.740 1.00 49.57 507 TRP B C 1
ATOM 2782 O O . TRP B 2 215 ? 44.580 -16.396 78.290 1.00 50.86 507 TRP B O 1
ATOM 2793 N N . LYS B 2 216 ? 42.775 -15.467 77.323 1.00 50.66 508 LYS B N 1
ATOM 2794 C CA . LYS B 2 216 ? 41.888 -16.604 77.590 1.00 53.06 508 LYS B CA 1
ATOM 2795 C C . LYS B 2 216 ? 42.292 -17.851 76.787 1.00 55.55 508 LYS B C 1
ATOM 2796 O O . LYS B 2 216 ? 42.886 -17.736 75.720 1.00 55.86 508 LYS B O 1
ATOM 2802 N N . VAL B 2 217 ? 41.919 -19.018 77.321 1.00 57.84 509 VAL B N 1
ATOM 2803 C CA . VAL B 2 217 ? 42.291 -20.357 76.830 1.00 60.49 509 VAL B CA 1
ATOM 2804 C C . VAL B 2 217 ? 43.795 -20.606 76.963 1.00 61.58 509 VAL B C 1
ATOM 2805 O O . VAL B 2 217 ? 44.243 -21.157 77.973 1.00 62.32 509 VAL B O 1
ATOM 2809 N N . GLN C 1 23 ? -3.630 17.950 92.497 1.00 55.78 3 GLN C N 1
ATOM 2810 C CA . GLN C 1 23 ? -2.996 18.502 93.712 1.00 55.82 3 GLN C CA 1
ATOM 2811 C C . GLN C 1 23 ? -3.867 19.624 94.232 1.00 57.22 3 GLN C C 1
ATOM 2812 O O . GLN C 1 23 ? -4.986 19.830 93.749 1.00 58.64 3 GLN C O 1
ATOM 2814 N N . ASP C 1 24 ? -3.357 20.353 95.221 1.00 57.02 4 ASP C N 1
ATOM 2815 C CA . ASP C 1 24 ? -3.839 21.700 95.445 1.00 57.32 4 ASP C CA 1
ATOM 2816 C C . ASP C 1 24 ? -3.418 22.452 94.161 1.00 55.12 4 ASP C C 1
ATOM 2817 O O . ASP C 1 24 ? -4.202 22.500 93.209 1.00 55.16 4 ASP C O 1
ATOM 2822 N N . PRO C 1 25 ? -2.179 22.933 94.059 1.00 52.63 5 PRO C N 1
ATOM 2823 C CA . PRO C 1 25 ? -1.849 23.930 93.026 1.00 51.29 5 PRO C CA 1
ATOM 2824 C C . PRO C 1 25 ? -1.686 23.396 91.586 1.00 49.03 5 PRO C C 1
ATOM 2825 O O . PRO C 1 25 ? -1.830 24.177 90.652 1.00 48.64 5 PRO C O 1
ATOM 2829 N N . THR C 1 26 ? -1.415 22.107 91.404 1.00 47.12 6 THR C N 1
ATOM 2830 C CA . THR C 1 26 ? -1.159 21.564 90.063 1.00 45.50 6 THR C CA 1
ATOM 2831 C C . THR C 1 26 ? -2.392 21.046 89.318 1.00 46.19 6 THR C C 1
ATOM 2832 O O . THR C 1 26 ? -2.266 20.580 88.188 1.00 45.07 6 THR C O 1
ATOM 2836 N N . GLN C 1 27 ? -3.570 21.116 89.930 1.00 47.64 7 GLN C N 1
ATOM 2837 C CA . GLN C 1 27 ? -4.758 20.482 89.345 1.00 48.84 7 GLN C CA 1
ATOM 2838 C C . GLN C 1 27 ? -5.190 21.090 87.999 1.00 47.87 7 GLN C C 1
ATOM 2839 O O . GLN C 1 27 ? -5.786 20.396 87.181 1.00 48.50 7 GLN C O 1
ATOM 2845 N N . GLN C 1 28 ? -4.873 22.357 87.751 1.00 46.34 8 GLN C N 1
ATOM 2846 C CA . GLN C 1 28 ? -5.218 22.976 86.466 1.00 45.72 8 GLN C CA 1
ATOM 2847 C C . GLN C 1 28 ? -4.107 22.927 85.408 1.00 42.47 8 GLN C C 1
ATOM 2848 O O . GLN C 1 28 ? -4.297 23.423 84.306 1.00 40.74 8 GLN C O 1
ATOM 2854 N N . LEU C 1 29 ? -2.968 22.312 85.730 1.00 40.08 9 LEU C N 1
ATOM 2855 C CA . LEU C 1 29 ? -1.842 22.262 84.800 1.00 38.30 9 LEU C CA 1
ATOM 2856 C C . LEU C 1 29 ? -2.110 21.402 83.564 1.00 37.44 9 LEU C C 1
ATOM 2857 O O . LEU C 1 29 ? -1.718 21.788 82.476 1.00 36.68 9 LEU C O 1
ATOM 2862 N N . GLU C 1 30 ? -2.769 20.254 83.720 1.00 37.36 10 GLU C N 1
ATOM 2863 C CA . GLU C 1 30 ? -2.941 19.323 82.599 1.00 37.07 10 GLU C CA 1
ATOM 2864 C C . GLU C 1 30 ? -3.871 19.877 81.507 1.00 36.94 10 GLU C C 1
ATOM 2865 O O . GLU C 1 30 ? -3.500 19.844 80.337 1.00 36.35 10 GLU C O 1
ATOM 2871 N N . PRO C 1 31 ? -5.055 20.388 81.863 1.00 37.09 11 PRO C N 1
ATOM 2872 C CA . PRO C 1 31 ? -5.894 21.094 80.883 1.00 37.11 11 PRO C CA 1
ATOM 2873 C C . PRO C 1 31 ? -5.167 22.262 80.216 1.00 35.66 11 PRO C C 1
ATOM 2874 O O . PRO C 1 31 ? -5.343 22.472 79.021 1.00 35.14 11 PRO C O 1
ATOM 2878 N N . PHE C 1 32 ? -4.355 23.000 80.966 1.00 34.45 12 PHE C N 1
ATOM 2879 C CA . PHE C 1 32 ? -3.584 24.092 80.368 1.00 33.53 12 PHE C CA 1
ATOM 2880 C C . PHE C 1 32 ? -2.544 23.567 79.377 1.00 32.16 12 PHE C C 1
ATOM 2881 O O . PHE C 1 32 ? -2.372 24.143 78.293 1.00 30.78 12 PHE C O 1
ATOM 2889 N N . LEU C 1 33 ? -1.852 22.482 79.724 1.00 31.61 13 LEU C N 1
ATOM 2890 C CA . LEU C 1 33 ? -0.807 21.978 78.834 1.00 31.16 13 LEU C CA 1
ATOM 2891 C C . LEU C 1 33 ? -1.450 21.454 77.555 1.00 31.58 13 LEU C C 1
ATOM 2892 O O . LEU C 1 33 ? -0.932 21.669 76.467 1.00 31.00 13 LEU C O 1
ATOM 2897 N N . LYS C 1 34 ? -2.607 20.810 77.683 1.00 32.98 14 LYS C N 1
ATOM 2898 C CA . LYS C 1 34 ? -3.297 20.274 76.512 1.00 33.81 14 LYS C CA 1
ATOM 2899 C C . LYS C 1 34 ? -3.804 21.389 75.585 1.00 33.69 14 LYS C C 1
ATOM 2900 O O . LYS C 1 34 ? -3.754 21.242 74.372 1.00 32.83 14 LYS C O 1
ATOM 2906 N N . ARG C 1 35 ? -4.231 22.508 76.162 1.00 34.21 15 ARG C N 1
ATOM 2907 C CA . ARG C 1 35 ? -4.612 23.681 75.374 1.00 35.20 15 ARG C CA 1
ATOM 2908 C C . ARG C 1 35 ? -3.417 24.287 74.653 1.00 33.61 15 ARG C C 1
ATOM 2909 O O . ARG C 1 35 ? -3.525 24.710 73.506 1.00 33.55 15 ARG C O 1
ATOM 2917 N N . PHE C 1 36 ? -2.283 24.344 75.336 1.00 32.34 16 PHE C N 1
ATOM 2918 C CA . PHE C 1 36 ? -1.075 24.902 74.756 1.00 31.57 16 PHE C CA 1
ATOM 2919 C C . PHE C 1 36 ? -0.609 24.074 73.549 1.00 30.38 16 PHE C C 1
ATOM 2920 O O . PHE C 1 36 ? -0.319 24.618 72.478 1.00 29.12 16 PHE C O 1
ATOM 2928 N N . LEU C 1 37 ? -0.533 22.760 73.748 1.00 29.89 17 LEU C N 1
ATOM 2929 C CA . LEU C 1 37 ? -0.137 21.831 72.687 1.00 29.53 17 LEU C CA 1
ATOM 2930 C C . LEU C 1 37 ? -1.151 21.804 71.520 1.00 30.00 17 LEU C C 1
ATOM 2931 O O . LEU C 1 37 ? -0.759 21.684 70.361 1.00 29.65 17 LEU C O 1
ATOM 2936 N N . ALA C 1 38 ? -2.438 21.922 71.826 1.00 30.81 18 ALA C N 1
ATOM 2937 C CA . ALA C 1 38 ? -3.468 22.028 70.782 1.00 31.64 18 ALA C CA 1
ATOM 2938 C C . ALA C 1 38 ? -3.211 23.253 69.889 1.00 31.73 18 ALA C C 1
ATOM 2939 O O . ALA C 1 38 ? -3.340 23.176 68.667 1.00 31.12 18 ALA C O 1
ATOM 2941 N N . SER C 1 39 ? -2.811 24.362 70.504 1.00 31.92 19 SER C N 1
ATOM 2942 C CA . SER C 1 39 ? -2.473 25.574 69.753 1.00 32.26 19 SER C CA 1
ATOM 2943 C C . SER C 1 39 ? -1.261 25.391 68.819 1.00 31.46 19 SER C C 1
ATOM 2944 O O . SER C 1 39 ? -1.203 26.009 67.745 1.00 32.16 19 SER C O 1
ATOM 2947 N N . LEU C 1 40 ? -0.316 24.540 69.208 1.00 30.68 20 LEU C N 1
ATOM 2948 C CA . LEU C 1 40 ? 0.814 24.210 68.340 1.00 29.79 20 LEU C CA 1
ATOM 2949 C C . LEU C 1 40 ? 0.410 23.265 67.203 1.00 29.99 20 LEU C C 1
ATOM 2950 O O . LEU C 1 40 ? 0.960 23.346 66.103 1.00 29.80 20 LEU C O 1
ATOM 2955 N N . ASP C 1 41 ? -0.557 22.392 67.477 1.00 30.35 21 ASP C N 1
ATOM 2956 C CA . ASP C 1 41 ? -1.013 21.357 66.549 1.00 31.07 21 ASP C CA 1
ATOM 2957 C C . ASP C 1 41 ? -2.212 21.784 65.681 1.00 32.19 21 ASP C C 1
ATOM 2958 O O . ASP C 1 41 ? -2.815 20.956 65.017 1.00 31.93 21 ASP C O 1
ATOM 2963 N N . LEU C 1 42 ? -2.542 23.068 65.705 1.00 33.17 22 LEU C N 1
ATOM 2964 C CA . LEU C 1 42 ? -3.727 23.602 65.046 1.00 34.81 22 LEU C CA 1
ATOM 2965 C C . LEU C 1 42 ? -3.758 23.377 63.518 1.00 35.80 22 LEU C C 1
ATOM 2966 O O . LEU C 1 42 ? -2.850 23.794 62.785 1.00 34.32 22 LEU C O 1
ATOM 2971 N N . LEU C 1 43 ? -4.823 22.724 63.059 1.00 37.66 23 LEU C N 1
ATOM 2972 C CA . LEU C 1 43 ? -5.053 22.485 61.639 1.00 39.21 23 LEU C CA 1
ATOM 2973 C C . LEU C 1 43 ? -5.694 23.728 61.008 1.00 40.43 23 LEU C C 1
ATOM 2974 O O . LEU C 1 43 ? -6.685 24.244 61.512 1.00 40.86 23 LEU C O 1
ATOM 2979 N N . TYR C 1 44 ? -5.114 24.206 59.910 1.00 41.63 24 TYR C N 1
ATOM 2980 C CA . TYR C 1 44 ? -5.618 25.388 59.219 1.00 43.42 24 TYR C CA 1
ATOM 2981 C C . TYR C 1 44 ? -6.880 25.028 58.424 1.00 45.63 24 TYR C C 1
ATOM 2982 O O . TYR C 1 44 ? -6.884 24.048 57.685 1.00 45.31 24 TYR C O 1
ATOM 2991 N N . THR C 1 45 ? -7.944 25.810 58.616 1.00 48.59 25 THR C N 1
ATOM 2992 C CA . THR C 1 45 ? -9.145 25.756 57.769 1.00 51.27 25 THR C CA 1
ATOM 2993 C C . THR C 1 45 ? -9.665 27.172 57.461 1.00 52.79 25 THR C C 1
ATOM 2994 O O . THR C 1 45 ? -9.544 28.081 58.287 1.00 53.06 25 THR C O 1
ATOM 2998 N N . GLN C 1 46 ? -10.240 27.360 56.277 1.00 54.47 26 GLN C N 1
ATOM 2999 C CA . GLN C 1 46 ? -10.955 28.613 55.978 1.00 56.16 26 GLN C CA 1
ATOM 3000 C C . GLN C 1 46 ? -12.446 28.357 55.759 1.00 57.25 26 GLN C C 1
ATOM 3001 O O . GLN C 1 46 ? -12.840 27.338 55.177 1.00 57.57 26 GLN C O 1
ATOM 3007 N N . PRO C 1 47 ? -13.265 29.294 56.237 1.00 58.07 27 PRO C N 1
ATOM 3008 C CA . PRO C 1 47 ? -14.715 29.219 56.072 1.00 59.13 27 PRO C CA 1
ATOM 3009 C C . PRO C 1 47 ? -15.136 29.235 54.595 1.00 59.15 27 PRO C C 1
ATOM 3010 O O . PRO C 1 47 ? -16.055 28.503 54.204 1.00 59.84 27 PRO C O 1
ATOM 3012 N N . THR C 1 48 ? -14.467 30.062 53.784 1.00 58.06 28 THR C N 1
ATOM 3013 C CA . THR C 1 48 ? -14.773 30.168 52.345 1.00 57.85 28 THR C CA 1
ATOM 3014 C C . THR C 1 48 ? -13.549 29.952 51.451 1.00 56.29 28 THR C C 1
ATOM 3015 O O . THR C 1 48 ? -12.410 29.906 51.924 1.00 55.61 28 THR C O 1
ATOM 3019 N N . SER C 1 49 ? -13.804 29.820 50.153 1.00 55.69 29 SER C N 1
ATOM 3020 C CA . SER C 1 49 ? -12.744 29.678 49.157 1.00 54.20 29 SER C CA 1
ATOM 3021 C C . SER C 1 49 ? -12.145 31.040 48.787 1.00 52.36 29 SER C C 1
ATOM 3022 O O . SER C 1 49 ? -12.843 31.913 48.273 1.00 52.95 29 SER C O 1
ATOM 3025 N N . GLN C 1 50 ? -10.852 31.209 49.055 1.00 49.73 30 GLN C N 1
ATOM 3026 C CA . GLN C 1 50 ? -10.142 32.466 48.793 1.00 48.03 30 GLN C CA 1
ATOM 3027 C C . GLN C 1 50 ? -8.894 32.209 47.938 1.00 46.61 30 GLN C C 1
ATOM 3028 O O . GLN C 1 50 ? -8.336 31.121 47.987 1.00 45.45 30 GLN C O 1
ATOM 3034 N N . PRO C 1 51 ? -8.463 33.196 47.152 1.00 45.96 31 PRO C N 1
ATOM 3035 C CA . PRO C 1 51 ? -7.270 33.033 46.309 1.00 45.20 31 PRO C CA 1
ATOM 3036 C C . PRO C 1 51 ? -6.021 32.696 47.120 1.00 44.21 31 PRO C C 1
ATOM 3037 O O . PRO C 1 51 ? -5.200 31.913 46.651 1.00 43.57 31 PRO C O 1
ATOM 3041 N N . PHE C 1 52 ? -5.897 33.280 48.313 1.00 43.62 32 PHE C N 1
ATOM 3042 C CA . PHE C 1 52 ? -4.741 33.068 49.178 1.00 42.84 32 PHE C CA 1
ATOM 3043 C C . PHE C 1 52 ? -5.171 32.852 50.642 1.00 42.66 32 PHE C C 1
ATOM 3044 O O . PHE C 1 52 ? -6.191 33.388 51.080 1.00 42.54 32 PHE C O 1
ATOM 3052 N N . PRO C 1 53 ? -4.401 32.063 51.391 1.00 41.80 33 PRO C N 1
ATOM 3053 C CA . PRO C 1 53 ? -4.751 31.748 52.782 1.00 41.76 33 PRO C CA 1
ATOM 3054 C C . PRO C 1 53 ? -4.598 32.932 53.730 1.00 41.68 33 PRO C C 1
ATOM 3055 O O . PRO C 1 53 ? -3.735 33.781 53.518 1.00 40.68 33 PRO C O 1
ATOM 3059 N N . ASN C 1 54 ? -5.455 32.985 54.747 1.00 42.33 34 ASN C N 1
ATOM 3060 C CA . ASN C 1 54 ? -5.374 34.008 55.793 1.00 43.04 34 ASN C CA 1
ATOM 3061 C C . ASN C 1 54 ? -4.317 33.616 56.820 1.00 42.19 34 ASN C C 1
ATOM 3062 O O . ASN C 1 54 ? -4.608 32.978 57.843 1.00 42.15 34 ASN C O 1
ATOM 3067 N N . VAL C 1 55 ? -3.088 34.030 56.541 1.00 41.53 35 VAL C N 1
ATOM 3068 C CA . VAL C 1 55 ? -1.935 33.635 57.331 1.00 41.09 35 VAL C CA 1
ATOM 3069 C C . VAL C 1 55 ? -1.984 34.234 58.733 1.00 41.15 35 VAL C C 1
ATOM 3070 O O . VAL C 1 55 ? -1.719 33.546 59.705 1.00 40.95 35 VAL C O 1
ATOM 3074 N N . GLU C 1 56 ? -2.304 35.518 58.828 1.00 41.47 36 GLU C N 1
ATOM 3075 C CA . GLU C 1 56 ? -2.262 36.223 60.105 1.00 41.93 36 GLU C CA 1
ATOM 3076 C C . GLU C 1 56 ? -3.214 35.607 61.125 1.00 41.05 36 GLU C C 1
ATOM 3077 O O . GLU C 1 56 ? -2.830 35.398 62.260 1.00 40.65 36 GLU C O 1
ATOM 3083 N N . SER C 1 57 ? -4.443 35.303 60.723 1.00 40.53 37 SER C N 1
ATOM 3084 C CA . SER C 1 57 ? -5.415 34.742 61.662 1.00 40.70 37 SER C CA 1
ATOM 3085 C C . SER C 1 57 ? -5.055 33.309 62.108 1.00 38.74 37 SER C C 1
ATOM 3086 O O . SER C 1 57 ? -5.428 32.887 63.191 1.00 39.30 37 SER C O 1
ATOM 3089 N N . TYR C 1 58 ? -4.323 32.572 61.285 1.00 36.64 38 TYR C N 1
ATOM 3090 C CA . TYR C 1 58 ? -3.854 31.239 61.677 1.00 35.12 38 TYR C CA 1
ATOM 3091 C C . TYR C 1 58 ? -2.608 31.329 62.569 1.00 34.14 38 TYR C C 1
ATOM 3092 O O . TYR C 1 58 ? -2.568 30.764 63.657 1.00 33.42 38 TYR C O 1
ATOM 3101 N N . ALA C 1 59 ? -1.600 32.042 62.083 1.00 33.51 39 ALA C N 1
ATOM 3102 C CA . ALA C 1 59 ? -0.309 32.137 62.754 1.00 33.20 39 ALA C CA 1
ATOM 3103 C C . ALA C 1 59 ? -0.412 32.736 64.158 1.00 33.63 39 ALA C C 1
ATOM 3104 O O . ALA C 1 59 ? 0.324 32.319 65.041 1.00 33.10 39 ALA C O 1
ATOM 3106 N N . THR C 1 60 ? -1.319 33.692 64.374 1.00 34.70 40 THR C N 1
ATOM 3107 C CA . THR C 1 60 ? -1.415 34.341 65.686 1.00 35.60 40 THR C CA 1
ATOM 3108 C C . THR C 1 60 ? -2.079 33.472 66.742 1.00 35.82 40 THR C C 1
ATOM 3109 O O . THR C 1 60 ? -2.005 33.788 67.928 1.00 35.93 40 THR C O 1
ATOM 3113 N N . GLN C 1 61 ? -2.708 32.373 66.323 1.00 35.86 41 GLN C N 1
ATOM 3114 C CA . GLN C 1 61 ? -3.239 31.380 67.261 1.00 36.23 41 GLN C CA 1
ATOM 3115 C C . GLN C 1 61 ? -2.176 30.362 67.745 1.00 34.80 41 GLN C C 1
ATOM 3116 O O . GLN C 1 61 ? -2.398 29.678 68.732 1.00 34.28 41 GLN C O 1
ATOM 3122 N N . LEU C 1 62 ? -1.047 30.254 67.049 1.00 34.09 42 LEU C N 1
ATOM 3123 C CA . LEU C 1 62 ? -0.014 29.269 67.387 1.00 33.43 42 LEU C CA 1
ATOM 3124 C C . LEU C 1 62 ? 0.725 29.691 68.665 1.00 33.37 42 LEU C C 1
ATOM 3125 O O . LEU C 1 62 ? 1.279 30.784 68.735 1.00 34.42 42 LEU C O 1
ATOM 3130 N N . GLY C 1 63 ? 0.712 28.841 69.685 1.00 33.34 43 GLY C N 1
ATOM 3131 C CA . GLY C 1 63 ? 1.294 29.184 70.980 1.00 33.11 43 GLY C CA 1
ATOM 3132 C C . GLY C 1 63 ? 0.747 30.496 71.528 1.00 33.63 43 GLY C C 1
ATOM 3133 O O . GLY C 1 63 ? 1.491 31.328 72.048 1.00 33.68 43 GLY C O 1
ATOM 3134 N N . SER C 1 64 ? -0.557 30.686 71.390 1.00 34.15 44 SER C N 1
ATOM 3135 C CA . SER C 1 64 ? -1.202 31.946 71.757 1.00 35.44 44 SER C CA 1
ATOM 3136 C C . SER C 1 64 ? -1.081 32.322 73.245 1.00 35.42 44 SER C C 1
ATOM 3137 O O . SER C 1 64 ? -1.214 33.491 73.589 1.00 35.13 44 SER C O 1
ATOM 3140 N N . ASN C 1 65 ? -0.820 31.346 74.117 1.00 35.14 45 ASN C N 1
ATOM 3141 C CA . ASN C 1 65 ? -0.601 31.625 75.545 1.00 35.53 45 ASN C CA 1
ATOM 3142 C C . ASN C 1 65 ? 0.771 32.240 75.880 1.00 34.74 45 ASN C C 1
ATOM 3143 O O . ASN C 1 65 ? 1.010 32.631 77.021 1.00 34.51 45 ASN C O 1
ATOM 3148 N N . LEU C 1 66 ? 1.668 32.320 74.907 1.00 33.69 46 LEU C N 1
ATOM 3149 C CA . LEU C 1 66 ? 2.951 32.991 75.116 1.00 33.45 46 LEU C CA 1
ATOM 3150 C C . LEU C 1 66 ? 2.746 34.490 75.291 1.00 34.40 46 LEU C C 1
ATOM 3151 O O . LEU C 1 66 ? 1.836 35.074 74.693 1.00 34.47 46 LEU C O 1
ATOM 3156 N N . LYS C 1 67 ? 3.594 35.099 76.113 1.00 34.83 47 LYS C N 1
ATOM 3157 C CA . LYS C 1 67 ? 3.669 36.551 76.206 1.00 36.22 47 LYS C CA 1
ATOM 3158 C C . LYS C 1 67 ? 4.477 37.100 75.034 1.00 36.70 47 LYS C C 1
ATOM 3159 O O . LYS C 1 67 ? 5.304 36.390 74.441 1.00 34.94 47 LYS C O 1
ATOM 3165 N N . ARG C 1 68 ? 4.231 38.370 74.725 1.00 38.40 48 ARG C N 1
ATOM 3166 C CA . ARG C 1 68 ? 4.915 39.089 73.643 1.00 39.89 48 ARG C CA 1
ATOM 3167 C C . ARG C 1 68 ? 6.429 39.032 73.751 1.00 39.25 48 ARG C C 1
ATOM 3168 O O . ARG C 1 68 ? 7.113 38.797 72.765 1.00 38.33 48 ARG C O 1
ATOM 3176 N N . SER C 1 69 ? 6.938 39.261 74.956 1.00 39.98 49 SER C N 1
ATOM 3177 C CA . SER C 1 69 ? 8.380 39.272 75.209 1.00 40.38 49 SER C CA 1
ATOM 3178 C C . SER C 1 69 ? 8.839 38.041 75.998 1.00 39.29 49 SER C C 1
ATOM 3179 O O . SER C 1 69 ? 9.746 38.122 76.825 1.00 40.05 49 SER C O 1
ATOM 3182 N N . SER C 1 70 ? 8.225 36.895 75.739 1.00 37.83 50 SER C N 1
ATOM 3183 C CA . SER C 1 70 ? 8.639 35.670 76.413 1.00 36.69 50 SER C CA 1
ATOM 3184 C C . SER C 1 70 ? 10.014 35.236 75.901 1.00 35.37 50 SER C C 1
ATOM 3185 O O . SER C 1 70 ? 10.357 35.442 74.733 1.00 35.18 50 SER C O 1
ATOM 3188 N N . ALA C 1 71 ? 10.814 34.672 76.793 1.00 34.11 51 ALA C N 1
ATOM 3189 C CA . ALA C 1 71 ? 12.075 34.054 76.400 1.00 33.09 51 ALA C CA 1
ATOM 3190 C C . ALA C 1 71 ? 11.780 32.683 75.793 1.00 31.73 51 ALA C C 1
ATOM 3191 O O . ALA C 1 71 ? 11.204 31.832 76.465 1.00 31.85 51 ALA C O 1
ATOM 3193 N N . ILE C 1 72 ? 12.186 32.463 74.540 1.00 30.37 52 ILE C N 1
ATOM 3194 C CA . ILE C 1 72 ? 11.883 31.221 73.820 1.00 28.84 52 ILE C CA 1
ATOM 3195 C C . ILE C 1 72 ? 13.160 30.610 73.277 1.00 28.52 52 ILE C C 1
ATOM 3196 O O . ILE C 1 72 ? 13.960 31.287 72.643 1.00 28.28 52 ILE C O 1
ATOM 3201 N N . ILE C 1 73 ? 13.343 29.321 73.540 1.00 27.87 53 ILE C N 1
ATOM 3202 C CA . ILE C 1 73 ? 14.504 28.579 73.070 1.00 28.22 53 ILE C CA 1
ATOM 3203 C C . ILE C 1 73 ? 14.016 27.280 72.442 1.00 27.77 53 ILE C C 1
ATOM 3204 O O . ILE C 1 73 ? 13.221 26.572 73.040 1.00 27.49 53 ILE C O 1
ATOM 3209 N N . VAL C 1 74 ? 14.478 26.988 71.228 1.00 27.85 54 VAL C N 1
ATOM 3210 C CA . VAL C 1 74 ? 14.147 25.744 70.543 1.00 27.90 54 VAL C CA 1
ATOM 3211 C C . VAL C 1 74 ? 15.435 25.032 70.111 1.00 28.24 54 VAL C C 1
ATOM 3212 O O . VAL C 1 74 ? 16.245 25.600 69.379 1.00 28.10 54 VAL C O 1
ATOM 3216 N N . ASN C 1 75 ? 15.589 23.783 70.573 1.00 28.17 55 ASN C N 1
ATOM 3217 C CA . ASN C 1 75 ? 16.807 22.981 70.432 1.00 28.56 55 ASN C CA 1
ATOM 3218 C C . ASN C 1 75 ? 18.079 23.785 70.652 1.00 29.09 55 ASN C C 1
ATOM 3219 O O . ASN C 1 75 ? 18.984 23.769 69.829 1.00 29.35 55 ASN C O 1
ATOM 3224 N N . GLY C 1 76 ? 18.126 24.502 71.772 1.00 29.25 56 GLY C N 1
ATOM 3225 C CA . GLY C 1 76 ? 19.312 25.215 72.189 1.00 29.90 56 GLY C CA 1
ATOM 3226 C C . GLY C 1 76 ? 19.461 26.601 71.601 1.00 30.90 56 GLY C C 1
ATOM 3227 O O . GLY C 1 76 ? 20.314 27.354 72.048 1.00 30.70 56 GLY C O 1
ATOM 3228 N N . GLN C 1 77 ? 18.625 26.955 70.630 1.00 31.53 57 GLN C N 1
ATOM 3229 C CA . GLN C 1 77 ? 18.747 28.242 69.937 1.00 33.41 57 GLN C CA 1
ATOM 3230 C C . GLN C 1 77 ? 17.674 29.252 70.372 1.00 32.95 57 GLN C C 1
ATOM 3231 O O . GLN C 1 77 ? 16.483 29.017 70.179 1.00 32.65 57 GLN C O 1
ATOM 3237 N N . PRO C 1 78 ? 18.093 30.374 70.954 1.00 33.54 58 PRO C N 1
ATOM 3238 C CA . PRO C 1 78 ? 17.145 31.385 71.417 1.00 33.92 58 PRO C CA 1
ATOM 3239 C C . PRO C 1 78 ? 16.556 32.190 70.276 1.00 34.51 58 PRO C C 1
ATOM 3240 O O . PRO C 1 78 ? 17.216 32.406 69.268 1.00 34.46 58 PRO C O 1
ATOM 3244 N N . ILE C 1 79 ? 15.308 32.596 70.438 1.00 35.28 59 ILE C N 1
ATOM 3245 C CA . ILE C 1 79 ? 14.700 33.633 69.614 1.00 36.82 59 ILE C CA 1
ATOM 3246 C C . ILE C 1 79 ? 15.106 35.003 70.192 1.00 38.52 59 ILE C C 1
ATOM 3247 O O . ILE C 1 79 ? 14.917 35.272 71.380 1.00 38.43 59 ILE C O 1
ATOM 3252 N N . ILE C 1 80 ? 15.704 35.833 69.344 1.00 40.21 60 ILE C N 1
ATOM 3253 C CA . ILE C 1 80 ? 16.267 37.112 69.758 1.00 42.17 60 ILE C CA 1
ATOM 3254 C C . ILE C 1 80 ? 15.369 38.218 69.211 1.00 43.39 60 ILE C C 1
ATOM 3255 O O . ILE C 1 80 ? 15.093 38.231 68.016 1.00 43.02 60 ILE C O 1
ATOM 3260 N N . PRO C 1 81 ? 14.907 39.133 70.066 1.00 45.24 61 PRO C N 1
ATOM 3261 C CA . PRO C 1 81 ? 14.097 40.266 69.594 1.00 46.79 61 PRO C CA 1
ATOM 3262 C C . PRO C 1 81 ? 14.832 41.129 68.552 1.00 48.21 61 PRO C C 1
ATOM 3263 O O . PRO C 1 81 ? 16.036 41.361 68.669 1.00 48.51 61 PRO C O 1
ATOM 3267 N N . SER C 1 82 ? 14.106 41.558 67.528 1.00 49.26 62 SER C N 1
ATOM 3268 C CA . SER C 1 82 ? 14.601 42.546 66.567 1.00 51.02 62 SER C CA 1
ATOM 3269 C C . SER C 1 82 ? 13.793 43.833 66.725 1.00 52.55 62 SER C C 1
ATOM 3270 O O . SER C 1 82 ? 12.696 43.803 67.285 1.00 52.46 62 SER C O 1
ATOM 3273 N N . PRO C 1 83 ? 14.311 44.966 66.249 1.00 54.65 63 PRO C N 1
ATOM 3274 C CA . PRO C 1 83 ? 13.531 46.214 66.286 1.00 55.80 63 PRO C CA 1
ATOM 3275 C C . PRO C 1 83 ? 12.182 46.124 65.552 1.00 55.62 63 PRO C C 1
ATOM 3276 O O . PRO C 1 83 ? 11.305 46.943 65.834 1.00 56.55 63 PRO C O 1
ATOM 3280 N N . GLN C 1 84 ? 12.015 45.158 64.645 1.00 54.47 64 GLN C N 1
ATOM 3281 C CA . GLN C 1 84 ? 10.760 45.012 63.904 1.00 53.99 64 GLN C CA 1
ATOM 3282 C C . GLN C 1 84 ? 9.823 43.908 64.439 1.00 52.09 64 GLN C C 1
ATOM 3283 O O . GLN C 1 84 ? 8.620 43.955 64.183 1.00 52.23 64 GLN C O 1
ATOM 3289 N N . GLU C 1 85 ? 10.355 42.933 65.180 1.00 49.88 65 GLU C N 1
ATOM 3290 C CA . GLU C 1 85 ? 9.565 41.768 65.623 1.00 47.91 65 GLU C CA 1
ATOM 3291 C C . GLU C 1 85 ? 9.896 41.326 67.043 1.00 46.13 65 GLU C C 1
ATOM 3292 O O . GLU C 1 85 ? 11.061 41.093 67.362 1.00 45.56 65 GLU C O 1
ATOM 3298 N N . ASP C 1 86 ? 8.866 41.185 67.876 1.00 44.27 66 ASP C N 1
ATOM 3299 C CA . ASP C 1 86 ? 9.039 40.671 69.230 1.00 42.96 66 ASP C CA 1
ATOM 3300 C C . ASP C 1 86 ? 9.154 39.160 69.177 1.00 40.74 66 ASP C C 1
ATOM 3301 O O . ASP C 1 86 ? 8.987 38.547 68.120 1.00 39.29 66 ASP C O 1
ATOM 3306 N N . CYS C 1 87 ? 9.435 38.569 70.328 1.00 39.50 67 CYS C N 1
ATOM 3307 C CA . CYS C 1 87 ? 9.761 37.156 70.408 1.00 38.20 67 CYS C CA 1
ATOM 3308 C C . CYS C 1 87 ? 8.596 36.263 69.992 1.00 36.34 67 CYS C C 1
ATOM 3309 O O . CYS C 1 87 ? 8.788 35.308 69.249 1.00 34.79 67 CYS C O 1
ATOM 3312 N N . LYS C 1 88 ? 7.394 36.597 70.455 1.00 35.50 68 LYS C N 1
ATOM 3313 C CA . LYS C 1 88 ? 6.210 35.798 70.156 1.00 34.43 68 LYS C CA 1
ATOM 3314 C C . LYS C 1 88 ? 5.951 35.750 68.651 1.00 33.72 68 LYS C C 1
ATOM 3315 O O . LYS C 1 88 ? 5.692 34.685 68.105 1.00 32.65 68 LYS C O 1
ATOM 3321 N N . LEU C 1 89 ? 6.038 36.902 67.990 1.00 33.98 69 LEU C N 1
ATOM 3322 C CA . LEU C 1 89 ? 5.785 36.988 66.547 1.00 33.93 69 LEU C CA 1
ATOM 3323 C C . LEU C 1 89 ? 6.834 36.205 65.753 1.00 32.97 69 LEU C C 1
ATOM 3324 O O . LEU C 1 89 ? 6.502 35.500 64.805 1.00 32.63 69 LEU C O 1
ATOM 3329 N N . GLN C 1 90 ? 8.094 36.326 66.149 1.00 32.72 70 GLN C N 1
ATOM 3330 C CA . GLN C 1 90 ? 9.161 35.579 65.499 1.00 32.50 70 GLN C CA 1
ATOM 3331 C C . GLN C 1 90 ? 8.922 34.093 65.633 1.00 31.26 70 GLN C C 1
ATOM 3332 O O . GLN C 1 90 ? 9.096 33.360 64.668 1.00 31.38 70 GLN C O 1
ATOM 3338 N N . PHE C 1 91 ? 8.496 33.649 66.814 1.00 30.64 71 PHE C N 1
ATOM 3339 C CA . PHE C 1 91 ? 8.259 32.222 67.047 1.00 29.65 71 PHE C CA 1
ATOM 3340 C C . PHE C 1 91 ? 7.094 31.722 66.208 1.00 29.39 71 PHE C C 1
ATOM 3341 O O . PHE C 1 91 ? 7.140 30.625 65.649 1.00 29.33 71 PHE C O 1
ATOM 3349 N N . GLN C 1 92 ? 6.036 32.516 66.147 1.00 29.88 72 GLN C N 1
ATOM 3350 C CA . GLN C 1 92 ? 4.845 32.144 65.393 1.00 29.95 72 GLN C CA 1
ATOM 3351 C C . GLN C 1 92 ? 5.195 31.972 63.911 1.00 29.88 72 GLN C C 1
ATOM 3352 O O . GLN C 1 92 ? 4.756 31.019 63.266 1.00 29.22 72 GLN C O 1
ATOM 3358 N N . LYS C 1 93 ? 6.023 32.875 63.397 1.00 30.06 73 LYS C N 1
ATOM 3359 C CA . LYS C 1 93 ? 6.409 32.845 61.995 1.00 30.45 73 LYS C CA 1
ATOM 3360 C C . LYS C 1 93 ? 7.345 31.663 61.693 1.00 29.79 73 LYS C C 1
ATOM 3361 O O . LYS C 1 93 ? 7.247 31.064 60.638 1.00 29.53 73 LYS C O 1
ATOM 3367 N N . LYS C 1 94 ? 8.196 31.300 62.647 1.00 29.11 74 LYS C N 1
ATOM 3368 C CA . LYS C 1 94 ? 9.032 30.107 62.525 1.00 29.51 74 LYS C CA 1
ATOM 3369 C C . LYS C 1 94 ? 8.208 28.813 62.625 1.00 29.15 74 LYS C C 1
ATOM 3370 O O . LYS C 1 94 ? 8.418 27.880 61.842 1.00 28.78 74 LYS C O 1
ATOM 3376 N N . TRP C 1 95 ? 7.252 28.777 63.556 1.00 29.29 75 TRP C N 1
ATOM 3377 C CA . TRP C 1 95 ? 6.448 27.575 63.806 1.00 29.22 75 TRP C CA 1
ATOM 3378 C C . TRP C 1 95 ? 5.486 27.326 62.644 1.00 29.64 75 TRP C C 1
ATOM 3379 O O . TRP C 1 95 ? 5.187 26.175 62.298 1.00 28.68 75 TRP C O 1
ATOM 3390 N N . LEU C 1 96 ? 5.025 28.418 62.034 1.00 29.78 76 LEU C N 1
ATOM 3391 C CA . LEU C 1 96 ? 4.186 28.370 60.843 1.00 29.99 76 LEU C CA 1
ATOM 3392 C C . LEU C 1 96 ? 4.825 27.581 59.692 1.00 30.05 76 LEU C C 1
ATOM 3393 O O . LEU C 1 96 ? 4.113 26.964 58.902 1.00 29.54 76 LEU C O 1
ATOM 3398 N N . GLN C 1 97 ? 6.154 27.621 59.602 1.00 30.33 77 GLN C N 1
ATOM 3399 C CA . GLN C 1 97 ? 6.898 26.929 58.548 1.00 31.02 77 GLN C CA 1
ATOM 3400 C C . GLN C 1 97 ? 7.257 25.470 58.852 1.00 30.87 77 GLN C C 1
ATOM 3401 O O . GLN C 1 97 ? 7.817 24.779 58.001 1.00 30.90 77 GLN C O 1
ATOM 3407 N N . THR C 1 98 ? 6.967 25.003 60.063 1.00 30.41 78 THR C N 1
ATOM 3408 C CA . THR C 1 98 ? 7.127 23.590 60.371 1.00 30.27 78 THR C CA 1
ATOM 3409 C C . THR C 1 98 ? 5.952 22.814 59.778 1.00 30.31 78 THR C C 1
ATOM 3410 O O . THR C 1 98 ? 4.867 23.365 59.596 1.00 30.46 78 THR C O 1
ATOM 3414 N N . PRO C 1 99 ? 6.162 21.545 59.451 1.00 30.63 79 PRO C N 1
ATOM 3415 C CA . PRO C 1 99 ? 5.042 20.687 59.052 1.00 30.95 79 PRO C CA 1
ATOM 3416 C C . PRO C 1 99 ? 4.051 20.547 60.210 1.00 31.15 79 PRO C C 1
ATOM 3417 O O . PRO C 1 99 ? 4.449 20.689 61.383 1.00 31.15 79 PRO C O 1
ATOM 3421 N N . LEU C 1 100 ? 2.785 20.289 59.895 1.00 30.86 80 LEU C N 1
ATOM 3422 C CA . LEU C 1 100 ? 1.779 20.096 60.927 1.00 30.93 80 LEU C CA 1
ATOM 3423 C C . LEU C 1 100 ? 2.266 19.077 61.964 1.00 30.24 80 LEU C C 1
ATOM 3424 O O . LEU C 1 100 ? 2.773 18.012 61.614 1.00 30.10 80 LEU C O 1
ATOM 3429 N N . SER C 1 101 ? 2.086 19.424 63.234 1.00 29.64 81 SER C N 1
ATOM 3430 C CA . SER C 1 101 ? 2.503 18.593 64.364 1.00 28.85 81 SER C CA 1
ATOM 3431 C C . SER C 1 101 ? 1.316 17.957 65.072 1.00 29.13 81 SER C C 1
ATOM 3432 O O . SER C 1 101 ? 0.174 18.433 64.976 1.00 30.25 81 SER C O 1
ATOM 3435 N N . SER C 1 102 ? 1.602 16.884 65.796 1.00 28.92 82 SER C N 1
ATOM 3436 C CA . SER C 1 102 ? 0.657 16.234 66.695 1.00 29.35 82 SER C CA 1
ATOM 3437 C C . SER C 1 102 ? 1.413 15.789 67.945 1.00 29.06 82 SER C C 1
ATOM 3438 O O . SER C 1 102 ? 2.224 14.871 67.871 1.00 28.78 82 SER C O 1
ATOM 3441 N N . HIS C 1 103 ? 1.148 16.449 69.074 1.00 29.08 83 HIS C N 1
ATOM 3442 C CA . HIS C 1 103 ? 1.806 16.186 70.357 1.00 28.96 83 HIS C CA 1
ATOM 3443 C C . HIS C 1 103 ? 0.896 15.329 71.233 1.00 29.71 83 HIS C C 1
ATOM 3444 O O . HIS C 1 103 ? -0.321 15.516 71.251 1.00 30.41 83 HIS C O 1
ATOM 3451 N N . GLN C 1 104 ? 1.508 14.434 71.996 1.00 29.52 84 GLN C N 1
ATOM 3452 C CA . GLN C 1 104 ? 0.842 13.657 73.019 1.00 30.76 84 GLN C CA 1
ATOM 3453 C C . GLN C 1 104 ? 1.613 13.813 74.337 1.00 29.65 84 GLN C C 1
ATOM 3454 O O . GLN C 1 104 ? 2.766 13.409 74.423 1.00 28.95 84 GLN C O 1
ATOM 3460 N N . LEU C 1 105 ? 0.979 14.410 75.346 1.00 29.51 85 LEU C N 1
ATOM 3461 C CA . LEU C 1 105 ? 1.582 14.593 76.670 1.00 29.18 85 LEU C CA 1
ATOM 3462 C C . LEU C 1 105 ? 1.811 13.240 77.345 1.00 28.88 85 LEU C C 1
ATOM 3463 O O . LEU C 1 105 ? 0.901 12.426 77.400 1.00 29.07 85 LEU C O 1
ATOM 3468 N N . THR C 1 106 ? 3.023 12.983 77.840 1.00 27.88 86 THR C N 1
ATOM 3469 C CA . THR C 1 106 ? 3.321 11.693 78.504 1.00 27.89 86 THR C CA 1
ATOM 3470 C C . THR C 1 106 ? 3.738 11.810 79.973 1.00 27.16 86 THR C C 1
ATOM 3471 O O . THR C 1 106 ? 3.643 10.842 80.721 1.00 27.69 86 THR C O 1
ATOM 3475 N N . SER C 1 107 ? 4.203 12.982 80.390 1.00 26.34 87 SER C N 1
ATOM 3476 C CA . SER C 1 107 ? 4.484 13.235 81.807 1.00 25.92 87 SER C CA 1
ATOM 3477 C C . SER C 1 107 ? 4.513 14.730 82.062 1.00 25.50 87 SER C C 1
ATOM 3478 O O . SER C 1 107 ? 4.816 15.502 81.165 1.00 25.58 87 SER C O 1
ATOM 3481 N N . TYR C 1 108 ? 4.158 15.142 83.269 1.00 25.59 88 TYR C N 1
ATOM 3482 C CA . TYR C 1 108 ? 4.358 16.526 83.693 1.00 25.54 88 TYR C CA 1
ATOM 3483 C C . TYR C 1 108 ? 4.482 16.637 85.203 1.00 25.86 88 TYR C C 1
ATOM 3484 O O . TYR C 1 108 ? 3.979 15.810 85.949 1.00 26.27 88 TYR C O 1
ATOM 3493 N N . ASP C 1 109 ? 5.156 17.692 85.633 1.00 25.67 89 ASP C N 1
ATOM 3494 C CA . ASP C 1 109 ? 5.355 17.991 87.037 1.00 26.54 89 ASP C CA 1
ATOM 3495 C C . ASP C 1 109 ? 5.434 19.513 87.108 1.00 26.56 89 ASP C C 1
ATOM 3496 O O . ASP C 1 109 ? 5.702 20.168 86.110 1.00 26.58 89 ASP C O 1
ATOM 3501 N N . GLY C 1 110 ? 5.165 20.082 88.265 1.00 27.03 90 GLY C N 1
ATOM 3502 C CA . GLY C 1 110 ? 5.205 21.525 88.401 1.00 27.64 90 GLY C CA 1
ATOM 3503 C C . GLY C 1 110 ? 5.424 21.962 89.826 1.00 28.21 90 GLY C C 1
ATOM 3504 O O . GLY C 1 110 ? 4.961 21.296 90.747 1.00 28.31 90 GLY C O 1
ATOM 3505 N N . HIS C 1 111 ? 6.157 23.064 89.995 1.00 28.50 91 HIS C N 1
ATOM 3506 C CA . HIS C 1 111 ? 6.411 23.667 91.301 1.00 29.26 91 HIS C CA 1
ATOM 3507 C C . HIS C 1 111 ? 5.925 25.100 91.276 1.00 30.86 91 HIS C C 1
ATOM 3508 O O . HIS C 1 111 ? 6.279 25.857 90.374 1.00 30.57 91 HIS C O 1
ATOM 3515 N N . LEU C 1 112 ? 5.101 25.453 92.254 1.00 32.32 92 LEU C N 1
ATOM 3516 C CA . LEU C 1 112 ? 4.735 26.836 92.517 1.00 34.34 92 LEU C CA 1
ATOM 3517 C C . LEU C 1 112 ? 5.840 27.486 93.349 1.00 34.97 92 LEU C C 1
ATOM 3518 O O . LEU C 1 112 ? 6.092 27.069 94.470 1.00 34.81 92 LEU C O 1
ATOM 3523 N N . ILE C 1 113 ? 6.503 28.499 92.796 1.00 36.09 93 ILE C N 1
ATOM 3524 C CA . ILE C 1 113 ? 7.667 29.102 93.446 1.00 37.44 93 ILE C CA 1
ATOM 3525 C C . ILE C 1 113 ? 7.180 30.230 94.371 1.00 39.59 93 ILE C C 1
ATOM 3526 O O . ILE C 1 113 ? 6.636 31.217 93.877 1.00 39.46 93 ILE C O 1
ATOM 3531 N N . PRO C 1 114 ? 7.351 30.078 95.689 1.00 41.27 94 PRO C N 1
ATOM 3532 C CA . PRO C 1 114 ? 6.772 31.027 96.649 1.00 43.68 94 PRO C CA 1
ATOM 3533 C C . PRO C 1 114 ? 7.178 32.469 96.357 1.00 45.02 94 PRO C C 1
ATOM 3534 O O . PRO C 1 114 ? 8.324 32.727 95.975 1.00 44.93 94 PRO C O 1
ATOM 3538 N N . GLY C 1 115 ? 6.226 33.382 96.501 1.00 46.97 95 GLY C N 1
ATOM 3539 C CA . GLY C 1 115 ? 6.482 34.803 96.346 1.00 48.31 95 GLY C CA 1
ATOM 3540 C C . GLY C 1 115 ? 6.603 35.329 94.922 1.00 48.16 95 GLY C C 1
ATOM 3541 O O . GLY C 1 115 ? 6.735 36.540 94.747 1.00 49.79 95 GLY C O 1
ATOM 3542 N N . THR C 1 116 ? 6.535 34.462 93.910 1.00 46.80 96 THR C N 1
ATOM 3543 C CA . THR C 1 116 ? 6.754 34.895 92.523 1.00 46.26 96 THR C CA 1
ATOM 3544 C C . THR C 1 116 ? 5.493 35.006 91.669 1.00 45.91 96 THR C C 1
ATOM 3545 O O . THR C 1 116 ? 5.518 35.649 90.621 1.00 46.29 96 THR C O 1
ATOM 3549 N N . GLY C 1 117 ? 4.414 34.350 92.084 1.00 45.13 97 GLY C N 1
ATOM 3550 C CA . GLY C 1 117 ? 3.230 34.234 91.253 1.00 44.79 97 GLY C CA 1
ATOM 3551 C C . GLY C 1 117 ? 3.435 33.415 89.980 1.00 43.09 97 GLY C C 1
ATOM 3552 O O . GLY C 1 117 ? 2.691 33.606 89.011 1.00 42.81 97 GLY C O 1
ATOM 3553 N N . THR C 1 118 ? 4.425 32.511 89.974 1.00 41.40 98 THR C N 1
ATOM 3554 C CA . THR C 1 118 ? 4.686 31.660 88.805 1.00 39.91 98 THR C CA 1
ATOM 3555 C C . THR C 1 118 ? 4.880 30.187 89.146 1.00 38.09 98 THR C C 1
ATOM 3556 O O . THR C 1 118 ? 5.352 29.837 90.234 1.00 37.05 98 THR C O 1
ATOM 3560 N N . PHE C 1 119 ? 4.512 29.348 88.176 1.00 36.26 99 PHE C N 1
ATOM 3561 C CA . PHE C 1 119 ? 4.844 27.936 88.148 1.00 35.02 99 PHE C CA 1
ATOM 3562 C C . PHE C 1 119 ? 6.047 27.699 87.267 1.00 33.41 99 PHE C C 1
ATOM 3563 O O . PHE C 1 119 ? 6.172 28.314 86.201 1.00 32.23 99 PHE C O 1
ATOM 3571 N N . VAL C 1 120 ? 6.910 26.782 87.692 1.00 31.74 100 VAL C N 1
ATOM 3572 C CA . VAL C 1 120 ? 7.815 26.100 86.789 1.00 30.75 100 VAL C CA 1
ATOM 3573 C C . VAL C 1 120 ? 7.145 24.781 86.428 1.00 29.54 100 VAL C C 1
ATOM 3574 O O . VAL C 1 120 ? 6.739 24.022 87.311 1.00 28.92 100 VAL C O 1
ATOM 3578 N N . VAL C 1 121 ? 6.996 24.534 85.133 1.00 28.27 101 VAL C N 1
ATOM 3579 C CA . VAL C 1 121 ? 6.347 23.326 84.643 1.00 28.08 101 VAL C CA 1
ATOM 3580 C C . VAL C 1 121 ? 7.317 22.591 83.739 1.00 27.44 101 VAL C C 1
ATOM 3581 O O . VAL C 1 121 ? 7.781 23.135 82.744 1.00 27.51 101 VAL C O 1
ATOM 3585 N N . HIS C 1 122 ? 7.640 21.363 84.119 1.00 26.91 102 HIS C N 1
ATOM 3586 C CA . HIS C 1 122 ? 8.558 20.526 83.376 1.00 26.36 102 HIS C CA 1
ATOM 3587 C C . HIS C 1 122 ? 7.775 19.332 82.842 1.00 26.19 102 HIS C C 1
ATOM 3588 O O . HIS C 1 122 ? 7.302 18.512 83.614 1.00 26.32 102 HIS C O 1
ATOM 3595 N N . PHE C 1 123 ? 7.607 19.251 81.523 1.00 26.03 103 PHE C N 1
ATOM 3596 C CA . PHE C 1 123 ? 6.841 18.159 80.931 1.00 26.22 103 PHE C CA 1
ATOM 3597 C C . PHE C 1 123 ? 7.516 17.511 79.736 1.00 26.28 103 PHE C C 1
ATOM 3598 O O . PHE C 1 123 ? 8.446 18.061 79.131 1.00 26.93 103 PHE C O 1
ATOM 3606 N N . SER C 1 124 ? 7.073 16.302 79.424 1.00 26.56 104 SER C N 1
ATOM 3607 C CA . SER C 1 124 ? 7.575 15.582 78.270 1.00 26.32 104 SER C CA 1
ATOM 3608 C C . SER C 1 124 ? 6.418 15.172 77.389 1.00 26.09 104 SER C C 1
ATOM 3609 O O . SER C 1 124 ? 5.282 15.020 77.845 1.00 26.45 104 SER C O 1
ATOM 3612 N N . ALA C 1 125 ? 6.718 15.003 76.116 1.00 25.39 105 ALA C N 1
ATOM 3613 C CA . ALA C 1 125 ? 5.720 14.566 75.156 1.00 25.82 105 ALA C CA 1
ATOM 3614 C C . ALA C 1 125 ? 6.369 13.791 74.033 1.00 26.00 105 ALA C C 1
ATOM 3615 O O . ALA C 1 125 ? 7.593 13.825 73.853 1.00 24.79 105 ALA C O 1
ATOM 3617 N N . LYS C 1 126 ? 5.540 13.060 73.296 1.00 27.03 106 LYS C N 1
ATOM 3618 C CA . LYS C 1 126 ? 5.933 12.595 71.978 1.00 27.99 106 LYS C CA 1
ATOM 3619 C C . LYS C 1 126 ? 5.244 13.458 70.930 1.00 27.88 106 LYS C C 1
ATOM 3620 O O . LYS C 1 126 ? 4.138 13.955 71.149 1.00 28.32 106 LYS C O 1
ATOM 3626 N N . VAL C 1 127 ? 5.918 13.673 69.808 1.00 27.45 107 VAL C N 1
ATOM 3627 C CA . VAL C 1 127 ? 5.389 14.516 68.736 1.00 27.05 107 VAL C CA 1
ATOM 3628 C C . VAL C 1 127 ? 5.731 13.888 67.382 1.00 27.33 107 VAL C C 1
ATOM 3629 O O . VAL C 1 127 ? 6.833 13.356 67.198 1.00 27.01 107 VAL C O 1
ATOM 3633 N N . ARG C 1 128 ? 4.779 13.914 66.456 1.00 27.45 108 ARG C N 1
ATOM 3634 C CA . ARG C 1 128 ? 5.029 13.467 65.085 1.00 28.12 108 ARG C CA 1
ATOM 3635 C C . ARG C 1 128 ? 4.546 14.524 64.105 1.00 28.54 108 ARG C C 1
ATOM 3636 O O . ARG C 1 128 ? 3.755 15.394 64.459 1.00 28.20 108 ARG C O 1
ATOM 3644 N N . PHE C 1 129 ? 5.059 14.457 62.881 1.00 28.72 109 PHE C N 1
ATOM 3645 C CA . PHE C 1 129 ? 4.864 15.509 61.889 1.00 28.84 109 PHE C CA 1
ATOM 3646 C C . PHE C 1 129 ? 4.344 14.958 60.573 1.00 29.52 109 PHE C C 1
ATOM 3647 O O . PHE C 1 129 ? 4.595 13.808 60.202 1.00 28.90 109 PHE C O 1
ATOM 3655 N N . ASP C 1 130 ? 3.636 15.823 59.862 1.00 29.89 110 ASP C N 1
ATOM 3656 C CA . ASP C 1 130 ? 3.068 15.512 58.566 1.00 31.31 110 ASP C CA 1
ATOM 3657 C C . ASP C 1 130 ? 4.189 15.336 57.524 1.00 31.92 110 ASP C C 1
ATOM 3658 O O . ASP C 1 130 ? 4.988 16.246 57.329 1.00 31.35 110 ASP C O 1
ATOM 3663 N N . GLN C 1 131 ? 4.234 14.161 56.884 1.00 33.25 111 GLN C N 1
ATOM 3664 C CA . GLN C 1 131 ? 5.218 13.827 55.832 1.00 34.54 111 GLN C CA 1
ATOM 3665 C C . GLN C 1 131 ? 4.677 14.035 54.406 1.00 35.08 111 GLN C C 1
ATOM 3666 O O . GLN C 1 131 ? 5.349 13.698 53.436 1.00 35.43 111 GLN C O 1
ATOM 3672 N N . SER C 1 132 ? 3.476 14.586 54.281 1.00 35.07 112 SER C N 1
ATOM 3673 C CA . SER C 1 132 ? 2.823 14.741 52.988 1.00 35.85 112 SER C CA 1
ATOM 3674 C C . SER C 1 132 ? 3.559 15.655 52.001 1.00 36.59 112 SER C C 1
ATOM 3675 O O . SER C 1 132 ? 3.330 15.560 50.810 1.00 37.52 112 SER C O 1
ATOM 3678 N N . GLY C 1 133 ? 4.418 16.540 52.498 1.00 36.68 113 GLY C N 1
ATOM 3679 C CA . GLY C 1 133 ? 5.030 17.578 51.684 1.00 37.23 113 GLY C CA 1
ATOM 3680 C C . GLY C 1 133 ? 4.262 18.899 51.690 1.00 37.07 113 GLY C C 1
ATOM 3681 O O . GLY C 1 133 ? 4.780 19.915 51.235 1.00 37.55 113 GLY C O 1
ATOM 3682 N N . ARG C 1 134 ? 3.027 18.897 52.186 1.00 36.83 114 ARG C N 1
ATOM 3683 C CA . ARG C 1 134 ? 2.284 20.143 52.360 1.00 36.84 114 ARG C CA 1
ATOM 3684 C C . ARG C 1 134 ? 2.724 20.873 53.617 1.00 35.45 114 ARG C C 1
ATOM 3685 O O . ARG C 1 134 ? 3.019 20.245 54.649 1.00 34.85 114 ARG C O 1
ATOM 3693 N N . ASN C 1 135 ? 2.761 22.201 53.521 1.00 34.60 115 ASN C N 1
ATOM 3694 C CA . ASN C 1 135 ? 2.930 23.059 54.688 1.00 33.58 115 ASN C CA 1
ATOM 3695 C C . ASN C 1 135 ? 1.594 23.219 55.429 1.00 33.30 115 ASN C C 1
ATOM 3696 O O . ASN C 1 135 ? 0.565 22.686 55.001 1.00 32.76 115 ASN C O 1
ATOM 3701 N N . ARG C 1 136 ? 1.608 23.939 56.542 1.00 32.91 116 ARG C N 1
ATOM 3702 C CA . ARG C 1 136 ? 0.422 24.059 57.384 1.00 33.38 116 ARG C CA 1
ATOM 3703 C C . ARG C 1 136 ? -0.754 24.737 56.664 1.00 34.73 116 ARG C C 1
ATOM 3704 O O . ARG C 1 136 ? -1.914 24.504 57.013 1.00 35.01 116 ARG C O 1
ATOM 3712 N N . LEU C 1 137 ? -0.459 25.549 55.648 1.00 35.52 117 LEU C N 1
ATOM 3713 C CA . LEU C 1 137 ? -1.501 26.217 54.866 1.00 36.95 117 LEU C CA 1
ATOM 3714 C C . LEU C 1 137 ? -2.009 25.374 53.681 1.00 37.66 117 LEU C C 1
ATOM 3715 O O . LEU C 1 137 ? -2.842 25.833 52.913 1.00 37.90 117 LEU C O 1
ATOM 3720 N N . GLY C 1 138 ? -1.518 24.142 53.556 1.00 38.16 118 GLY C N 1
ATOM 3721 C CA . GLY C 1 138 ? -1.968 23.217 52.533 1.00 39.31 118 GLY C CA 1
ATOM 3722 C C . GLY C 1 138 ? -1.196 23.270 51.222 1.00 40.19 118 GLY C C 1
ATOM 3723 O O . GLY C 1 138 ? -1.533 22.538 50.305 1.00 40.50 118 GLY C O 1
ATOM 3724 N N . GLU C 1 139 ? -0.160 24.104 51.135 1.00 41.13 119 GLU C N 1
ATOM 3725 C CA . GLU C 1 139 ? 0.588 24.290 49.883 1.00 42.60 119 GLU C CA 1
ATOM 3726 C C . GLU C 1 139 ? 1.806 23.363 49.840 1.00 42.99 119 GLU C C 1
ATOM 3727 O O . GLU C 1 139 ? 2.444 23.123 50.860 1.00 42.52 119 GLU C O 1
ATOM 3733 N N . SER C 1 140 ? 2.135 22.860 48.652 1.00 43.97 120 SER C N 1
ATOM 3734 C CA . SER C 1 140 ? 3.363 22.099 48.442 1.00 44.99 120 SER C CA 1
ATOM 3735 C C . SER C 1 140 ? 4.24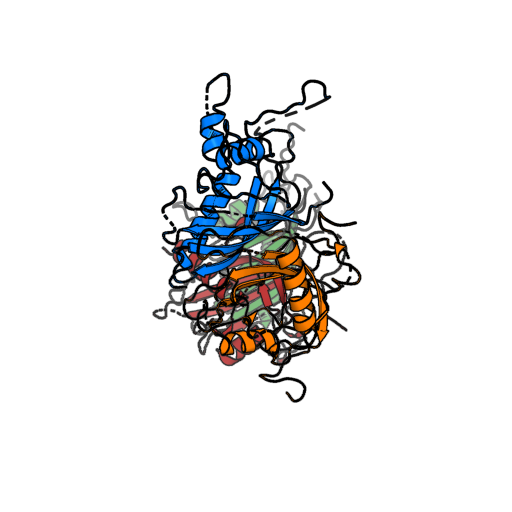9 22.749 47.380 1.00 45.80 120 SER C C 1
ATOM 3736 O O . SER C 1 140 ? 3.763 23.403 46.459 1.00 45.70 120 SER C O 1
ATOM 3739 N N . ALA C 1 141 ? 5.556 22.544 47.520 1.00 47.04 121 ALA C N 1
ATOM 3740 C CA . ALA C 1 141 ? 6.562 23.144 46.639 1.00 48.28 121 ALA C CA 1
ATOM 3741 C C . ALA C 1 141 ? 7.027 22.135 45.595 1.00 49.74 121 ALA C C 1
ATOM 3742 O O . ALA C 1 141 ? 8.214 21.831 45.496 1.00 50.41 121 ALA C O 1
ATOM 3744 N N . ASP C 1 142 ? 6.086 21.643 44.802 1.00 50.81 122 ASP C N 1
ATOM 3745 C CA . ASP C 1 142 ? 6.321 20.490 43.939 1.00 52.48 122 ASP C CA 1
ATOM 3746 C C . ASP C 1 142 ? 6.235 20.803 42.441 1.00 53.63 122 ASP C C 1
ATOM 3747 O O . ASP C 1 142 ? 5.953 19.909 41.642 1.00 54.23 122 ASP C O 1
ATOM 3752 N N . LEU C 1 143 ? 6.480 22.056 42.062 1.00 54.28 123 LEU C N 1
ATOM 3753 C CA . LEU C 1 143 ? 6.301 22.484 40.674 1.00 55.59 123 LEU C CA 1
ATOM 3754 C C . LEU C 1 143 ? 7.216 21.718 39.715 1.00 57.61 123 LEU C C 1
ATOM 3755 O O . LEU C 1 143 ? 6.804 21.349 38.614 1.00 58.08 123 LEU C O 1
ATOM 3760 N N . PHE C 1 144 ? 8.456 21.510 40.143 1.00 59.42 124 PHE C N 1
ATOM 3761 C CA . PHE C 1 144 ? 9.430 20.716 39.406 1.00 61.87 124 PHE C CA 1
ATOM 3762 C C . PHE C 1 144 ? 9.547 19.305 40.018 1.00 63.41 124 PHE C C 1
ATOM 3763 O O . PHE C 1 144 ? 10.632 18.882 40.432 1.00 64.13 124 PHE C O 1
ATOM 3771 N N . GLN C 1 145 ? 8.426 18.584 40.072 1.00 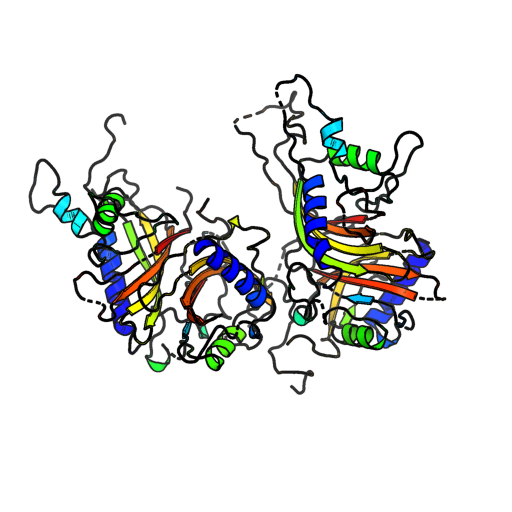64.71 125 GLN C N 1
ATOM 3772 C CA . GLN C 1 145 ? 8.396 17.211 40.593 1.00 65.92 125 GLN C CA 1
ATOM 3773 C C . GLN C 1 145 ? 7.341 16.389 39.853 1.00 66.69 125 GLN C C 1
ATOM 3774 O O . GLN C 1 145 ? 7.461 15.165 39.732 1.00 67.80 125 GLN C O 1
ATOM 3780 N N . GLN C 1 156 ? -5.544 16.052 51.328 1.00 51.55 136 GLN C N 1
ATOM 3781 C CA . GLN C 1 156 ? -5.571 17.144 52.302 1.00 50.71 136 GLN C CA 1
ATOM 3782 C C . GLN C 1 156 ? -5.524 16.630 53.740 1.00 49.88 136 GLN C C 1
ATOM 3783 O O . GLN C 1 156 ? -5.668 17.415 54.687 1.00 50.48 136 GLN C O 1
ATOM 3785 N N . ARG C 1 157 ? -5.333 15.318 53.901 1.00 48.87 137 ARG C N 1
ATOM 3786 C CA . ARG C 1 157 ? -5.175 14.699 55.217 1.00 47.21 137 ARG C CA 1
ATOM 3787 C C . ARG C 1 157 ? -3.689 14.380 55.492 1.00 45.03 137 ARG C C 1
ATOM 3788 O O . ARG C 1 157 ? -2.994 13.841 54.632 1.00 44.52 137 ARG C O 1
ATOM 3790 N N . PRO C 1 158 ? -3.199 14.711 56.684 1.00 42.75 138 PRO C N 1
ATOM 3791 C CA . PRO C 1 158 ? -1.784 14.481 57.010 1.00 41.18 138 PRO C CA 1
ATOM 3792 C C . PRO C 1 158 ? -1.385 13.002 57.065 1.00 40.36 138 PRO C C 1
ATOM 3793 O O . PRO C 1 158 ? -2.198 12.129 57.398 1.00 40.31 138 PRO C O 1
ATOM 3797 N N . ILE C 1 159 ? -0.139 12.742 56.677 1.00 38.56 139 ILE C N 1
ATOM 3798 C CA . ILE C 1 159 ? 0.480 11.434 56.792 1.00 38.11 139 ILE C CA 1
ATOM 3799 C C . ILE C 1 159 ? 1.560 11.557 57.851 1.00 36.08 139 ILE C C 1
ATOM 3800 O O . ILE C 1 159 ? 2.605 12.126 57.591 1.00 34.50 139 ILE C O 1
ATOM 3805 N N . TRP C 1 160 ? 1.321 10.984 59.027 1.00 35.01 140 TRP C N 1
ATOM 3806 C CA . TRP C 1 160 ? 2.222 11.154 60.167 1.00 33.60 140 TRP C CA 1
ATOM 3807 C C . TRP C 1 160 ? 3.471 10.298 60.066 1.00 33.10 140 TRP C C 1
ATOM 3808 O O . TRP C 1 160 ? 3.405 9.126 59.684 1.00 33.18 140 TRP C O 1
ATOM 3819 N N . GLY C 1 161 ? 4.603 10.885 60.441 1.00 31.78 141 GLY C N 1
ATOM 3820 C CA . GLY C 1 161 ? 5.848 10.148 60.568 1.00 31.91 141 GLY C CA 1
ATOM 3821 C C . GLY C 1 161 ? 5.969 9.482 61.925 1.00 31.56 141 GLY C C 1
ATOM 3822 O O . GLY C 1 161 ? 4.996 9.401 62.685 1.00 31.45 141 GLY C O 1
ATOM 3823 N N . SER C 1 162 ? 7.173 8.997 62.218 1.00 31.56 142 SER C N 1
ATOM 3824 C CA . SER C 1 162 ? 7.492 8.362 63.496 1.00 31.35 142 SER C CA 1
ATOM 3825 C C . SER C 1 162 ? 7.548 9.372 64.625 1.00 29.82 142 SER C C 1
ATOM 3826 O O . SER C 1 162 ? 7.747 10.561 64.396 1.00 28.74 142 SER C O 1
ATOM 3829 N N . TRP C 1 163 ? 7.383 8.882 65.850 1.00 29.29 143 TRP C N 1
ATOM 3830 C CA . TRP C 1 163 ? 7.364 9.740 67.037 1.00 28.34 143 TRP C CA 1
ATOM 3831 C C . TRP C 1 163 ? 8.767 10.271 67.378 1.00 27.55 143 TRP C C 1
ATOM 3832 O O . TRP C 1 163 ? 9.748 9.511 67.421 1.00 27.48 143 TRP C O 1
ATOM 3843 N N . PHE C 1 164 ? 8.838 11.571 67.625 1.00 26.59 144 PHE C N 1
ATOM 3844 C CA . PHE C 1 164 ? 9.995 12.226 68.234 1.00 25.91 144 PHE C CA 1
ATOM 3845 C C . PHE C 1 164 ? 9.733 12.282 69.745 1.00 25.84 144 PHE C C 1
ATOM 3846 O O . PHE C 1 164 ? 8.582 12.283 70.179 1.00 25.69 144 PHE C O 1
ATOM 3854 N N . GLY C 1 165 ? 10.789 12.360 70.549 1.00 25.27 145 GLY C N 1
ATOM 3855 C CA . GLY C 1 165 ? 10.652 12.738 71.943 1.00 25.01 145 GLY C CA 1
ATOM 3856 C C . GLY C 1 165 ? 10.918 14.224 72.115 1.00 25.27 145 GLY C C 1
ATOM 3857 O O . GLY C 1 165 ? 11.778 14.786 71.419 1.00 25.10 145 GLY C O 1
ATOM 3858 N N . VAL C 1 166 ? 10.198 14.862 73.033 1.00 25.08 146 VAL C N 1
ATOM 3859 C CA . VAL C 1 166 ? 10.447 16.261 73.391 1.00 25.51 146 VAL C CA 1
ATOM 3860 C C . VAL C 1 166 ? 10.400 16.477 74.920 1.00 25.06 146 VAL C C 1
ATOM 3861 O O . VAL C 1 166 ? 9.579 15.881 75.621 1.00 24.90 146 VAL C O 1
ATOM 3865 N N . ASP C 1 167 ? 11.324 17.297 75.414 1.00 24.17 147 ASP C N 1
ATOM 3866 C CA . ASP C 1 167 ? 11.339 17.785 76.787 1.00 24.55 147 ASP C CA 1
ATOM 3867 C C . ASP C 1 167 ? 11.071 19.295 76.745 1.00 24.11 147 ASP C C 1
ATOM 3868 O O . ASP C 1 167 ? 11.676 20.007 75.954 1.00 23.78 147 ASP C O 1
ATOM 3873 N N . VAL C 1 168 ? 10.142 19.760 77.571 1.00 24.13 148 VAL C N 1
ATOM 3874 C CA . VAL C 1 168 ? 9.709 21.142 77.572 1.00 24.42 148 VAL C CA 1
ATOM 3875 C C . VAL C 1 168 ? 9.667 21.685 78.999 1.00 25.00 148 VAL C C 1
ATOM 3876 O O . VAL C 1 168 ? 9.133 21.053 79.919 1.00 24.64 148 VAL C O 1
ATOM 3880 N N . ASN C 1 169 ? 10.253 22.858 79.182 1.00 25.33 149 ASN C N 1
ATOM 3881 C CA . ASN C 1 169 ? 10.136 23.582 80.443 1.00 26.14 149 ASN C CA 1
ATOM 3882 C C . ASN C 1 169 ? 9.486 24.940 80.197 1.00 26.34 149 ASN C C 1
ATOM 3883 O O . ASN C 1 169 ? 9.935 25.689 79.329 1.00 26.23 149 ASN C O 1
ATOM 3888 N N . LEU C 1 170 ? 8.424 25.225 80.944 1.00 27.56 150 LEU C N 1
ATOM 3889 C CA . LEU C 1 170 ? 7.688 26.496 80.893 1.00 28.75 150 LEU C CA 1
ATOM 3890 C C . LEU C 1 170 ? 7.721 27.192 82.250 1.00 29.79 150 LEU C C 1
ATOM 3891 O O . LEU C 1 170 ? 7.665 26.529 83.279 1.00 30.78 150 LEU C O 1
ATOM 3896 N N . VAL C 1 171 ? 7.806 28.517 82.249 1.00 30.84 151 VAL C N 1
ATOM 3897 C CA . VAL C 1 171 ? 7.554 29.328 83.434 1.00 31.84 151 VAL C CA 1
ATOM 3898 C C . VAL C 1 171 ? 6.275 30.102 83.124 1.00 33.24 151 VAL C C 1
ATOM 3899 O O . VAL C 1 171 ? 6.228 30.857 82.163 1.00 32.89 151 VAL C O 1
ATOM 3903 N N . VAL C 1 172 ? 5.233 29.879 83.914 1.00 34.74 152 VAL C N 1
ATOM 3904 C CA . VAL C 1 172 ? 3.904 30.403 83.606 1.00 36.75 152 VAL C CA 1
ATOM 3905 C C . VAL C 1 172 ? 3.265 31.055 84.842 1.00 38.64 152 VAL C C 1
ATOM 3906 O O . VAL C 1 172 ? 3.471 30.611 85.974 1.00 37.87 152 VAL C O 1
ATOM 3910 N N . ASP C 1 173 ? 2.502 32.120 84.623 1.00 40.67 153 ASP C N 1
ATOM 3911 C CA . ASP C 1 173 ? 1.764 32.765 85.704 1.00 43.31 153 ASP C CA 1
ATOM 3912 C C . ASP C 1 173 ? 0.832 31.745 86.371 1.00 45.05 153 ASP C C 1
ATOM 3913 O O . ASP C 1 173 ? 0.302 30.848 85.711 1.00 44.19 153 ASP C O 1
ATOM 3918 N N . GLU C 1 174 ? 0.640 31.889 87.679 1.00 47.96 154 GLU C N 1
ATOM 3919 C CA . GLU C 1 174 ? -0.055 30.875 88.478 1.00 50.33 154 GLU C CA 1
ATOM 3920 C C . GLU C 1 174 ? -1.505 30.633 88.069 1.00 52.42 154 GLU C C 1
ATOM 3921 O O . GLU C 1 174 ? -1.974 29.500 88.149 1.00 52.62 154 GLU C O 1
ATOM 3927 N N . ASN C 1 175 ? -2.222 31.671 87.639 1.00 54.98 155 ASN C N 1
ATOM 3928 C CA . ASN C 1 175 ? -3.579 31.453 87.145 1.00 57.17 155 ASN C CA 1
ATOM 3929 C C . ASN C 1 175 ? -3.536 30.958 85.703 1.00 57.15 155 ASN C C 1
ATOM 3930 O O . ASN C 1 175 ? -3.594 31.734 84.744 1.00 57.13 155 ASN C O 1
ATOM 3935 N N . VAL C 1 176 ? -3.483 29.637 85.590 1.00 57.54 156 VAL C N 1
ATOM 3936 C CA . VAL C 1 176 ? -3.091 28.949 84.377 1.00 57.48 156 VAL C CA 1
ATOM 3937 C C . VAL C 1 176 ? -4.286 28.685 83.453 1.00 58.87 156 VAL C C 1
ATOM 3938 O O . VAL C 1 176 ? -4.102 28.376 82.278 1.00 58.10 156 VAL C O 1
ATOM 3950 N N . GLN C 1 178 ? -6.254 30.831 82.177 1.00 63.94 158 GLN C N 1
ATOM 3951 C CA . GLN C 1 178 ? -6.534 32.062 81.447 1.00 64.47 158 GLN C CA 1
ATOM 3952 C C . GLN C 1 178 ? -6.372 31.786 79.954 1.00 63.10 158 GLN C C 1
ATOM 3953 O O . GLN C 1 178 ? -5.522 30.991 79.541 1.00 62.27 158 GLN C O 1
ATOM 3959 N N . ASP C 1 179 ? -7.176 32.470 79.149 1.00 62.70 159 ASP C N 1
ATOM 3960 C CA . ASP C 1 179 ? -7.094 32.374 77.694 1.00 60.94 159 ASP C CA 1
ATOM 3961 C C . ASP C 1 179 ? -5.927 33.203 77.141 1.00 58.46 159 ASP C C 1
ATOM 3962 O O . ASP C 1 179 ? -5.656 33.163 75.940 1.00 58.27 159 ASP C O 1
ATOM 3967 N N . GLY C 1 180 ? -5.234 33.944 78.008 1.00 56.11 160 GLY C N 1
ATOM 3968 C CA . GLY C 1 180 ? -4.350 35.011 77.570 1.00 53.66 160 GLY C CA 1
ATOM 3969 C C . GLY C 1 180 ? -2.866 34.706 77.599 1.00 50.24 160 GLY C C 1
ATOM 3970 O O . GLY C 1 180 ? -2.443 33.545 77.619 1.00 48.75 160 GLY C O 1
ATOM 3971 N N . GLU C 1 181 ? -2.089 35.785 77.581 1.00 47.83 161 GLU C N 1
ATOM 3972 C CA . GLU C 1 181 ? -0.633 35.743 77.602 1.00 45.52 161 GLU C CA 1
ATOM 3973 C C . GLU C 1 181 ? -0.118 35.442 79.009 1.00 43.34 161 GLU C C 1
ATOM 3974 O O . GLU C 1 181 ? 0.007 36.342 79.831 1.00 42.73 161 GLU C O 1
ATOM 3980 N N . ILE C 1 182 ? 0.185 34.174 79.275 1.00 40.45 162 ILE C N 1
ATOM 3981 C CA . ILE C 1 182 ? 0.628 33.746 80.602 1.00 39.08 162 ILE C CA 1
ATOM 3982 C C . ILE C 1 182 ? 2.016 33.083 80.671 1.00 36.95 162 ILE C C 1
ATOM 3983 O O . ILE C 1 182 ? 2.584 33.000 81.751 1.00 36.48 162 ILE C O 1
ATOM 3988 N N . ILE C 1 183 ? 2.567 32.631 79.547 1.00 34.74 163 ILE C N 1
ATOM 3989 C CA . ILE C 1 183 ? 3.854 31.939 79.564 1.00 33.23 163 ILE C CA 1
ATOM 3990 C C . ILE C 1 183 ? 5.008 32.928 79.439 1.00 32.48 163 ILE C C 1
ATOM 3991 O O . ILE C 1 183 ? 5.130 33.608 78.434 1.00 31.86 163 ILE C O 1
ATOM 3996 N N . ASN C 1 184 ? 5.831 32.995 80.484 1.00 32.03 164 ASN C N 1
ATOM 3997 C CA . ASN C 1 184 ? 7.028 33.836 80.545 1.00 32.16 164 ASN C CA 1
ATOM 3998 C C . ASN C 1 184 ? 8.230 33.308 79.780 1.00 31.51 164 ASN C C 1
ATOM 3999 O O . ASN C 1 184 ? 9.002 34.082 79.223 1.00 31.64 164 ASN C O 1
ATOM 4004 N N . SER C 1 185 ? 8.414 31.992 79.792 1.00 30.44 165 SER C N 1
ATOM 4005 C CA . SER C 1 185 ? 9.474 31.379 79.013 1.00 29.75 165 SER C CA 1
ATOM 4006 C C . SER C 1 185 ? 9.099 29.970 78.584 1.00 29.23 165 SER C C 1
ATOM 4007 O O . SER C 1 185 ? 8.312 29.286 79.258 1.00 28.35 165 SER C O 1
ATOM 4018 N N . ASP C 1 187 ? 11.228 26.517 76.851 1.00 26.97 167 ASP C N 1
ATOM 4019 C CA . ASP C 1 187 ? 12.422 25.841 76.404 1.00 27.04 167 ASP C CA 1
ATOM 4020 C C . ASP C 1 187 ? 11.963 24.482 75.865 1.00 26.13 167 ASP C C 1
ATOM 4021 O O . ASP C 1 187 ? 11.489 23.627 76.623 1.00 25.90 167 ASP C O 1
ATOM 4026 N N . TYR C 1 188 ? 12.082 24.312 74.551 1.00 25.30 168 TYR C N 1
ATOM 4027 C CA . TYR C 1 188 ? 11.554 23.158 73.824 1.00 25.40 168 TYR C CA 1
ATOM 4028 C C . TYR C 1 188 ? 12.724 22.412 73.202 1.00 25.67 168 TYR C C 1
ATOM 4029 O O . TYR C 1 188 ? 13.422 22.976 72.375 1.00 26.23 168 TYR C O 1
ATOM 4038 N N . ARG C 1 189 ? 12.935 21.149 73.592 1.00 25.32 169 ARG C N 1
ATOM 4039 C CA . ARG C 1 189 ? 14.113 20.393 73.186 1.00 25.36 169 ARG C CA 1
ATOM 4040 C C . ARG C 1 189 ? 13.764 18.987 72.715 1.00 25.15 169 ARG C C 1
ATOM 4041 O O . ARG C 1 189 ? 13.297 18.183 73.509 1.00 25.14 169 ARG C O 1
ATOM 4049 N N . PHE C 1 190 ? 14.021 18.673 71.444 1.00 24.75 170 PHE C N 1
ATOM 4050 C CA . PHE C 1 190 ? 14.012 17.274 70.993 1.00 24.86 170 PHE C CA 1
ATOM 4051 C C . PHE C 1 190 ? 15.026 16.431 71.780 1.00 25.09 170 PHE C C 1
ATOM 4052 O O . PHE C 1 190 ? 16.217 16.802 71.922 1.00 24.70 170 PHE C O 1
ATOM 4060 N N . THR C 1 191 ? 14.552 15.293 72.274 1.00 24.89 171 THR C N 1
ATOM 4061 C CA . THR C 1 191 ? 15.378 14.332 73.006 1.00 25.53 171 THR C CA 1
ATOM 4062 C C . THR C 1 191 ? 15.699 13.111 72.157 1.00 26.56 171 THR C C 1
ATOM 4063 O O . THR C 1 191 ? 16.644 12.371 72.453 1.00 26.62 171 THR C O 1
ATOM 4067 N N . TYR C 1 192 ? 14.853 12.863 71.166 1.00 27.05 172 TYR C N 1
ATOM 4068 C CA . TYR C 1 192 ? 15.016 11.743 70.253 1.00 28.51 172 TYR C CA 1
ATOM 4069 C C . TYR C 1 192 ? 14.398 12.099 68.905 1.00 28.60 172 TYR C C 1
ATOM 4070 O O . TYR C 1 192 ? 13.260 12.551 68.840 1.00 27.67 172 TYR C O 1
ATOM 4079 N N . VAL C 1 193 ? 15.184 11.911 67.850 1.00 30.25 173 VAL C N 1
ATOM 4080 C CA . VAL C 1 193 ? 14.796 12.185 66.473 1.00 31.77 173 VAL C CA 1
ATOM 4081 C C . VAL C 1 193 ? 14.950 10.877 65.704 1.00 34.39 173 VAL C C 1
ATOM 4082 O O . VAL C 1 193 ? 16.057 10.369 65.559 1.00 34.59 173 VAL C O 1
ATOM 4086 N N . PRO C 1 194 ? 13.847 10.315 65.224 1.00 36.93 174 PRO C N 1
ATOM 4087 C CA . PRO C 1 194 ? 13.901 9.027 64.521 1.00 39.82 174 PRO C CA 1
ATOM 4088 C C . PRO C 1 194 ? 14.502 9.202 63.123 1.00 42.66 174 PRO C C 1
ATOM 4089 O O . PRO C 1 194 ? 14.442 10.300 62.579 1.00 42.77 174 PRO C O 1
ATOM 4093 N N . ASN C 1 195 ? 15.084 8.146 62.571 1.00 46.79 175 ASN C N 1
ATOM 4094 C CA . ASN C 1 195 ? 15.650 8.186 61.217 1.00 49.92 175 ASN C CA 1
ATOM 4095 C C . ASN C 1 195 ? 14.594 8.347 60.114 1.00 51.37 175 ASN C C 1
ATOM 4096 O O . ASN C 1 195 ? 14.034 7.357 59.638 1.00 52.42 175 ASN C O 1
ATOM 4101 N N . ASP C 1 196 ? 14.332 9.604 59.738 1.00 52.54 176 ASP C N 1
ATOM 4102 C CA . ASP C 1 196 ? 13.456 9.992 58.617 1.00 53.53 176 ASP C CA 1
ATOM 4103 C C . ASP C 1 196 ? 12.898 11.399 58.842 1.00 53.26 176 ASP C C 1
ATOM 4104 O O . ASP C 1 196 ? 12.117 11.631 59.774 1.00 53.84 176 ASP C O 1
ATOM 4106 N N . ASP D 2 12 ? 29.106 36.209 82.375 1.00 75.19 304 ASP D N 1
ATOM 4107 C CA . ASP D 2 12 ? 29.665 34.951 82.932 1.00 73.67 304 ASP D CA 1
ATOM 4108 C C . ASP D 2 12 ? 28.539 34.026 83.400 1.00 71.57 304 ASP D C 1
ATOM 4109 O O . ASP D 2 12 ? 28.753 33.149 84.238 1.00 70.27 304 ASP D O 1
ATOM 4114 N N . SER D 2 13 ? 27.342 34.227 82.855 1.00 70.53 305 SER D N 1
ATOM 4115 C CA . SER D 2 13 ? 26.185 33.419 83.220 1.00 68.49 305 SER D CA 1
ATOM 4116 C C . SER D 2 13 ? 26.295 32.000 82.654 1.00 65.73 305 SER D C 1
ATOM 4117 O O . SER D 2 13 ? 25.886 31.044 83.305 1.00 63.86 305 SER D O 1
ATOM 4120 N N . ARG D 2 14 ? 26.854 31.882 81.450 1.00 64.50 306 ARG D N 1
ATOM 4121 C CA . ARG D 2 14 ? 27.043 30.590 80.789 1.00 62.38 306 ARG D CA 1
ATOM 4122 C C . ARG D 2 14 ? 28.157 29.782 81.475 1.00 59.51 306 ARG D C 1
ATOM 4123 O O . ARG D 2 14 ? 28.049 28.558 81.607 1.00 57.49 306 ARG D O 1
ATOM 4131 N N . ASN D 2 15 ? 29.209 30.475 81.916 1.00 57.76 307 ASN D N 1
ATOM 4132 C CA . ASN D 2 15 ? 30.300 29.862 82.684 1.00 55.56 307 ASN D CA 1
ATOM 4133 C C . ASN D 2 15 ? 29.867 29.426 84.078 1.00 52.33 307 ASN D C 1
ATOM 4134 O O . ASN D 2 15 ? 30.285 28.377 84.560 1.00 50.59 307 ASN D O 1
ATOM 4139 N N . LEU D 2 16 ? 29.048 30.253 84.725 1.00 49.92 308 LEU D N 1
ATOM 4140 C CA . LEU D 2 16 ? 28.495 29.937 86.034 1.00 47.78 308 LEU D CA 1
ATOM 4141 C C . LEU D 2 16 ? 27.725 28.617 85.958 1.00 43.95 308 LEU D C 1
ATOM 4142 O O . LEU D 2 16 ? 27.882 27.765 86.818 1.00 41.88 308 LEU D O 1
ATOM 4147 N N . ALA D 2 17 ? 26.910 28.463 84.918 1.00 41.29 309 ALA D N 1
ATOM 4148 C CA . ALA D 2 17 ? 26.034 27.296 84.776 1.00 39.08 309 ALA D CA 1
ATOM 4149 C C . ALA D 2 17 ? 26.853 26.041 84.494 1.00 37.25 309 ALA D C 1
ATOM 4150 O O . ALA D 2 17 ? 26.640 24.999 85.098 1.00 35.47 309 ALA D O 1
ATOM 4152 N N . THR D 2 18 ? 27.811 26.172 83.589 1.00 36.55 310 THR D N 1
ATOM 4153 C CA . THR D 2 18 ? 28.718 25.084 83.226 1.00 35.69 310 THR D CA 1
ATOM 4154 C C . THR D 2 18 ? 29.470 24.524 84.443 1.00 34.39 310 THR D C 1
ATOM 4155 O O . THR D 2 18 ? 29.491 23.311 84.648 1.00 32.49 310 THR D O 1
ATOM 4159 N N . ASN D 2 19 ? 30.044 25.415 85.249 1.00 33.86 311 ASN D N 1
ATOM 4160 C CA . ASN D 2 19 ? 30.700 25.045 86.501 1.00 33.64 311 ASN D CA 1
ATOM 4161 C C . ASN D 2 19 ? 29.738 24.484 87.559 1.00 31.94 311 ASN D C 1
ATOM 4162 O O . ASN D 2 19 ? 30.076 23.534 88.266 1.00 31.27 311 ASN D O 1
ATOM 4167 N N . PHE D 2 20 ? 28.552 25.068 87.677 1.00 30.73 312 PHE D N 1
ATOM 4168 C CA . PHE D 2 20 ? 27.558 24.589 88.635 1.00 29.92 312 PHE D CA 1
ATOM 4169 C C . PHE D 2 20 ? 27.222 23.124 88.332 1.00 28.22 312 PHE D C 1
ATOM 4170 O O . PHE D 2 20 ? 27.215 22.275 89.214 1.00 27.43 312 PHE D O 1
ATOM 4178 N N . ILE D 2 21 ? 26.954 22.849 87.065 1.00 27.60 313 ILE D N 1
ATOM 4179 C CA . ILE D 2 21 ? 26.540 21.525 86.623 1.00 26.90 313 ILE D CA 1
ATOM 4180 C C . ILE D 2 21 ? 27.675 20.507 86.803 1.00 26.90 313 ILE D C 1
ATOM 4181 O O . ILE D 2 21 ? 27.441 19.401 87.266 1.00 26.00 313 ILE D O 1
ATOM 4186 N N . ALA D 2 22 ? 28.899 20.887 86.441 1.00 27.95 314 ALA D N 1
ATOM 4187 C CA . ALA D 2 22 ? 30.044 19.989 86.567 1.00 28.37 314 ALA D CA 1
ATOM 4188 C C . ALA D 2 22 ? 30.253 19.603 88.035 1.00 28.68 314 ALA D C 1
ATOM 4189 O O . ALA D 2 22 ? 30.393 18.418 88.347 1.00 28.02 314 ALA D O 1
ATOM 4191 N N . ASN D 2 23 ? 30.277 20.599 88.926 1.00 29.09 315 ASN D N 1
ATOM 4192 C CA . ASN D 2 23 ? 30.391 20.346 90.360 1.00 29.54 315 ASN D CA 1
ATOM 4193 C C . ASN D 2 23 ? 29.202 19.590 90.930 1.00 27.71 315 ASN D C 1
ATOM 4194 O O . ASN D 2 23 ? 29.378 18.751 91.811 1.00 27.68 315 ASN D O 1
ATOM 4199 N N . TYR D 2 24 ? 27.998 19.870 90.430 1.00 26.00 316 TYR D N 1
ATOM 4200 C CA . TYR D 2 24 ? 26.800 19.247 90.968 1.00 24.78 316 TYR D CA 1
ATOM 4201 C C . TYR D 2 24 ? 26.842 17.766 90.656 1.00 24.05 316 TYR D C 1
ATOM 4202 O O . TYR D 2 24 ? 26.621 16.948 91.543 1.00 23.33 316 TYR D O 1
ATOM 4211 N N . LEU D 2 25 ? 27.131 17.419 89.406 1.00 23.58 317 LEU D N 1
ATOM 4212 C CA . LEU D 2 25 ? 27.183 16.012 89.013 1.00 23.20 317 LEU D CA 1
ATOM 4213 C C . LEU D 2 25 ? 28.310 15.236 89.682 1.00 23.68 317 LEU D C 1
ATOM 4214 O O . LEU D 2 25 ? 28.145 14.064 89.975 1.00 23.61 317 LEU D O 1
ATOM 4219 N N . LYS D 2 26 ? 29.450 15.877 89.928 1.00 25.20 318 LYS D N 1
ATOM 4220 C CA . LYS D 2 26 ? 30.541 15.193 90.598 1.00 26.42 318 LYS D CA 1
ATOM 4221 C C . LYS D 2 26 ? 30.091 14.720 91.998 1.00 26.45 318 LYS D C 1
ATOM 4222 O O . LYS D 2 26 ? 30.323 13.564 92.377 1.00 26.13 318 LYS D O 1
ATOM 4228 N N . LEU D 2 27 ? 29.415 15.596 92.736 1.00 26.25 319 LEU D N 1
ATOM 4229 C CA . LEU D 2 27 ? 28.923 15.253 94.077 1.00 26.79 319 LEU D CA 1
ATOM 4230 C C . LEU D 2 27 ? 27.696 14.342 94.021 1.00 25.72 319 LEU D C 1
ATOM 4231 O O . LEU D 2 27 ? 27.548 13.476 94.862 1.00 25.99 319 LEU D O 1
ATOM 4236 N N . TRP D 2 28 ? 26.826 14.543 93.027 1.00 24.64 320 TRP D N 1
ATOM 4237 C CA . TRP D 2 28 ? 25.671 13.678 92.794 1.00 24.23 320 TRP D CA 1
ATOM 4238 C C . TRP D 2 28 ? 26.079 12.206 92.567 1.00 24.14 320 TRP D C 1
ATOM 4239 O O . TRP D 2 28 ? 25.402 11.267 93.007 1.00 23.14 320 TRP D O 1
ATOM 4250 N N . ASP D 2 29 ? 27.201 12.023 91.887 1.00 24.72 321 ASP D N 1
ATOM 4251 C CA . ASP D 2 29 ? 27.773 10.701 91.677 1.00 25.20 321 ASP D CA 1
ATOM 4252 C C . ASP D 2 29 ? 28.508 10.187 92.929 1.00 26.89 321 ASP D C 1
ATOM 4253 O O . ASP D 2 29 ? 28.426 9.011 93.233 1.00 27.59 321 ASP D O 1
ATOM 4258 N N . ALA D 2 30 ? 29.197 11.060 93.669 1.00 28.61 322 ALA D N 1
ATOM 4259 C CA . ALA D 2 30 ? 30.124 10.620 94.728 1.00 30.46 322 ALA D CA 1
ATOM 4260 C C . ALA D 2 30 ? 29.588 10.689 96.150 1.00 31.67 322 ALA D C 1
ATOM 4261 O O . ALA D 2 30 ? 29.817 9.762 96.937 1.00 33.42 322 ALA D O 1
ATOM 4263 N N . ASN D 2 31 ? 28.953 11.800 96.509 1.00 31.60 323 ASN D N 1
ATOM 4264 C CA . ASN D 2 31 ? 28.408 11.979 97.859 1.00 31.65 323 ASN D CA 1
ATOM 4265 C C . ASN D 2 31 ? 27.305 13.036 97.873 1.00 30.17 323 ASN D C 1
ATOM 4266 O O . ASN D 2 31 ? 27.574 14.243 97.907 1.00 29.85 323 ASN D O 1
ATOM 4271 N N . ARG D 2 32 ? 26.059 12.577 97.838 1.00 28.62 324 ARG D N 1
ATOM 4272 C CA . ARG D 2 32 ? 24.930 13.490 97.723 1.00 28.11 324 ARG D CA 1
ATOM 4273 C C . ARG D 2 32 ? 24.712 14.364 98.945 1.00 28.56 324 ARG D C 1
ATOM 4274 O O . ARG D 2 32 ? 24.131 15.448 98.827 1.00 28.12 324 ARG D O 1
ATOM 4282 N N . SER D 2 33 ? 25.178 13.929 100.114 1.00 29.15 325 SER D N 1
ATOM 4283 C CA . SER D 2 33 ? 25.031 14.762 101.305 1.00 30.58 325 SER D CA 1
ATOM 4284 C C . SER D 2 33 ? 25.764 16.116 101.201 1.00 30.89 325 SER D C 1
ATOM 4285 O O . SER D 2 33 ? 25.307 17.107 101.771 1.00 30.54 325 SER D O 1
ATOM 4288 N N . GLU D 2 34 ? 26.879 16.161 100.467 1.00 31.42 326 GLU D N 1
ATOM 4289 C CA . GLU D 2 34 ? 27.625 17.409 100.233 1.00 32.52 326 GLU D CA 1
ATOM 4290 C C . GLU D 2 34 ? 26.876 18.450 99.386 1.00 31.64 326 GLU D C 1
ATOM 4291 O O . GLU D 2 34 ? 27.267 19.605 99.338 1.00 31.44 326 GLU D O 1
ATOM 4297 N N . LEU D 2 35 ? 25.822 18.035 98.691 1.00 30.50 327 LEU D N 1
ATOM 4298 C CA . LEU D 2 35 ? 24.984 18.963 97.929 1.00 30.09 327 LEU D CA 1
ATOM 4299 C C . LEU D 2 35 ? 23.975 19.726 98.781 1.00 30.31 327 LEU D C 1
ATOM 4300 O O . LEU D 2 35 ? 23.365 20.689 98.298 1.00 29.93 327 LEU D O 1
ATOM 4313 N N . ILE D 2 37 ? 23.755 21.750 101.261 1.00 32.86 329 ILE D N 1
ATOM 4314 C CA . ILE D 2 37 ? 23.877 23.174 101.541 1.00 34.78 329 ILE D CA 1
ATOM 4315 C C . ILE D 2 37 ? 23.143 24.047 100.491 1.00 34.41 329 ILE D C 1
ATOM 4316 O O . ILE D 2 37 ? 22.706 25.155 100.807 1.00 35.30 329 ILE D O 1
ATOM 4321 N N . LEU D 2 38 ? 22.966 23.520 99.275 1.00 33.51 330 LEU D N 1
ATOM 4322 C CA . LEU D 2 38 ? 22.235 24.209 98.202 1.00 33.31 330 LEU D CA 1
ATOM 4323 C C . LEU D 2 38 ? 20.723 24.319 98.431 1.00 32.93 330 LEU D C 1
ATOM 4324 O O . LEU D 2 38 ? 20.068 25.195 97.868 1.00 32.86 330 LEU D O 1
ATOM 4329 N N . TYR D 2 39 ? 20.171 23.431 99.251 1.00 32.31 331 TYR D N 1
ATOM 4330 C CA . TYR D 2 39 ? 18.728 23.375 99.481 1.00 31.97 331 TYR D CA 1
ATOM 4331 C C . TYR D 2 39 ? 18.369 23.944 100.865 1.00 33.45 331 TYR D C 1
ATOM 4332 O O . TYR D 2 39 ? 18.914 23.517 101.888 1.00 34.87 331 TYR D O 1
ATOM 4341 N N . GLN D 2 40 ? 17.477 24.931 100.882 1.00 33.65 332 GLN D N 1
ATOM 4342 C CA . GLN D 2 40 ? 17.056 25.602 102.107 1.00 34.39 332 GLN D CA 1
ATOM 4343 C C . GLN D 2 40 ? 15.558 25.372 102.342 1.00 33.79 332 GLN D C 1
ATOM 4344 O O . GLN D 2 40 ? 14.959 24.534 101.672 1.00 32.33 332 GLN D O 1
ATOM 4350 N N . ASN D 2 41 ? 14.950 26.110 103.268 1.00 34.64 333 ASN D N 1
ATOM 4351 C CA . ASN D 2 41 ? 13.610 25.765 103.762 1.00 34.76 333 ASN D CA 1
ATOM 4352 C C . ASN D 2 41 ? 12.490 25.759 102.726 1.00 34.73 333 ASN D C 1
ATOM 4353 O O . ASN D 2 41 ? 11.583 24.935 102.821 1.00 34.28 333 ASN D O 1
ATOM 4358 N N . GLU D 2 42 ? 12.551 26.677 101.760 1.00 34.90 334 GLU D N 1
ATOM 4359 C CA . GLU D 2 42 ? 11.522 26.812 100.733 1.00 35.08 334 GLU D CA 1
ATOM 4360 C C . GLU D 2 42 ? 11.836 26.030 99.448 1.00 32.80 334 GLU D C 1
ATOM 4361 O O . GLU D 2 42 ? 10.992 25.948 98.565 1.00 32.71 334 GLU D O 1
ATOM 4367 N N . SER D 2 43 ? 13.031 25.456 99.348 1.00 31.24 335 SER D N 1
ATOM 4368 C CA . SER D 2 43 ? 13.444 24.691 98.162 1.00 29.29 335 SER D CA 1
ATOM 4369 C C . SER D 2 43 ? 12.525 23.496 97.914 1.00 28.19 335 SER D C 1
ATOM 4370 O O . SER D 2 43 ? 12.052 22.884 98.864 1.00 27.77 335 SER D O 1
ATOM 4373 N N . GLN D 2 44 ? 12.307 23.173 96.637 1.00 27.01 336 GLN D N 1
ATOM 4374 C CA . GLN D 2 44 ? 11.414 22.101 96.203 1.00 26.59 336 GLN D CA 1
ATOM 4375 C C . GLN D 2 44 ? 12.105 21.134 95.243 1.00 25.56 336 GLN D C 1
ATOM 4376 O O . GLN D 2 44 ? 12.780 21.557 94.298 1.00 25.53 336 GLN D O 1
ATOM 4382 N N . PHE D 2 45 ? 11.920 19.837 95.474 1.00 24.65 337 PHE D N 1
ATOM 4383 C CA . PHE D 2 45 ? 12.407 18.807 94.559 1.00 23.94 337 PHE D CA 1
ATOM 4384 C C . PHE D 2 45 ? 11.332 17.761 94.282 1.00 23.60 337 PHE D C 1
ATOM 4385 O O . PHE D 2 45 ? 10.625 17.309 95.198 1.00 23.57 337 PHE D O 1
ATOM 4393 N N . SER D 2 46 ? 11.213 17.371 93.020 1.00 22.94 338 SER D N 1
ATOM 4394 C CA . SER D 2 46 ? 10.483 16.164 92.677 1.00 23.18 338 SER D CA 1
ATOM 4395 C C . SER D 2 46 ? 11.043 15.514 91.432 1.00 23.13 338 SER D C 1
ATOM 4396 O O . SER D 2 46 ? 11.749 16.139 90.626 1.00 23.36 338 SER D O 1
ATOM 4407 N N . GLN D 2 48 ? 10.047 12.675 88.205 1.00 23.50 340 GLN D N 1
ATOM 4408 C CA . GLN D 2 48 ? 8.970 12.080 87.417 1.00 23.94 340 GLN D CA 1
ATOM 4409 C C . GLN D 2 48 ? 9.549 11.046 86.439 1.00 23.70 340 GLN D C 1
ATOM 4410 O O . GLN D 2 48 ? 10.640 11.234 85.892 1.00 22.98 340 GLN D O 1
ATOM 4416 N N . VAL D 2 49 ? 8.842 9.938 86.258 1.00 23.80 341 VAL D N 1
ATOM 4417 C CA . VAL D 2 49 ? 9.232 8.927 85.288 1.00 24.33 341 VAL D CA 1
ATOM 4418 C C . VAL D 2 49 ? 8.327 9.025 84.062 1.00 25.27 341 VAL D C 1
ATOM 4419 O O . VAL D 2 49 ? 7.092 8.963 84.183 1.00 25.63 341 VAL D O 1
ATOM 4423 N N . ASP D 2 50 ? 8.940 9.175 82.892 1.00 26.10 342 ASP D N 1
ATOM 4424 C CA . ASP D 2 50 ? 8.233 9.040 81.615 1.00 27.89 342 ASP D CA 1
ATOM 4425 C C . ASP D 2 50 ? 8.644 7.722 80.955 1.00 28.46 342 ASP D C 1
ATOM 4426 O O . ASP D 2 50 ? 9.604 7.675 80.194 1.00 27.56 342 ASP D O 1
ATOM 4431 N N . SER D 2 51 ? 7.913 6.651 81.261 1.00 30.04 343 SER D N 1
ATOM 4432 C CA . SER D 2 51 ? 8.237 5.329 80.746 1.00 31.82 343 SER D CA 1
ATOM 4433 C C . SER D 2 51 ? 7.803 5.150 79.286 1.00 33.63 343 SER D C 1
ATOM 4434 O O . SER D 2 51 ? 8.295 4.257 78.619 1.00 33.98 343 SER D O 1
ATOM 4437 N N . SER D 2 52 ? 6.904 6.007 78.799 1.00 35.26 344 SER D N 1
ATOM 4438 C CA . SER D 2 52 ? 6.454 5.969 77.402 1.00 37.22 344 SER D CA 1
ATOM 4439 C C . SER D 2 52 ? 7.301 6.856 76.474 1.00 37.12 344 SER D C 1
ATOM 4440 O O . SER D 2 52 ? 6.950 7.041 75.301 1.00 38.13 344 SER D O 1
ATOM 4443 N N . HIS D 2 53 ? 8.401 7.410 76.977 1.00 36.35 345 HIS D N 1
ATOM 4444 C CA . HIS D 2 53 ? 9.187 8.341 76.175 1.00 35.73 345 HIS D CA 1
ATOM 4445 C C . HIS D 2 53 ? 9.850 7.624 74.988 1.00 36.67 345 HIS D C 1
ATOM 4446 O O . HIS D 2 53 ? 10.462 6.572 75.177 1.00 36.39 345 HIS D O 1
ATOM 4453 N N . PRO D 2 54 ? 9.727 8.184 73.780 1.00 37.59 346 PRO D N 1
ATOM 4454 C CA . PRO D 2 54 ? 10.351 7.604 72.585 1.00 39.00 346 PRO D CA 1
ATOM 4455 C C . PRO D 2 54 ? 11.871 7.483 72.691 1.00 39.63 346 PRO D C 1
ATOM 4456 O O . PRO D 2 54 ? 12.504 8.365 73.275 1.00 38.82 346 PRO D O 1
ATOM 4460 N N . HIS D 2 55 ? 12.430 6.416 72.121 1.00 41.38 347 HIS D N 1
ATOM 4461 C CA . HIS D 2 55 ? 13.870 6.153 72.179 1.00 42.68 347 HIS D CA 1
ATOM 4462 C C . HIS D 2 55 ? 14.384 5.111 71.165 1.00 44.90 347 HIS D C 1
ATOM 4463 O O . HIS D 2 55 ? 15.594 5.027 70.965 1.00 45.27 347 HIS D O 1
ATOM 4470 N N . LEU D 2 56 ? 13.481 4.337 70.548 1.00 47.47 348 LEU D N 1
ATOM 4471 C CA . LEU D 2 56 ? 13.812 3.148 69.728 1.00 49.96 348 LEU D CA 1
ATOM 4472 C C . LEU D 2 56 ? 15.264 2.673 69.840 1.00 50.17 348 LEU D C 1
ATOM 4473 O O . LEU D 2 56 ? 15.578 1.801 70.652 1.00 51.00 348 LEU D O 1
ATOM 4478 N N . SER D 2 65 ? 14.670 -3.903 71.817 1.00 60.08 357 SER D N 1
ATOM 4479 C CA . SER D 2 65 ? 14.062 -4.953 72.630 1.00 60.22 357 SER D CA 1
ATOM 4480 C C . SER D 2 65 ? 14.417 -4.754 74.103 1.00 58.49 357 SER D C 1
ATOM 4481 O O . SER D 2 65 ? 15.420 -4.111 74.429 1.00 57.89 357 SER D O 1
ATOM 4484 N N . GLY D 2 66 ? 13.583 -5.323 74.974 1.00 57.62 358 GLY D N 1
ATOM 4485 C CA . GLY D 2 66 ? 13.677 -5.130 76.408 1.00 55.60 358 GLY D CA 1
ATOM 4486 C C . GLY D 2 66 ? 12.893 -3.898 76.825 1.00 53.56 358 GLY D C 1
ATOM 4487 O O . GLY D 2 66 ? 12.988 -2.848 76.184 1.00 53.37 358 GLY D O 1
ATOM 4488 N N . SER D 2 67 ? 12.107 -4.021 77.889 1.00 51.55 359 SER D N 1
ATOM 4489 C CA . SER D 2 67 ? 11.456 -2.861 78.491 1.00 49.14 359 SER D CA 1
ATOM 4490 C C . SER D 2 67 ? 12.213 -2.450 79.759 1.00 46.01 359 SER D C 1
ATOM 4491 O O . SER D 2 67 ? 12.533 -3.287 80.600 1.00 46.33 359 SER D O 1
ATOM 4494 N N . THR D 2 68 ? 12.479 -1.156 79.893 1.00 42.06 360 THR D N 1
ATOM 4495 C CA . THR D 2 68 ? 13.224 -0.632 81.034 1.00 38.90 360 THR D CA 1
ATOM 4496 C C . THR D 2 68 ? 12.465 -0.819 82.337 1.00 36.69 360 THR D C 1
ATOM 4497 O O . THR D 2 68 ? 11.279 -0.497 82.434 1.00 36.61 360 THR D O 1
ATOM 4501 N N . ASP D 2 69 ? 13.163 -1.327 83.342 1.00 34.25 361 ASP D N 1
ATOM 4502 C CA . ASP D 2 69 ? 12.590 -1.509 84.666 1.00 32.92 361 ASP D CA 1
ATOM 4503 C C . ASP D 2 69 ? 12.853 -0.255 85.506 1.00 30.78 361 ASP D C 1
ATOM 4504 O O . ASP D 2 69 ? 13.998 0.007 85.933 1.00 29.83 361 ASP D O 1
ATOM 4509 N N . PHE D 2 70 ? 11.793 0.517 85.730 1.00 28.77 362 PHE D N 1
ATOM 4510 C CA . PHE D 2 70 ? 11.867 1.740 86.521 1.00 27.51 362 PHE D CA 1
ATOM 4511 C C . PHE D 2 70 ? 11.516 1.527 87.995 1.00 27.16 362 PHE D C 1
ATOM 4512 O O . PHE D 2 70 ? 11.174 2.481 88.689 1.00 26.62 362 PHE D O 1
ATOM 4520 N N . GLY D 2 71 ? 11.627 0.291 88.486 1.00 27.50 363 GLY D N 1
ATOM 4521 C CA . GLY D 2 71 ? 11.192 -0.049 89.837 1.00 28.01 363 GLY D CA 1
ATOM 4522 C C . GLY D 2 71 ? 11.719 0.817 90.993 1.00 27.76 363 GLY D C 1
ATOM 4523 O O . GLY D 2 71 ? 11.010 1.071 91.948 1.00 27.67 363 GLY D O 1
ATOM 4524 N N . TYR D 2 72 ? 12.967 1.270 90.925 1.00 27.21 364 TYR D N 1
ATOM 4525 C CA . TYR D 2 72 ? 13.514 2.103 91.995 1.00 26.77 364 TYR D CA 1
ATOM 4526 C C . TYR D 2 72 ? 12.920 3.518 91.975 1.00 26.37 364 TYR D C 1
ATOM 4527 O O . TYR D 2 72 ? 12.969 4.222 92.981 1.00 26.85 364 TYR D O 1
ATOM 4536 N N . TYR D 2 73 ? 12.321 3.906 90.852 1.00 26.09 365 TYR D N 1
ATOM 4537 C CA . TYR D 2 73 ? 11.808 5.261 90.673 1.00 25.98 365 TYR D CA 1
ATOM 4538 C C . TYR D 2 73 ? 10.281 5.401 90.732 1.00 27.12 365 TYR D C 1
ATOM 4539 O O . TYR D 2 73 ? 9.768 6.494 90.976 1.00 26.43 365 TYR D O 1
ATOM 4548 N N . LEU D 2 74 ? 9.558 4.314 90.483 1.00 28.85 366 LEU D N 1
ATOM 4549 C CA . LEU D 2 74 ? 8.130 4.408 90.179 1.00 30.60 366 LEU D CA 1
ATOM 4550 C C . LEU D 2 74 ? 7.271 4.834 91.376 1.00 30.94 366 LEU D C 1
ATOM 4551 O O . LEU D 2 74 ? 6.348 5.627 91.230 1.00 30.81 366 LEU D O 1
ATOM 4556 N N . ASN D 2 75 ? 7.598 4.349 92.564 1.00 31.32 367 ASN D N 1
ATOM 4557 C CA . ASN D 2 75 ? 6.821 4.690 93.746 1.00 32.26 367 ASN D CA 1
ATOM 4558 C C . ASN D 2 75 ? 6.866 6.180 94.121 1.00 30.84 367 ASN D C 1
ATOM 4559 O O . ASN D 2 75 ? 5.886 6.723 94.633 1.00 30.52 367 ASN D O 1
ATOM 4564 N N . ASN D 2 76 ? 8.000 6.824 93.863 1.00 28.44 368 ASN D N 1
ATOM 4565 C CA . ASN D 2 76 ? 8.182 8.247 94.147 1.00 27.78 368 ASN D CA 1
ATOM 4566 C C . ASN D 2 76 ? 7.952 9.162 92.940 1.00 26.49 368 ASN D C 1
ATOM 4567 O O . ASN D 2 76 ? 8.047 10.391 93.048 1.00 25.89 368 ASN D O 1
ATOM 4572 N N . SER D 2 77 ? 7.619 8.564 91.804 1.00 25.71 369 SER D N 1
ATOM 4573 C CA . SER D 2 77 ? 7.453 9.303 90.560 1.00 25.06 369 SER D CA 1
ATOM 4574 C C . SER D 2 77 ? 6.272 10.266 90.640 1.00 25.49 369 SER D C 1
ATOM 4575 O O . SER D 2 77 ? 5.125 9.858 90.886 1.00 25.94 369 SER D O 1
ATOM 4578 N N . ARG D 2 78 ? 6.551 11.533 90.374 1.00 24.58 370 ARG D N 1
ATOM 4579 C CA . ARG D 2 78 ? 5.533 12.558 90.347 1.00 25.23 370 ARG D CA 1
ATOM 4580 C C . ARG D 2 78 ? 5.160 12.922 88.897 1.00 25.54 370 ARG D C 1
ATOM 4581 O O . ARG D 2 78 ? 4.967 14.091 88.555 1.00 25.89 370 ARG D O 1
ATOM 4589 N N . ASN D 2 79 ? 5.056 11.905 88.049 1.00 25.62 371 ASN D N 1
ATOM 4590 C CA . ASN D 2 79 ? 4.391 12.050 86.765 1.00 26.43 371 ASN D CA 1
ATOM 4591 C C . ASN D 2 79 ? 2.907 12.274 87.078 1.00 27.99 371 ASN D C 1
ATOM 4592 O O . ASN D 2 79 ? 2.185 11.334 87.394 1.00 27.78 371 ASN D O 1
ATOM 4597 N N . LEU D 2 80 ? 2.479 13.533 87.001 1.00 29.58 372 LEU D N 1
ATOM 4598 C CA . LEU D 2 80 ? 1.120 13.931 87.393 1.00 31.26 372 LEU D CA 1
ATOM 4599 C C . LEU D 2 80 ? 0.003 13.492 86.425 1.00 33.36 372 LEU D C 1
ATOM 4600 O O . LEU D 2 80 ? -1.169 13.688 86.732 1.00 34.05 372 LEU D O 1
ATOM 4605 N N . THR D 2 81 ? 0.336 12.865 85.294 1.00 35.06 373 THR D N 1
ATOM 4606 C CA . THR D 2 81 ? -0.702 12.197 84.480 1.00 37.39 373 THR D CA 1
ATOM 4607 C C . THR D 2 81 ? -1.139 10.872 85.104 1.00 40.02 373 THR D C 1
ATOM 4608 O O . THR D 2 81 ? -2.145 10.315 84.708 1.00 40.35 373 THR D O 1
ATOM 4612 N N . ARG D 2 82 ? -0.353 10.367 86.050 1.00 42.33 374 ARG D N 1
ATOM 4613 C CA . ARG D 2 82 ? -0.515 9.022 86.581 1.00 45.56 374 ARG D CA 1
ATOM 4614 C C . ARG D 2 82 ? -0.676 8.968 88.092 1.00 47.23 374 ARG D C 1
ATOM 4615 O O . ARG D 2 82 ? -0.770 7.871 88.649 1.00 48.24 374 ARG D O 1
ATOM 4623 N N . VAL D 2 83 ? -0.665 10.124 88.761 1.00 48.37 375 VAL D N 1
ATOM 4624 C CA . VAL D 2 83 ? -0.821 10.172 90.222 1.00 48.95 375 VAL D CA 1
ATOM 4625 C C . VAL D 2 83 ? -2.112 10.924 90.524 1.00 49.77 375 VAL D C 1
ATOM 4626 O O . VAL D 2 83 ? -2.435 11.950 89.914 1.00 49.70 375 VAL D O 1
ATOM 4630 N N . SER D 2 84 ? -2.838 10.392 91.496 1.00 49.99 376 SER D N 1
ATOM 4631 C CA . SER D 2 84 ? -4.279 10.458 91.465 1.00 50.14 376 SER D CA 1
ATOM 4632 C C . SER D 2 84 ? -4.888 11.114 92.711 1.00 49.30 376 SER D C 1
ATOM 4633 O O . SER D 2 84 ? -5.558 12.138 92.601 1.00 49.38 376 SER D O 1
ATOM 4636 N N . SER D 2 85 ? -4.654 10.541 93.883 1.00 48.35 377 SER D N 1
ATOM 4637 C CA . SER D 2 85 ? -5.108 11.175 95.125 1.00 48.30 377 SER D CA 1
ATOM 4638 C C . SER D 2 85 ? -4.308 12.465 95.371 1.00 46.96 377 SER D C 1
ATOM 4639 O O . SER D 2 85 ? -3.130 12.534 95.039 1.00 44.48 377 SER D O 1
ATOM 4642 N N . ILE D 2 86 ? -4.964 13.478 95.936 1.00 46.96 378 ILE D N 1
ATOM 4643 C CA . ILE D 2 86 ? -4.315 14.753 96.253 1.00 46.70 378 ILE D CA 1
ATOM 4644 C C . ILE D 2 86 ? -3.178 14.540 97.250 1.00 45.36 378 ILE D C 1
ATOM 4645 O O . ILE D 2 86 ? -2.105 15.105 97.088 1.00 43.76 378 ILE D O 1
ATOM 4650 N N . LYS D 2 87 ? -3.428 13.715 98.265 1.00 45.17 379 LYS D N 1
ATOM 4651 C CA . LYS D 2 87 ? -2.427 13.383 99.272 1.00 44.80 379 LYS D CA 1
ATOM 4652 C C . LYS D 2 87 ? -1.168 12.792 98.638 1.00 42.60 379 LYS D C 1
ATOM 4653 O O . LYS D 2 87 ? -0.068 13.176 98.990 1.00 41.51 379 LYS D O 1
ATOM 4659 N N . ALA D 2 88 ? -1.343 11.866 97.700 1.00 41.45 380 ALA D N 1
ATOM 4660 C CA . ALA D 2 88 ? -0.216 11.214 97.028 1.00 40.03 380 ALA D CA 1
ATOM 4661 C C . ALA D 2 88 ? 0.566 12.189 96.152 1.00 38.76 380 ALA D C 1
ATOM 4662 O O . ALA D 2 88 ? 1.788 12.103 96.073 1.00 37.74 380 ALA D O 1
ATOM 4664 N N . ARG D 2 89 ? -0.150 13.101 95.492 1.00 38.38 381 ARG D N 1
ATOM 4665 C CA . ARG D 2 89 ? 0.463 14.114 94.630 1.00 37.54 381 ARG D CA 1
ATOM 4666 C C . ARG D 2 89 ? 1.388 15.033 95.411 1.00 37.31 381 ARG D C 1
ATOM 4667 O O . ARG D 2 89 ? 2.478 15.365 94.943 1.00 36.57 381 ARG D O 1
ATOM 4683 N N . ALA D 2 91 ? 2.592 14.216 98.543 1.00 35.20 383 ALA D N 1
ATOM 4684 C CA . ALA D 2 91 ? 3.588 13.376 99.216 1.00 34.43 383 ALA D CA 1
ATOM 4685 C C . ALA D 2 91 ? 4.862 13.172 98.374 1.00 32.96 383 ALA D C 1
ATOM 4686 O O . ALA D 2 91 ? 5.946 12.983 98.926 1.00 32.40 383 ALA D O 1
ATOM 4688 N N . LYS D 2 92 ? 4.729 13.220 97.046 1.00 31.83 384 LYS D N 1
ATOM 4689 C CA . LYS D 2 92 ? 5.859 13.050 96.121 1.00 30.33 384 LYS D CA 1
ATOM 4690 C C . LYS D 2 92 ? 6.667 14.336 95.856 1.00 29.26 384 LYS D C 1
ATOM 4691 O O . LYS D 2 92 ? 7.631 14.326 95.084 1.00 27.96 384 LYS D O 1
ATOM 4697 N N . LEU D 2 93 ? 6.243 15.435 96.470 1.00 28.89 385 LEU D N 1
ATOM 4698 C CA . LEU D 2 93 ? 6.962 16.697 96.448 1.00 28.37 385 LEU D CA 1
ATOM 4699 C C . LEU D 2 93 ? 7.729 16.814 97.756 1.00 28.10 385 LEU D C 1
ATOM 4700 O O . LEU D 2 93 ? 7.126 16.743 98.832 1.00 28.61 385 LEU D O 1
ATOM 4705 N N . SER D 2 94 ? 9.046 16.987 97.662 1.00 26.72 386 SER D N 1
ATOM 4706 C CA . SER D 2 94 ? 9.891 17.216 98.826 1.00 26.74 386 SER D CA 1
ATOM 4707 C C . SER D 2 94 ? 10.190 18.704 98.980 1.00 26.88 386 SER D C 1
ATOM 4708 O O . SER D 2 94 ? 10.593 19.362 98.025 1.00 25.87 386 SER D O 1
ATOM 4711 N N . ILE D 2 95 ? 9.965 19.216 100.185 1.00 27.27 387 ILE D N 1
ATOM 4712 C CA . ILE D 2 95 ? 10.200 20.626 100.511 1.00 28.23 387 ILE D CA 1
ATOM 4713 C C . ILE D 2 95 ? 11.144 20.719 101.699 1.00 28.21 387 ILE D C 1
ATOM 4714 O O . ILE D 2 95 ? 10.879 20.157 102.761 1.00 28.22 387 ILE D O 1
ATOM 4719 N N . GLY D 2 96 ? 12.242 21.443 101.516 1.00 28.34 388 GLY D N 1
ATOM 4720 C CA . GLY D 2 96 ? 13.210 21.651 102.568 1.00 28.78 388 GLY D CA 1
ATOM 4721 C C . GLY D 2 96 ? 14.306 20.623 102.509 1.00 28.30 388 GLY D C 1
ATOM 4722 O O . GLY D 2 96 ? 14.159 19.550 101.895 1.00 26.95 388 GLY D O 1
ATOM 4723 N N . GLN D 2 97 ? 15.419 20.950 103.151 1.00 28.65 389 GLN D N 1
ATOM 4724 C CA . GLN D 2 97 ? 16.613 20.113 103.127 1.00 29.06 389 GLN D CA 1
ATOM 4725 C C . GLN D 2 97 ? 16.419 18.649 103.542 1.00 28.27 389 GLN D C 1
ATOM 4726 O O . GLN D 2 97 ? 16.919 17.741 102.877 1.00 27.51 389 GLN D O 1
ATOM 4732 N N . GLU D 2 98 ? 15.725 18.415 104.648 1.00 28.68 390 GLU D N 1
ATOM 4733 C CA . GLU D 2 98 ? 15.570 17.055 105.175 1.00 28.43 390 GLU D CA 1
ATOM 4734 C C . GLU D 2 98 ? 14.742 16.167 104.223 1.00 27.25 390 GLU D C 1
ATOM 4735 O O . GLU D 2 98 ? 15.132 15.035 103.920 1.00 26.27 390 GLU D O 1
ATOM 4741 N N . GLN D 2 99 ? 13.617 16.679 103.735 1.00 27.02 391 GLN D N 1
ATOM 4742 C CA . GLN D 2 99 ? 12.794 15.905 102.808 1.00 26.59 391 GLN D CA 1
ATOM 4743 C C . GLN D 2 99 ? 13.552 15.626 101.503 1.00 25.66 391 GLN D C 1
ATOM 4744 O O . GLN D 2 99 ? 13.488 14.517 100.955 1.00 24.32 391 GLN D O 1
ATOM 4750 N N . ILE D 2 100 ? 14.268 16.631 101.013 1.00 25.06 392 ILE D N 1
ATOM 4751 C CA . ILE D 2 100 ? 14.957 16.517 99.730 1.00 24.89 392 ILE D CA 1
ATOM 4752 C C . ILE D 2 100 ? 16.093 15.497 99.811 1.00 24.89 392 ILE D C 1
ATOM 4753 O O . ILE D 2 100 ? 16.264 14.683 98.902 1.00 23.70 392 ILE D O 1
ATOM 4758 N N . TYR D 2 101 ? 16.850 15.526 100.906 1.00 26.07 393 TYR D N 1
ATOM 4759 C CA . TYR D 2 101 ? 17.911 14.550 101.095 1.00 26.87 393 TYR D CA 1
ATOM 4760 C C . TYR D 2 101 ? 17.359 13.124 101.146 1.00 26.91 393 TYR D C 1
ATOM 4761 O O . TYR D 2 101 ? 17.967 12.212 100.592 1.00 26.38 393 TYR D O 1
ATOM 4770 N N . LYS D 2 102 ? 16.222 12.935 101.815 1.00 28.40 394 LYS D N 1
ATOM 4771 C CA . LYS D 2 102 ? 15.552 11.625 101.856 1.00 28.92 394 LYS D CA 1
ATOM 4772 C C . LYS D 2 102 ? 15.149 11.160 100.451 1.00 28.04 394 LYS D C 1
ATOM 4773 O O . LYS D 2 102 ? 15.271 9.984 100.132 1.00 28.36 394 LYS D O 1
ATOM 4779 N N . SER D 2 103 ? 14.713 12.078 99.596 1.00 27.19 395 SER D N 1
ATOM 4780 C CA . SER D 2 103 ? 14.382 11.716 98.216 1.00 26.49 395 SER D CA 1
ATOM 4781 C C . SER D 2 103 ? 15.639 11.326 97.447 1.00 25.49 395 SER D C 1
ATOM 4782 O O . SER D 2 103 ? 15.621 10.383 96.679 1.00 25.28 395 SER D O 1
ATOM 4785 N N . PHE D 2 104 ? 16.737 12.041 97.673 1.00 25.57 396 PHE D N 1
ATOM 4786 C CA . PHE D 2 104 ? 17.998 11.752 97.000 1.00 25.01 396 PHE D CA 1
ATOM 4787 C C . PHE D 2 104 ? 18.550 10.361 97.374 1.00 25.51 396 PHE D C 1
ATOM 4788 O O . PHE D 2 104 ? 19.150 9.672 96.530 1.00 24.71 396 PHE D O 1
ATOM 4796 N N . GLN D 2 105 ? 18.365 9.972 98.638 1.00 25.85 397 GLN D N 1
ATOM 4797 C CA . GLN D 2 105 ? 18.807 8.668 99.143 1.00 26.37 397 GLN D CA 1
ATOM 4798 C C . GLN D 2 105 ? 18.045 7.500 98.528 1.00 25.62 397 GLN D C 1
ATOM 4799 O O . GLN D 2 105 ? 18.506 6.371 98.589 1.00 25.52 397 GLN D O 1
ATOM 4805 N N . GLN D 2 106 ? 16.865 7.765 97.974 1.00 25.42 398 GLN D N 1
ATOM 4806 C CA . GLN D 2 106 ? 16.041 6.725 97.366 1.00 25.30 398 GLN D CA 1
ATOM 4807 C C . GLN D 2 106 ? 16.244 6.572 95.846 1.00 24.74 398 GLN D C 1
ATOM 4808 O O . GLN D 2 106 ? 15.564 5.773 95.203 1.00 24.17 398 GLN D O 1
ATOM 4814 N N . LEU D 2 107 ? 17.194 7.317 95.289 1.00 23.44 399 LEU D N 1
ATOM 4815 C CA . LEU D 2 107 ? 17.529 7.206 93.881 1.00 22.91 399 LEU D CA 1
ATOM 4816 C C . LEU D 2 107 ? 18.816 6.430 93.732 1.00 23.00 399 LEU D C 1
ATOM 4817 O O . LEU D 2 107 ? 19.750 6.629 94.530 1.00 23.15 399 LEU D O 1
ATOM 4822 N N . PRO D 2 108 ? 18.879 5.533 92.744 1.00 22.86 400 PRO D N 1
ATOM 4823 C CA . PRO D 2 108 ? 20.094 4.740 92.505 1.00 23.00 400 PRO D CA 1
ATOM 4824 C C . PRO D 2 108 ? 21.338 5.602 92.388 1.00 22.72 400 PRO D C 1
ATOM 4825 O O . PRO D 2 108 ? 21.255 6.744 91.927 1.00 21.97 400 PRO D O 1
ATOM 4829 N N . LYS D 2 109 ? 22.474 5.068 92.814 1.00 23.40 401 LYS D N 1
ATOM 4830 C CA . LYS D 2 109 ? 23.752 5.779 92.677 1.00 23.52 401 LYS D CA 1
ATOM 4831 C C . LYS D 2 109 ? 24.198 5.720 91.222 1.00 23.30 401 LYS D C 1
ATOM 4832 O O . LYS D 2 109 ? 23.887 4.745 90.518 1.00 23.48 401 LYS D O 1
ATOM 4838 N N . THR D 2 110 ? 24.885 6.774 90.774 1.00 22.79 402 THR D N 1
ATOM 4839 C CA . THR D 2 110 ? 25.099 7.049 89.357 1.00 21.93 402 THR D CA 1
ATOM 4840 C C . THR D 2 110 ? 26.525 7.404 88.995 1.00 22.17 402 THR D C 1
ATOM 4841 O O . THR D 2 110 ? 27.348 7.796 89.843 1.00 22.36 402 THR D O 1
ATOM 4845 N N . ARG D 2 111 ? 26.792 7.286 87.701 1.00 21.90 403 ARG D N 1
ATOM 4846 C CA . ARG D 2 111 ? 27.959 7.867 87.071 1.00 22.33 403 ARG D CA 1
ATOM 4847 C C . ARG D 2 111 ? 27.516 8.632 85.808 1.00 22.37 403 ARG D C 1
ATOM 4848 O O . ARG D 2 111 ? 26.926 8.041 84.897 1.00 22.58 403 ARG D O 1
ATOM 4856 N N . HIS D 2 112 ? 27.802 9.940 85.786 1.00 22.64 404 HIS D N 1
ATOM 4857 C CA . HIS D 2 112 ? 27.560 10.835 84.644 1.00 22.59 404 HIS D CA 1
ATOM 4858 C C . HIS D 2 112 ? 28.874 11.211 83.940 1.00 23.56 404 HIS D C 1
ATOM 4859 O O . HIS D 2 112 ? 29.793 11.712 84.563 1.00 23.96 404 HIS D O 1
ATOM 4866 N N . ASP D 2 113 ? 28.955 10.987 82.636 1.00 24.20 405 ASP D N 1
ATOM 4867 C CA . ASP D 2 113 ? 30.196 11.195 81.890 1.00 25.47 405 ASP D CA 1
ATOM 4868 C C . ASP D 2 113 ? 30.252 12.547 81.196 1.00 26.19 405 ASP D C 1
ATOM 4869 O O . ASP D 2 113 ? 30.640 12.631 80.043 1.00 25.95 405 ASP D O 1
ATOM 4874 N N . ILE D 2 114 ? 29.889 13.612 81.906 1.00 27.39 406 ILE D N 1
ATOM 4875 C CA . ILE D 2 114 ? 29.834 14.938 81.270 1.00 28.85 406 ILE D CA 1
ATOM 4876 C C . ILE D 2 114 ? 31.222 15.503 80.932 1.00 30.29 406 ILE D C 1
ATOM 4877 O O . ILE D 2 114 ? 31.350 16.267 79.993 1.00 31.24 406 ILE D O 1
ATOM 4882 N N . ILE D 2 115 ? 32.253 15.104 81.669 1.00 31.40 407 ILE D N 1
ATOM 4883 C CA . ILE D 2 115 ? 33.627 15.529 81.373 1.00 32.72 407 ILE D CA 1
ATOM 4884 C C . ILE D 2 115 ? 34.243 14.709 80.237 1.00 33.04 407 ILE D C 1
ATOM 4885 O O . ILE D 2 115 ? 34.772 15.273 79.289 1.00 33.78 407 ILE D O 1
ATOM 4890 N N . ALA D 2 116 ? 34.140 13.385 80.321 1.00 32.82 408 ALA D N 1
ATOM 4891 C CA . ALA D 2 116 ? 34.734 12.483 79.329 1.00 33.12 408 ALA D CA 1
ATOM 4892 C C . ALA D 2 116 ? 34.041 12.553 77.979 1.00 33.25 408 ALA D C 1
ATOM 4893 O O . ALA D 2 116 ? 34.705 12.567 76.940 1.00 33.44 408 ALA D O 1
ATOM 4895 N N . THR D 2 117 ? 32.708 12.570 77.984 1.00 32.42 409 THR D N 1
ATOM 4896 C CA . THR D 2 117 ? 31.938 12.596 76.741 1.00 32.87 409 THR D CA 1
ATOM 4897 C C . THR D 2 117 ? 30.865 13.682 76.763 1.00 32.41 409 THR D C 1
ATOM 4898 O O . THR D 2 117 ? 29.687 13.380 76.853 1.00 31.37 409 THR D O 1
ATOM 4902 N N . PRO D 2 118 ? 31.270 14.942 76.631 1.00 33.45 410 PRO D N 1
ATOM 4903 C CA . PRO D 2 118 ? 30.319 16.067 76.718 1.00 33.54 410 PRO D CA 1
ATOM 4904 C C . PRO D 2 118 ? 29.213 16.036 75.647 1.00 33.88 410 PRO D C 1
ATOM 4905 O O . PRO D 2 118 ? 28.150 16.617 75.872 1.00 33.33 410 PRO D O 1
ATOM 4909 N N . GLU D 2 119 ? 29.441 15.322 74.543 1.00 34.30 411 GLU D N 1
ATOM 4910 C CA . GLU D 2 119 ? 28.477 15.219 73.437 1.00 34.63 411 GLU D CA 1
ATOM 4911 C C . GLU D 2 119 ? 27.212 14.437 73.772 1.00 33.20 411 GLU D C 1
ATOM 4912 O O . GLU D 2 119 ? 26.212 14.548 73.056 1.00 32.94 411 GLU D O 1
ATOM 4918 N N . LEU D 2 120 ? 27.248 13.639 74.842 1.00 31.60 412 LEU D N 1
ATOM 4919 C CA . LEU D 2 120 ? 26.053 12.949 75.319 1.00 30.41 412 LEU D CA 1
ATOM 4920 C C . LEU D 2 120 ? 25.085 13.879 76.072 1.00 28.01 412 LEU D C 1
ATOM 4921 O O . LEU D 2 120 ? 23.996 13.449 76.446 1.00 26.81 412 LEU D O 1
ATOM 4926 N N . PHE D 2 121 ? 25.502 15.123 76.316 1.00 26.70 413 PHE D N 1
ATOM 4927 C CA . PHE D 2 121 ? 24.753 16.096 77.113 1.00 25.72 413 PHE D CA 1
ATOM 4928 C C . PHE D 2 121 ? 24.473 17.373 76.343 1.00 25.94 413 PHE D C 1
ATOM 4929 O O . PHE D 2 121 ? 25.271 17.777 75.503 1.00 25.31 413 PHE D O 1
ATOM 4937 N N . SER D 2 122 ? 23.332 17.996 76.641 1.00 25.10 414 SER D N 1
ATOM 4938 C CA . SER D 2 122 ? 23.038 19.352 76.188 1.00 25.85 414 SER D CA 1
ATOM 4939 C C . SER D 2 122 ? 22.413 20.165 77.326 1.00 25.53 414 SER D C 1
ATOM 4940 O O . SER D 2 122 ? 21.783 19.623 78.220 1.00 25.01 414 SER D O 1
ATOM 4951 N N . GLU D 2 124 ? 20.586 24.176 78.412 1.00 28.14 416 GLU D N 1
ATOM 4952 C CA . GLU D 2 124 ? 20.133 25.536 78.183 1.00 30.05 416 GLU D CA 1
ATOM 4953 C C . GLU D 2 124 ? 20.265 26.319 79.481 1.00 30.91 416 GLU D C 1
ATOM 4954 O O . GLU D 2 124 ? 20.080 25.772 80.565 1.00 29.73 416 GLU D O 1
ATOM 4960 N N . VAL D 2 125 ? 20.596 27.598 79.357 1.00 33.15 417 VAL D N 1
ATOM 4961 C CA . VAL D 2 125 ? 20.671 28.504 80.493 1.00 35.22 417 VAL D CA 1
ATOM 4962 C C . VAL D 2 125 ? 20.079 29.850 80.102 1.00 37.43 417 VAL D C 1
ATOM 4963 O O . VAL D 2 125 ? 20.431 30.419 79.082 1.00 37.37 417 VAL D O 1
ATOM 4967 N N . TYR D 2 126 ? 19.157 30.331 80.919 1.00 39.41 418 TYR D N 1
ATOM 4968 C CA . TYR D 2 126 ? 18.520 31.621 80.696 1.00 42.63 418 TYR D CA 1
ATOM 4969 C C . TYR D 2 126 ? 17.997 32.179 82.014 1.00 44.68 418 TYR D C 1
ATOM 4970 O O . TYR D 2 126 ? 17.969 31.489 83.031 1.00 42.87 418 TYR D O 1
ATOM 4979 N N . LYS D 2 127 ? 17.579 33.432 81.987 1.00 48.75 419 LYS D N 1
ATOM 4980 C CA . LYS D 2 127 ? 17.194 34.128 83.206 1.00 51.90 419 LYS D CA 1
ATOM 4981 C C . LYS D 2 127 ? 15.856 33.630 83.729 1.00 52.75 419 LYS D C 1
ATOM 4982 O O . LYS D 2 127 ? 14.948 33.333 82.954 1.00 52.20 419 LYS D O 1
ATOM 4988 N N . PHE D 2 128 ? 15.765 33.508 85.052 1.00 55.03 420 PHE D N 1
ATOM 4989 C CA . PHE D 2 128 ? 14.487 33.410 85.747 1.00 57.06 420 PHE D CA 1
ATOM 4990 C C . PHE D 2 128 ? 14.086 34.856 86.106 1.00 60.68 420 PHE D C 1
ATOM 4991 O O . PHE D 2 128 ? 14.796 35.523 86.860 1.00 62.08 420 PHE D O 1
ATOM 4999 N N . PRO D 2 129 ? 12.960 35.341 85.583 1.00 63.63 421 PRO D N 1
ATOM 5000 C CA . PRO D 2 129 ? 12.624 36.773 85.673 1.00 66.58 421 PRO D CA 1
ATOM 5001 C C . PRO D 2 129 ? 12.625 37.315 87.110 1.00 68.03 421 PRO D C 1
ATOM 5002 O O . PRO D 2 129 ? 13.333 38.274 87.406 1.00 69.74 421 PRO D O 1
ATOM 5006 N N . THR D 2 130 ? 11.847 36.692 87.986 1.00 68.05 422 THR D N 1
ATOM 5007 C CA . THR D 2 130 ? 11.797 37.083 89.391 1.00 69.10 422 THR D CA 1
ATOM 5008 C C . THR D 2 130 ? 12.940 36.420 90.165 1.00 67.96 422 THR D C 1
ATOM 5009 O O . THR D 2 130 ? 13.610 35.523 89.655 1.00 67.10 422 THR D O 1
ATOM 5013 N N . LEU D 2 131 ? 13.173 36.893 91.385 1.00 68.17 423 LEU D N 1
ATOM 5014 C CA . LEU D 2 131 ? 14.208 36.349 92.274 1.00 67.05 423 LEU D CA 1
ATOM 5015 C C . LEU D 2 131 ? 15.664 36.497 91.800 1.00 65.54 423 LEU D C 1
ATOM 5016 O O . LEU D 2 131 ? 16.566 35.956 92.444 1.00 64.86 423 LEU D O 1
ATOM 5021 N N . ASN D 2 132 ? 15.902 37.220 90.701 1.00 64.49 424 ASN D N 1
ATOM 5022 C CA . ASN D 2 132 ? 17.263 37.505 90.241 1.00 63.66 424 ASN D CA 1
ATOM 5023 C C . ASN D 2 132 ? 18.074 36.224 89.990 1.00 60.25 424 ASN D C 1
ATOM 5024 O O . ASN D 2 132 ? 19.287 36.202 90.184 1.00 60.37 424 ASN D O 1
ATOM 5029 N N . GLY D 2 133 ? 17.397 35.166 89.545 1.00 56.54 425 GLY D N 1
ATOM 5030 C CA . GLY D 2 133 ? 18.014 33.861 89.389 1.00 53.33 425 GLY D CA 1
ATOM 5031 C C . GLY D 2 133 ? 18.153 33.417 87.946 1.00 50.86 425 GLY D C 1
ATOM 5032 O O . GLY D 2 133 ? 17.875 34.170 87.016 1.00 50.56 425 GLY D O 1
ATOM 5033 N N . ILE D 2 134 ? 18.600 32.181 87.772 1.00 47.61 426 ILE D N 1
ATOM 5034 C CA . ILE D 2 134 ? 18.754 31.590 86.445 1.00 45.94 426 ILE D CA 1
ATOM 5035 C C . ILE D 2 134 ? 18.177 30.179 86.381 1.00 42.78 426 ILE D C 1
ATOM 5036 O O . ILE D 2 134 ? 18.171 29.444 87.365 1.00 41.81 426 ILE D O 1
ATOM 5049 N N . ILE D 2 136 ? 18.589 26.561 84.654 1.00 32.68 428 ILE D N 1
ATOM 5050 C CA . ILE D 2 136 ? 19.505 25.656 83.963 1.00 31.04 428 ILE D CA 1
ATOM 5051 C C . ILE D 2 136 ? 18.775 24.342 83.717 1.00 29.28 428 ILE D C 1
ATOM 5052 O O . ILE D 2 136 ? 18.221 23.759 84.644 1.00 28.50 428 ILE D O 1
ATOM 5057 N N . THR D 2 137 ? 18.778 23.884 82.472 1.00 27.97 429 THR D N 1
ATOM 5058 C CA . THR D 2 137 ? 18.191 22.600 82.126 1.00 26.67 429 THR D CA 1
ATOM 5059 C C . THR D 2 137 ? 19.252 21.762 81.453 1.00 25.33 429 THR D C 1
ATOM 5060 O O . THR D 2 137 ? 19.861 22.191 80.487 1.00 25.43 429 THR D O 1
ATOM 5064 N N . LEU D 2 138 ? 19.464 20.561 81.979 1.00 23.78 430 LEU D N 1
ATOM 5065 C CA . LEU D 2 138 ? 20.439 19.629 81.451 1.00 23.09 430 LEU D CA 1
ATOM 5066 C C . LEU D 2 138 ? 19.722 18.390 80.904 1.00 22.40 430 LEU D C 1
ATOM 5067 O O . LEU D 2 138 ? 18.785 17.893 81.519 1.00 22.16 430 LEU D O 1
ATOM 5072 N N . HIS D 2 139 ? 20.165 17.921 79.742 1.00 21.58 431 HIS D N 1
ATOM 5073 C CA . HIS D 2 139 ? 19.692 16.688 79.143 1.00 21.05 431 HIS D CA 1
ATOM 5074 C C . HIS D 2 139 ? 20.872 15.747 78.990 1.00 20.97 431 HIS D C 1
ATOM 5075 O O . HIS D 2 139 ? 21.935 16.149 78.539 1.00 20.72 431 HIS D O 1
ATOM 5082 N N . GLY D 2 140 ? 20.685 14.486 79.339 1.00 20.91 432 GLY D N 1
ATOM 5083 C CA . GLY D 2 140 ? 21.751 13.532 79.202 1.00 21.25 432 GLY D CA 1
ATOM 5084 C C . GLY D 2 140 ? 21.374 12.104 79.511 1.00 21.04 432 GLY D C 1
ATOM 5085 O O . GLY D 2 140 ? 20.226 11.685 79.383 1.00 20.55 432 GLY D O 1
ATOM 5086 N N . SER D 2 141 ? 22.390 11.352 79.903 1.00 22.06 433 SER D N 1
ATOM 5087 C CA . SER D 2 141 ? 22.239 9.972 80.335 1.00 22.36 433 SER D CA 1
ATOM 5088 C C . SER D 2 141 ? 23.198 9.689 81.480 1.00 22.16 433 SER D C 1
ATOM 5089 O O . SER D 2 141 ? 24.141 10.440 81.720 1.00 21.74 433 SER D O 1
ATOM 5092 N N . PHE D 2 142 ? 22.964 8.575 82.155 1.00 21.98 434 PHE D N 1
ATOM 5093 C CA . PHE D 2 142 ? 23.837 8.108 83.219 1.00 22.09 434 PHE D CA 1
ATOM 5094 C C . PHE D 2 142 ? 23.836 6.595 83.276 1.00 22.70 434 PHE D C 1
ATOM 5095 O O . PHE D 2 142 ? 22.861 5.966 82.841 1.00 23.00 434 PHE D O 1
ATOM 5103 N N . ASP D 2 143 ? 24.932 6.027 83.777 1.00 23.29 435 ASP D N 1
ATOM 5104 C CA . ASP D 2 143 ? 24.975 4.634 84.244 1.00 24.82 435 ASP D CA 1
ATOM 5105 C C . ASP D 2 143 ? 24.567 4.555 85.707 1.00 23.74 435 ASP D C 1
ATOM 5106 O O . ASP D 2 143 ? 24.905 5.434 86.484 1.00 23.48 435 ASP D O 1
ATOM 5111 N N . GLU D 2 144 ? 23.886 3.481 86.097 1.00 23.56 436 GLU D N 1
ATOM 5112 C CA . GLU D 2 144 ? 23.664 3.182 87.512 1.00 22.65 436 GLU D CA 1
ATOM 5113 C C . GLU D 2 144 ? 24.779 2.256 88.017 1.00 22.99 436 GLU D C 1
ATOM 5114 O O . GLU D 2 144 ? 25.132 1.249 87.360 1.00 23.88 436 GLU D O 1
ATOM 5120 N N . VAL D 2 145 ? 25.355 2.604 89.165 1.00 22.55 437 VAL D N 1
ATOM 5121 C CA . VAL D 2 145 ? 26.503 1.878 89.720 1.00 23.09 437 VAL D CA 1
ATOM 5122 C C . VAL D 2 145 ? 26.211 1.207 91.071 1.00 23.65 437 VAL D C 1
ATOM 5123 O O . VAL D 2 145 ? 27.024 0.423 91.551 1.00 24.30 437 VAL D O 1
ATOM 5127 N N . ALA D 2 146 ? 25.069 1.526 91.673 1.00 23.72 438 ALA D N 1
ATOM 5128 C CA . ALA D 2 146 ? 24.580 0.837 92.871 1.00 25.25 438 ALA D CA 1
ATOM 5129 C C . ALA D 2 146 ? 23.096 1.103 93.106 1.00 26.05 438 ALA D C 1
ATOM 5130 O O . ALA D 2 146 ? 22.528 2.104 92.638 1.00 25.27 438 ALA D O 1
ATOM 5132 N N . GLN D 2 147 ? 22.467 0.208 93.858 1.00 27.68 439 GLN D N 1
ATOM 5133 C CA . GLN D 2 147 ? 21.083 0.406 94.268 1.00 28.53 439 GLN D CA 1
ATOM 5134 C C . GLN D 2 147 ? 21.028 1.627 95.205 1.00 28.50 439 GLN D C 1
ATOM 5135 O O . GLN D 2 147 ? 22.056 2.052 95.738 1.00 27.65 439 GLN D O 1
ATOM 5141 N N . PRO D 2 148 ? 19.850 2.206 95.396 1.00 28.64 440 PRO D N 1
ATOM 5142 C CA . PRO D 2 148 ? 19.720 3.336 96.324 1.00 29.62 440 PRO D CA 1
ATOM 5143 C C . PRO D 2 148 ? 20.133 2.983 97.756 1.00 31.76 440 PRO D C 1
ATOM 5144 O O . PRO D 2 148 ? 19.987 1.837 98.176 1.00 31.95 440 PRO D O 1
ATOM 5148 N N . GLU D 2 149 ? 20.643 3.968 98.488 1.00 33.88 441 GLU D N 1
ATOM 5149 C CA . GLU D 2 149 ? 20.969 3.804 99.906 1.00 36.75 441 GLU D CA 1
ATOM 5150 C C . GLU D 2 149 ? 19.743 3.382 100.730 1.00 38.14 441 GLU D C 1
ATOM 5151 O O . GLU D 2 149 ? 19.860 2.547 101.640 1.00 39.00 441 GLU D O 1
ATOM 5157 N N . VAL D 2 150 ? 18.580 3.946 100.388 1.00 38.45 442 VAL D N 1
ATOM 5158 C CA . VAL D 2 150 ? 17.300 3.624 101.022 1.00 40.00 442 VAL D CA 1
ATOM 5159 C C . VAL D 2 150 ? 16.320 3.151 99.945 1.00 40.61 442 VAL D C 1
ATOM 5160 O O . VAL D 2 150 ? 16.039 3.876 98.990 1.00 39.67 442 VAL D O 1
ATOM 5164 N N . ASP D 2 151 ? 15.806 1.935 100.089 1.00 42.88 443 ASP D N 1
ATOM 5165 C CA . ASP D 2 151 ? 14.902 1.355 99.088 1.00 43.98 443 ASP D CA 1
ATOM 5166 C C . ASP D 2 151 ? 13.525 2.009 99.196 1.00 44.68 443 ASP D C 1
ATOM 5167 O O . ASP D 2 151 ? 12.856 1.899 100.225 1.00 45.75 443 ASP D O 1
ATOM 5172 N N . GLY D 2 152 ? 13.120 2.688 98.121 1.00 44.57 444 GLY D N 1
ATOM 5173 C CA . GLY D 2 152 ? 11.843 3.376 98.049 1.00 44.90 444 GLY D CA 1
ATOM 5174 C C . GLY D 2 152 ? 10.879 2.767 97.041 1.00 45.43 444 GLY D C 1
ATOM 5175 O O . GLY D 2 152 ? 9.840 3.360 96.746 1.00 45.68 444 GLY D O 1
ATOM 5176 N N . SER D 2 153 ? 11.198 1.581 96.524 1.00 45.87 445 SER D N 1
ATOM 5177 C CA . SER D 2 153 ? 10.339 0.919 95.539 1.00 46.45 445 SER D CA 1
ATOM 5178 C C . SER D 2 153 ? 9.014 0.454 96.157 1.00 47.48 445 SER D C 1
ATOM 5179 O O . SER D 2 153 ? 8.904 0.317 97.379 1.00 48.14 445 SER D O 1
ATOM 5182 N N . LYS D 2 174 ? 11.023 -9.463 91.562 1.00 56.87 466 LYS D N 1
ATOM 5183 C CA . LYS D 2 174 ? 11.811 -9.521 92.790 1.00 56.61 466 LYS D CA 1
ATOM 5184 C C . LYS D 2 174 ? 12.904 -8.447 92.724 1.00 54.26 466 LYS D C 1
ATOM 5185 O O . LYS D 2 174 ? 12.686 -7.303 93.128 1.00 53.48 466 LYS D O 1
ATOM 5191 N N . ARG D 2 175 ? 14.055 -8.818 92.171 1.00 52.64 467 ARG D N 1
ATOM 5192 C CA . ARG D 2 175 ? 15.215 -7.946 92.098 1.00 50.59 467 ARG D CA 1
ATOM 5193 C C . ARG D 2 175 ? 15.102 -6.938 90.948 1.00 47.06 467 ARG D C 1
ATOM 5194 O O . ARG D 2 175 ? 14.862 -7.319 89.801 1.00 47.83 467 ARG D O 1
ATOM 5202 N N . ILE D 2 176 ? 15.286 -5.658 91.246 1.00 42.91 468 ILE D N 1
ATOM 5203 C CA . ILE D 2 176 ? 15.278 -4.633 90.205 1.00 39.37 468 ILE D CA 1
ATOM 5204 C C . ILE D 2 176 ? 16.702 -4.484 89.663 1.00 37.11 468 ILE D C 1
ATOM 5205 O O . ILE D 2 176 ? 17.630 -4.218 90.432 1.00 36.27 468 ILE D O 1
ATOM 5210 N N . PRO D 2 177 ? 16.893 -4.683 88.360 1.00 34.99 469 PRO D N 1
ATOM 5211 C CA . PRO D 2 177 ? 18.226 -4.549 87.771 1.00 33.76 469 PRO D CA 1
ATOM 5212 C C . PRO D 2 177 ? 18.657 -3.096 87.657 1.00 31.46 469 PRO D C 1
ATOM 5213 O O . PRO D 2 177 ? 17.824 -2.213 87.484 1.00 30.04 469 PRO D O 1
ATOM 5217 N N . LEU D 2 178 ? 19.959 -2.865 87.783 1.00 30.31 470 LEU D N 1
ATOM 5218 C CA . LEU D 2 178 ? 20.560 -1.569 87.475 1.00 28.48 470 LEU D CA 1
ATOM 5219 C C . LEU D 2 178 ? 20.703 -1.443 85.961 1.00 28.40 470 LEU D C 1
ATOM 5220 O O . LEU D 2 178 ? 20.974 -2.428 85.273 1.00 27.65 470 LEU D O 1
ATOM 5225 N N . SER D 2 179 ? 20.508 -0.230 85.447 1.00 27.37 471 SER D N 1
ATOM 5226 C CA . SER D 2 179 ? 20.644 0.025 84.022 1.00 28.00 471 SER D CA 1
ATOM 5227 C C . SER D 2 179 ? 20.905 1.508 83.718 1.00 27.02 471 SER D C 1
ATOM 5228 O O . SER D 2 179 ? 20.605 2.381 84.534 1.00 26.47 471 SER D O 1
ATOM 5231 N N . LYS D 2 180 ? 21.458 1.777 82.540 1.00 26.66 472 LYS D N 1
ATOM 5232 C CA . LYS D 2 180 ? 21.585 3.140 82.052 1.00 26.38 472 LYS D CA 1
ATOM 5233 C C . LYS D 2 180 ? 20.194 3.735 81.903 1.00 25.50 472 LYS D C 1
ATOM 5234 O O . LYS D 2 180 ? 19.235 3.012 81.619 1.00 25.76 472 LYS D O 1
ATOM 5240 N N . LYS D 2 181 ? 20.073 5.040 82.133 1.00 24.56 473 LYS D N 1
ATOM 5241 C CA . LYS D 2 181 ? 18.830 5.771 81.872 1.00 24.03 473 LYS D CA 1
ATOM 5242 C C . LYS D 2 181 ? 19.183 7.094 81.220 1.00 23.01 473 LYS D C 1
ATOM 5243 O O . LYS D 2 181 ? 20.310 7.546 81.322 1.00 22.21 473 LYS D O 1
ATOM 5249 N N . SER D 2 182 ? 18.224 7.710 80.549 1.00 22.25 474 SER D N 1
ATOM 5250 C CA . SER D 2 182 ? 18.377 9.091 80.104 1.00 21.66 474 SER D CA 1
ATOM 5251 C C . SER D 2 182 ? 17.529 10.003 81.005 1.00 21.11 474 SER D C 1
ATOM 5252 O O . SER D 2 182 ? 16.656 9.535 81.740 1.00 21.27 474 SER D O 1
ATOM 5255 N N . PHE D 2 183 ? 17.765 11.312 80.943 1.00 20.29 475 PHE D N 1
ATOM 5256 C CA . PHE D 2 183 ? 17.091 12.233 81.836 1.00 20.16 475 PHE D CA 1
ATOM 5257 C C . PHE D 2 183 ? 17.144 13.672 81.361 1.00 20.75 475 PHE D C 1
ATOM 5258 O O . PHE D 2 183 ? 17.959 14.038 80.501 1.00 19.80 475 PHE D O 1
ATOM 5266 N N . ASP D 2 184 ? 16.272 14.471 81.970 1.00 21.11 476 ASP D N 1
ATOM 5267 C CA . ASP D 2 184 ? 16.283 15.923 81.881 1.00 22.16 476 ASP D CA 1
ATOM 5268 C C . ASP D 2 184 ? 16.105 16.468 83.309 1.00 22.13 476 ASP D C 1
ATOM 5269 O O . ASP D 2 184 ? 15.291 15.966 84.074 1.00 22.12 476 ASP D O 1
ATOM 5274 N N . ARG D 2 185 ? 16.873 17.487 83.664 1.00 22.03 477 ARG D N 1
ATOM 5275 C CA . ARG D 2 185 ? 16.849 18.035 85.011 1.00 22.10 477 ARG D CA 1
ATOM 5276 C C . ARG D 2 185 ? 16.926 19.541 84.892 1.00 22.79 477 ARG D C 1
ATOM 5277 O O . ARG D 2 185 ? 17.800 20.059 84.204 1.00 22.78 477 ARG D O 1
ATOM 5285 N N . THR D 2 186 ? 15.985 20.219 85.545 1.00 23.27 478 THR D N 1
ATOM 5286 C CA . THR D 2 186 ? 15.846 21.677 85.519 1.00 23.95 478 THR D CA 1
ATOM 5287 C C . THR D 2 186 ? 16.029 22.230 86.930 1.00 24.29 478 THR D C 1
ATOM 5288 O O . THR D 2 186 ? 15.382 21.770 87.873 1.00 23.96 478 THR D O 1
ATOM 5292 N N . PHE D 2 187 ? 16.933 23.191 87.074 1.00 25.14 479 PHE D N 1
ATOM 5293 C CA . PHE D 2 187 ? 17.176 23.884 88.328 1.00 25.90 479 PHE D CA 1
ATOM 5294 C C . PHE D 2 187 ? 16.797 25.348 88.161 1.00 27.82 479 PHE D C 1
ATOM 5295 O O . PHE D 2 187 ? 17.106 25.963 87.127 1.00 27.54 479 PHE D O 1
ATOM 5303 N N . VAL D 2 188 ? 16.132 25.899 89.167 1.00 29.12 480 VAL D N 1
ATOM 5304 C CA . VAL D 2 188 ? 16.062 27.344 89.359 1.00 31.31 480 VAL D CA 1
ATOM 5305 C C . VAL D 2 188 ? 17.064 27.685 90.466 1.00 33.26 480 VAL D C 1
ATOM 5306 O O . VAL D 2 188 ? 16.880 27.297 91.616 1.00 32.95 480 VAL D O 1
ATOM 5310 N N . VAL D 2 189 ? 18.126 28.395 90.098 1.00 35.99 481 VAL D N 1
ATOM 5311 C CA . VAL D 2 189 ? 19.230 28.727 90.991 1.00 38.49 481 VAL D CA 1
ATOM 5312 C C . VAL D 2 189 ? 19.221 30.230 91.290 1.00 41.92 481 VAL D C 1
ATOM 5313 O O . VAL D 2 189 ? 19.094 31.040 90.379 1.00 41.24 481 VAL D O 1
ATOM 5317 N N . ILE D 2 190 ? 19.392 30.572 92.566 1.00 45.43 482 ILE D N 1
ATOM 5318 C CA . ILE D 2 190 ? 19.208 31.930 93.077 1.00 49.96 482 ILE D CA 1
ATOM 5319 C C . ILE D 2 190 ? 20.471 32.434 93.786 1.00 52.97 482 ILE D C 1
ATOM 5320 O O . ILE D 2 190 ? 21.198 31.653 94.396 1.00 51.51 482 ILE D O 1
ATOM 5325 N N . PRO D 2 191 ? 20.742 33.739 93.713 1.00 57.94 483 PRO D N 1
ATOM 5326 C CA . PRO D 2 191 ? 21.859 34.309 94.475 1.00 61.04 483 PRO D CA 1
ATOM 5327 C C . PRO D 2 191 ? 21.581 34.279 95.979 1.00 63.59 483 PRO D C 1
ATOM 5328 O O . PRO D 2 191 ? 20.625 34.915 96.439 1.00 65.10 483 PRO D O 1
ATOM 5332 N N . GLY D 2 192 ? 22.379 33.508 96.718 1.00 65.37 484 GLY D N 1
ATOM 5333 C CA . GLY D 2 192 ? 22.438 33.619 98.168 1.00 67.89 484 GLY D CA 1
ATOM 5334 C C . GLY D 2 192 ? 23.787 33.980 98.807 1.00 70.42 484 GLY D C 1
ATOM 5335 O O . GLY D 2 192 ? 23.912 33.814 100.026 1.00 71.24 484 GLY D O 1
ATOM 5336 N N . PRO D 2 193 ? 24.783 34.476 9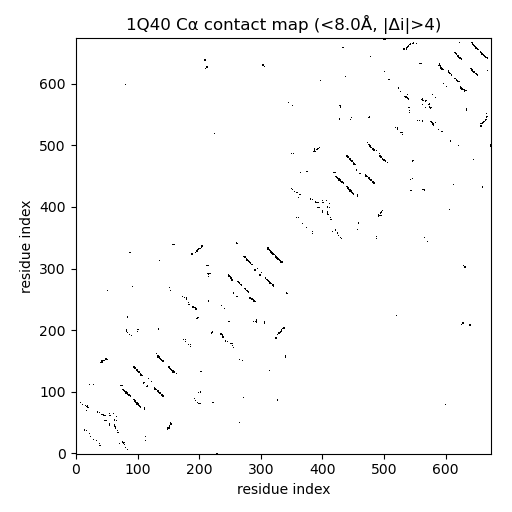8.052 1.00 72.55 485 PRO D N 1
ATOM 5337 C CA . PRO D 2 193 ? 26.145 34.648 98.602 1.00 74.10 485 PRO D CA 1
ATOM 5338 C C . PRO D 2 193 ? 26.217 35.283 99.998 1.00 75.71 485 PRO D C 1
ATOM 5339 O O . PRO D 2 193 ? 25.555 36.292 100.245 1.00 77.16 485 PRO D O 1
ATOM 5343 N N . SER D 2 196 ? 27.783 31.951 97.298 1.00 56.11 488 SER D N 1
ATOM 5344 C CA . SER D 2 196 ? 26.900 30.818 97.566 1.00 54.41 488 SER D CA 1
ATOM 5345 C C . SER D 2 196 ? 25.680 30.866 96.660 1.00 53.37 488 SER D C 1
ATOM 5346 O O . SER D 2 196 ? 25.334 31.920 96.124 1.00 54.84 488 SER D O 1
ATOM 5357 N N . ILE D 2 198 ? 21.519 29.057 96.047 1.00 44.41 490 ILE D N 1
ATOM 5358 C CA . ILE D 2 198 ? 20.385 28.278 96.514 1.00 42.31 490 ILE D CA 1
ATOM 5359 C C . ILE D 2 198 ? 19.599 27.731 95.322 1.00 39.14 490 ILE D C 1
ATOM 5360 O O . ILE D 2 198 ? 19.210 28.483 94.429 1.00 38.25 490 ILE D O 1
ATOM 5365 N N . VAL D 2 199 ? 19.372 26.422 95.325 1.00 35.79 491 VAL D N 1
ATOM 5366 C CA . VAL D 2 199 ? 18.452 25.782 94.391 1.00 33.29 491 VAL D CA 1
ATOM 5367 C C . VAL D 2 199 ? 17.036 25.938 94.950 1.00 32.42 491 VAL D C 1
ATOM 5368 O O . VAL D 2 199 ? 16.665 25.259 95.916 1.00 31.37 491 VAL D O 1
ATOM 5372 N N . ALA D 2 200 ? 16.268 26.866 94.372 1.00 31.36 492 ALA D N 1
ATOM 5373 C CA . ALA D 2 200 ? 14.867 27.058 94.742 1.00 30.96 492 ALA D CA 1
ATOM 5374 C C . ALA D 2 200 ? 13.970 25.935 94.225 1.00 29.28 492 ALA D C 1
ATOM 5375 O O . ALA D 2 200 ? 13.026 25.544 94.898 1.00 29.05 492 ALA D O 1
ATOM 5377 N N . SER D 2 201 ? 14.258 25.431 93.028 1.00 28.18 493 SER D N 1
ATOM 5378 C CA . SER D 2 201 ? 13.446 24.366 92.425 1.00 26.94 493 SER D CA 1
ATOM 5379 C C . SER D 2 201 ? 14.308 23.417 91.602 1.00 25.76 493 SER D C 1
ATOM 5380 O O . SER D 2 201 ? 15.238 23.833 90.929 1.00 25.24 493 SER D O 1
ATOM 5383 N N . ASP D 2 202 ? 13.947 22.140 91.623 1.00 24.98 494 ASP D N 1
ATOM 5384 C CA . ASP D 2 202 ? 14.755 21.076 91.029 1.00 24.19 494 ASP D CA 1
ATOM 5385 C C . ASP D 2 202 ? 13.770 19.985 90.617 1.00 23.64 494 ASP D C 1
ATOM 5386 O O . ASP D 2 202 ? 13.080 19.442 91.471 1.00 22.87 494 ASP D O 1
ATOM 5391 N N . THR D 2 203 ? 13.636 19.731 89.314 1.00 23.49 495 THR D N 1
ATOM 5392 C CA . THR D 2 203 ? 12.744 18.682 88.807 1.00 23.97 495 THR D CA 1
ATOM 5393 C C . THR D 2 203 ? 13.569 17.751 87.933 1.00 23.57 495 THR D C 1
ATOM 5394 O O . THR D 2 203 ? 14.298 18.210 87.045 1.00 23.88 495 THR D O 1
ATOM 5398 N N . LEU D 2 204 ? 13.472 16.456 88.206 1.00 23.09 496 LEU D N 1
ATOM 5399 C CA . LEU D 2 204 ? 14.253 15.429 87.530 1.00 22.91 496 LEU D CA 1
ATOM 5400 C C . LEU D 2 204 ? 13.306 14.503 86.757 1.00 23.36 496 LEU D C 1
ATOM 5401 O O . LEU D 2 204 ? 12.407 13.915 87.352 1.00 23.50 496 LEU D O 1
ATOM 5406 N N . LEU D 2 205 ? 13.500 14.396 85.443 1.00 23.13 497 LEU D N 1
ATOM 5407 C CA . LEU D 2 205 ? 12.692 13.536 84.597 1.00 23.40 497 LEU D CA 1
ATOM 5408 C C . LEU D 2 205 ? 13.552 12.358 84.167 1.00 23.08 497 LEU D C 1
ATOM 5409 O O . LEU D 2 205 ? 14.638 12.541 83.619 1.00 23.37 497 LEU D O 1
ATOM 5414 N N . ILE D 2 206 ? 13.058 11.153 84.413 1.00 22.78 498 ILE D N 1
ATOM 5415 C CA . ILE D 2 206 ? 13.776 9.916 84.139 1.00 22.30 498 ILE D CA 1
ATOM 5416 C C . ILE D 2 206 ? 13.042 9.177 83.039 1.00 22.77 498 ILE D C 1
ATOM 5417 O O . ILE D 2 206 ? 11.807 9.021 83.101 1.00 22.73 498 ILE D O 1
ATOM 5422 N N . ARG D 2 207 ? 13.794 8.692 82.050 1.00 22.72 499 ARG D N 1
ATOM 5423 C CA . ARG D 2 207 ? 13.204 8.056 80.865 1.00 23.53 499 ARG D CA 1
ATOM 5424 C C . ARG D 2 207 ? 14.134 6.982 80.292 1.00 23.82 499 ARG D C 1
ATOM 5425 O O . ARG D 2 207 ? 15.291 6.884 80.714 1.00 23.98 499 ARG D O 1
ATOM 5433 N N . PRO D 2 208 ? 13.659 6.161 79.355 1.00 24.84 500 PRO D N 1
ATOM 5434 C CA . PRO D 2 208 ? 14.527 5.136 78.767 1.00 25.39 500 PRO D CA 1
ATOM 5435 C C . PRO D 2 208 ? 15.814 5.684 78.145 1.00 26.09 500 PRO D C 1
ATOM 5436 O O . PRO D 2 208 ? 15.832 6.744 77.494 1.00 26.06 500 PRO D O 1
ATOM 5440 N N . TYR D 2 209 ? 16.887 4.933 78.330 1.00 27.10 501 TYR D N 1
ATOM 5441 C CA . TYR D 2 209 ? 18.175 5.261 77.751 1.00 28.25 501 TYR D CA 1
ATOM 5442 C C . TYR D 2 209 ? 18.083 5.361 76.236 1.00 29.95 501 TYR D C 1
ATOM 5443 O O . TYR D 2 209 ? 17.600 4.438 75.572 1.00 29.96 501 TYR D O 1
ATOM 5452 N N . THR D 2 210 ? 18.535 6.495 75.699 1.00 31.59 502 THR D N 1
ATOM 5453 C CA . THR D 2 210 ? 18.672 6.663 74.259 1.00 34.33 502 THR D CA 1
ATOM 5454 C C . THR D 2 210 ? 20.115 7.093 73.944 1.00 35.45 502 THR D C 1
ATOM 5455 O O . THR D 2 210 ? 20.552 8.170 74.347 1.00 34.09 502 THR D O 1
ATOM 5459 N N . SER D 2 211 ? 20.854 6.224 73.251 1.00 37.78 503 SER D N 1
ATOM 5460 C CA . SER D 2 211 ? 22.252 6.500 72.875 1.00 39.96 503 SER D CA 1
ATOM 5461 C C . SER D 2 211 ? 22.362 7.375 71.631 1.00 41.60 503 SER D C 1
ATOM 5462 O O . SER D 2 211 ? 23.411 7.959 71.373 1.00 42.27 503 SER D O 1
ATOM 5465 N N . ASP D 2 212 ? 21.280 7.454 70.865 1.00 43.25 504 ASP D N 1
ATOM 5466 C CA . ASP D 2 212 ? 21.232 8.270 69.659 1.00 44.97 504 ASP D CA 1
ATOM 5467 C C . ASP D 2 212 ? 20.720 9.683 69.994 1.00 44.85 504 ASP D C 1
ATOM 5468 O O . ASP D 2 212 ? 19.558 10.010 69.746 1.00 44.49 504 ASP D O 1
ATOM 5473 N N . PHE D 2 213 ? 21.589 10.501 70.584 1.00 44.78 505 PHE D N 1
ATOM 5474 C CA . PHE D 2 213 ? 21.232 11.882 70.935 1.00 45.23 505 PHE D CA 1
ATOM 5475 C C . PHE D 2 213 ? 21.018 12.700 69.643 1.00 45.65 505 PHE D C 1
ATOM 5476 O O . PHE D 2 213 ? 21.760 12.533 68.685 1.00 45.41 505 PHE D O 1
ATOM 5484 N N . PRO D 2 214 ? 20.003 13.561 69.608 1.00 45.73 506 PRO D N 1
ATOM 5485 C CA . PRO D 2 214 ? 19.678 14.320 68.396 1.00 46.69 506 PRO D CA 1
ATOM 5486 C C . PRO D 2 214 ? 20.549 15.550 68.120 1.00 47.45 506 PRO D C 1
ATOM 5487 O O . PRO D 2 214 ? 20.519 16.055 66.997 1.00 48.82 506 PRO D O 1
ATOM 5491 N N . TRP D 2 215 ? 21.304 16.023 69.104 1.00 47.09 507 TRP D N 1
ATOM 5492 C CA . TRP D 2 215 ? 21.964 17.329 69.012 1.00 48.00 507 TRP D CA 1
ATOM 5493 C C . TRP D 2 215 ? 23.406 17.238 68.501 1.00 49.99 507 TRP D C 1
ATOM 5494 O O . TRP D 2 215 ? 24.038 16.180 68.573 1.00 50.11 507 TRP D O 1
ATOM 5505 N N . LYS D 2 216 ? 23.912 18.367 67.999 1.00 52.46 508 LYS D N 1
ATOM 5506 C CA . LYS D 2 216 ? 25.304 18.515 67.552 1.00 54.30 508 LYS D CA 1
ATOM 5507 C C . LYS D 2 216 ? 25.763 17.369 66.655 1.00 54.88 508 LYS D C 1
ATOM 5508 O O . LYS D 2 216 ? 26.855 16.822 66.852 1.00 55.41 508 LYS D O 1
#

Foldseek 3Di:
DVQCPLVVVLVVLQQCLLQDQADDPDDDGPLVVNLCSRSQLADQAAWEAEANRTQDDDPVGHRSRVVSVVSQAFARKDKAWDDKDWDDDPPPQKIKMKTKIKMWGFPPQAGSRRDHPCVVPDDVDDGDTDDIWIKIDIWIFGSPSPSHHTTRYYIHTPGDDPD/DVVVAVVVVVVCQVCLQPPVLPVVQAAQLAKEFAEDAPDDADDPVDGDDCQLPPQLHCPVVVDPDPVSVLSMAGGDVRVVVVSQSDARKHDPCPPCVLQKDDKDADPDQRKMDKMWGKIWGDGGGNARPRPDPVHDDDDDDDDDTGMWIKMKDFTHHVVCHTRYIYIYTYHDHPDDDSHD/DVQCPCVVVLVVLQQCLLQDADDDPDDDPDGPLVVNLCSRSQQADQQAWEEEARRTQDDDPVGTRSSVVSVVSQFFARKDKDWDDKDWDDDPPPQKIKIKTKIKMWGFPPQAGSRRDHPQPPHHDGDTDDIWIKIDIWIFGSVSDPHHTTRYYIHTPGDDDD/DQVVVAVVVVVVCQVCLQPPNVVVLQAAQQAKEAAEDQVDDAPPDRADCFLPDQLHCPVVPDDDPVSVLSMAGGDVRVVVVSLSQARWDDCCPVCVVQKDDKDDDPPQRWIDKMWGKIFGDGGGNDRPGVDRDTGIWIKMKDFTGHDDVNYTRYIYIYIYHDHPPDPDD

Organism: Candida albicans (NCBI:txid5476)

Solvent-accessible surface area: 32566 Å² total

Secondary structure (DSSP, 8-state):
--TTTTHHHHHHHHHHHHTPPP----SS--HHHHHTTTTTTB-TT---EETTEEPPPPSSS-HHHHHHHHHTTSPPEEEEEEEEEEEEETTTTEEEEEEEEEEEEB-SSB-TTS-B--SSS-------B-PPEEEEEEEEEES----SS-B---EEEEE----/-HHHHHHHHHHHHHHHHS-GGG-----TT-EE--B-TT-------BS---TTTTTT---TTT--STTT----EEHHHHHHHHHHTSPEEE--TTT-GGG-------SSTT---EEEEEEEEEE--SS------SSSSS--PPPPP--EEEEEEEEE-----EEEEEEEEEE--S--TT--/--TTTTHHHHHHHHHHHHSPPP--SS--SS--HHHHHTTTTTTB-TT---EETTEE----SS--HHHHHHHHHHTSPPEEEEEEEEEEEEETTTTEEEEEEEEEEEEB-SSB-TTS-B--TT-----B-PPEEEEEEEEEES----S--B---EEEEE----/-HHHHHHHHHHHHHHHHHH-GGG-----TT-EE--B-TT----------HHHHTT---TTS--STTT----EESHHHHHHHHHTSPEEE--TTT-GGG------BTGGGB--EEEEEEEEEE--SS----PPPB--EEEEEEEEE------EEEEEEEEEE--SS----

Radius of gyration: 29.25 Å; Cα contacts (8 Å, |Δi|>4): 1373; chains: 4; bounding box: 87×71×74 Å

CATH classification: 3.10.450.50

B-factor: mean 38.74, std 13.13, range [19.64, 101.76]